Protein AF-0000000069102790 (afdb_homodimer)

Radius of gyration: 29.46 Å; Cα contacts (8 Å, |Δi|>4): 1256; chains: 2; bounding box: 58×85×71 Å

InterPro domains:
  IPR010255 Haem peroxidase superfamily [SSF48113] (7-375)
  IPR019791 Haem peroxidase, animal-type [PF03098] (7-351)
  IPR019791 Haem peroxidase, animal-type [PS50292] (1-375)
  IPR037120 Haem peroxidase domain superfamily, animal type [G3DSA:1.10.640.10] (1-375)

Solvent-accessible surface area (backbone atoms only — not comparable to full-atom values): 40869 Å² total; per-residue (Å²): 111,79,78,56,32,82,65,75,32,55,30,68,35,91,62,81,83,45,52,70,84,52,91,86,50,66,35,58,43,66,100,46,86,56,38,29,38,36,38,70,54,26,46,53,55,44,44,52,52,47,46,36,40,50,44,33,54,52,46,42,72,56,36,73,80,57,48,65,65,55,40,43,51,51,25,51,51,51,50,54,36,48,51,50,48,36,42,47,67,48,49,45,58,61,39,33,25,73,64,51,35,57,75,38,62,46,68,73,77,94,64,81,64,47,82,63,64,34,90,84,39,68,44,69,82,52,64,64,44,70,42,28,52,69,48,57,56,68,50,32,54,49,69,52,49,36,30,23,41,95,74,58,70,54,69,44,76,74,38,47,44,82,78,30,55,26,23,34,42,77,39,50,43,83,53,31,71,41,36,28,23,36,49,41,29,59,43,56,42,69,47,42,62,63,57,62,52,42,49,55,48,40,48,50,33,66,58,48,66,87,90,83,76,80,84,42,68,62,50,53,40,51,51,40,27,58,75,67,63,52,68,28,27,40,57,50,25,48,75,68,71,43,84,61,54,88,38,56,91,54,41,67,64,39,51,73,71,57,32,52,52,49,50,73,74,33,96,43,57,73,64,32,44,40,46,61,47,37,61,52,24,49,49,40,78,74,24,64,34,8,69,60,42,43,45,55,52,33,53,52,52,28,25,42,51,28,25,30,84,77,37,65,47,26,73,54,92,88,42,57,53,70,71,43,47,56,33,58,71,55,52,47,61,34,39,56,44,24,72,60,40,63,32,70,59,39,26,64,53,54,93,42,48,62,26,89,92,30,43,70,37,54,51,85,76,46,58,70,69,65,60,72,62,74,95,111,76,76,57,32,82,65,75,34,56,30,69,34,91,64,81,83,45,50,69,84,51,89,86,50,67,33,57,44,65,99,45,86,55,38,29,39,35,37,67,53,26,46,53,54,44,44,51,53,48,46,37,38,51,45,34,55,52,47,42,71,56,37,73,83,58,48,68,66,55,39,43,52,51,25,50,54,51,50,52,35,48,51,51,46,36,42,47,67,47,50,44,59,59,40,34,24,72,64,52,35,58,74,38,62,46,68,74,79,92,64,81,64,48,82,62,65,34,91,85,41,68,43,70,81,50,64,63,43,69,42,27,53,69,48,57,55,68,49,32,56,50,68,53,46,38,29,22,40,95,73,59,70,53,69,45,76,74,38,48,45,82,80,32,56,26,24,36,42,76,39,50,43,82,53,32,71,42,36,28,22,35,51,41,29,59,43,56,42,70,47,42,60,63,58,63,52,41,48,56,48,40,48,51,36,62,59,47,67,91,84,82,75,81,84,41,66,63,47,53,39,52,51,41,27,56,73,67,63,52,67,28,28,41,58,51,25,48,75,66,72,44,83,60,54,88,39,56,91,54,39,69,64,38,52,71,71,56,31,52,53,48,50,72,74,33,95,43,57,74,63,31,44,39,45,62,48,34,61,52,24,49,49,39,78,74,23,65,36,8,70,58,42,42,46,55,51,34,52,52,52,28,26,42,50,27,26,30,84,78,38,64,47,27,72,53,90,87,42,57,53,70,70,43,47,56,33,57,71,54,52,46,62,33,39,55,44,25,72,58,41,64,32,69,58,40,25,63,55,53,93,41,47,61,26,88,90,30,44,71,37,55,52,85,74,45,58,71,70,63,60,72,61,72,94

Structure (mmCIF, N/CA/C/O backbone):
data_AF-0000000069102790-model_v1
#
loop_
_entity.id
_entity.type
_entity.pdbx_description
1 polymer 'Uncharacterized protein'
#
loop_
_atom_site.group_PDB
_atom_site.id
_atom_site.type_symbol
_atom_site.label_atom_id
_atom_site.label_alt_id
_atom_site.label_comp_id
_atom_site.label_asym_id
_atom_site.label_entity_id
_atom_site.label_seq_id
_atom_site.pdbx_PDB_ins_code
_atom_site.Cartn_x
_atom_site.Cartn_y
_atom_site.Cartn_z
_atom_site.occupancy
_atom_site.B_iso_or_equiv
_atom_site.auth_seq_id
_atom_site.auth_comp_id
_atom_site.auth_asym_id
_atom_site.auth_atom_id
_atom_site.pdbx_PDB_model_num
ATOM 1 N N . GLN A 1 1 ? 23.469 -30.438 -4.816 1 89.5 1 GLN A N 1
ATOM 2 C CA . GLN A 1 1 ? 22.812 -29.141 -4.637 1 89.5 1 GLN A CA 1
ATOM 3 C C . GLN A 1 1 ? 22.891 -28.312 -5.91 1 89.5 1 GLN A C 1
ATOM 5 O O . GLN A 1 1 ? 23.75 -28.531 -6.758 1 89.5 1 GLN A O 1
ATOM 10 N N . MET A 1 2 ? 21.906 -27.547 -6.047 1 92.75 2 MET A N 1
ATOM 11 C CA . MET A 1 2 ? 21.953 -26.625 -7.184 1 92.75 2 MET A CA 1
ATOM 12 C C . MET A 1 2 ? 23.047 -25.578 -6.988 1 92.75 2 MET A C 1
ATOM 14 O O . MET A 1 2 ? 23.281 -25.109 -5.871 1 92.75 2 MET A O 1
ATOM 18 N N . ARG A 1 3 ? 23.688 -25.266 -8.008 1 93.38 3 ARG A N 1
ATOM 19 C CA . ARG A 1 3 ? 24.781 -24.297 -7.961 1 93.38 3 ARG A CA 1
ATOM 20 C C . ARG A 1 3 ? 24.25 -22.891 -7.711 1 93.38 3 ARG A C 1
ATOM 22 O O . ARG A 1 3 ? 23.234 -22.5 -8.273 1 93.38 3 ARG A O 1
ATOM 29 N N . THR A 1 4 ? 24.969 -22.172 -6.859 1 95.25 4 THR A N 1
ATOM 30 C CA . THR A 1 4 ? 24.688 -20.75 -6.621 1 95.25 4 THR A CA 1
ATOM 31 C C . THR A 1 4 ? 25.969 -19.938 -6.707 1 95.25 4 THR A C 1
ATOM 33 O O . THR A 1 4 ? 27.062 -20.484 -6.879 1 95.25 4 THR A O 1
ATOM 36 N N . SER A 1 5 ? 25.844 -18.688 -6.738 1 94 5 SER A N 1
ATOM 37 C CA . SER A 1 5 ? 26.953 -17.75 -6.723 1 94 5 SER A CA 1
ATOM 38 C C . SER A 1 5 ? 27.062 -17.047 -5.371 1 94 5 SER A C 1
ATOM 40 O O . SER A 1 5 ? 26.266 -17.297 -4.469 1 94 5 SER A O 1
ATOM 42 N N . PRO A 1 6 ? 28.172 -16.25 -5.137 1 91.56 6 PRO A N 1
ATOM 43 C CA . PRO A 1 6 ? 28.281 -15.539 -3.861 1 91.56 6 PRO A CA 1
ATOM 44 C C . PRO A 1 6 ? 27 -14.789 -3.498 1 91.56 6 PRO A C 1
ATOM 46 O O . PRO A 1 6 ? 26.359 -14.195 -4.371 1 91.56 6 PRO A O 1
ATOM 49 N N . GLY A 1 7 ? 26.641 -14.883 -2.225 1 92.62 7 GLY A N 1
ATOM 50 C CA . GLY A 1 7 ? 25.391 -14.312 -1.768 1 92.62 7 GLY A CA 1
ATOM 51 C C . GLY A 1 7 ? 24.203 -15.234 -1.977 1 92.62 7 GLY A C 1
ATOM 52 O O . GLY A 1 7 ? 23.047 -14.812 -1.847 1 92.62 7 GLY A O 1
ATOM 53 N N . ASP A 1 8 ? 24.547 -16.484 -2.355 1 95.06 8 ASP A N 1
ATOM 54 C CA . ASP A 1 8 ? 23.547 -17.5 -2.615 1 95.06 8 ASP A CA 1
ATOM 55 C C . ASP A 1 8 ? 22.578 -17.062 -3.709 1 95.06 8 ASP A C 1
ATOM 57 O O . ASP A 1 8 ? 21.359 -17.219 -3.576 1 95.06 8 ASP A O 1
ATOM 61 N N . LEU A 1 9 ? 23.125 -16.359 -4.723 1 96.56 9 LEU A N 1
ATOM 62 C CA . LEU A 1 9 ? 22.375 -15.914 -5.895 1 96.56 9 LEU A CA 1
ATOM 63 C C . LEU A 1 9 ? 22.422 -16.969 -7 1 96.56 9 LEU A C 1
ATOM 65 O O . LEU A 1 9 ? 23.172 -17.938 -6.906 1 96.56 9 LEU A O 1
ATOM 69 N N . LEU A 1 10 ? 21.547 -16.844 -8 1 96 10 LEU A N 1
ATOM 70 C CA . LEU A 1 10 ? 21.625 -17.719 -9.172 1 96 10 LEU A CA 1
ATOM 71 C C . LEU A 1 10 ? 22.969 -17.531 -9.883 1 96 10 LEU A C 1
ATOM 73 O O . LEU A 1 10 ? 23.562 -16.453 -9.828 1 96 10 LEU A O 1
ATOM 77 N N . PRO A 1 11 ? 23.5 -18.578 -10.469 1 94.62 11 PRO A N 1
ATOM 78 C CA . PRO A 1 11 ? 24.781 -18.453 -11.172 1 94.62 11 PRO A CA 1
ATOM 79 C C . PRO A 1 11 ? 24.703 -17.547 -12.398 1 94.62 11 PRO A C 1
ATOM 81 O O . PRO A 1 11 ? 23.625 -17.375 -12.969 1 94.62 11 PRO A O 1
ATOM 84 N N . PRO A 1 12 ? 25.797 -16.891 -12.734 1 93.06 12 PRO A N 1
ATOM 85 C CA . PRO A 1 12 ? 25.812 -16.047 -13.938 1 93.06 12 PRO A CA 1
ATOM 86 C C . PRO A 1 12 ? 25.547 -16.859 -15.211 1 93.06 12 PRO A C 1
ATOM 88 O O . PRO A 1 12 ? 25.984 -18 -15.32 1 93.06 12 PRO A O 1
ATOM 91 N N . ALA A 1 13 ? 24.812 -16.234 -16.016 1 90.62 13 ALA A N 1
ATOM 92 C CA . ALA A 1 13 ? 24.562 -16.844 -17.328 1 90.62 13 ALA A CA 1
ATOM 93 C C . ALA A 1 13 ? 25.797 -16.734 -18.219 1 90.62 13 ALA A C 1
ATOM 95 O O . ALA A 1 13 ? 26.641 -15.867 -18.016 1 90.62 13 ALA A O 1
ATOM 96 N N . VAL A 1 14 ? 25.891 -17.656 -19.094 1 81.62 14 VAL A N 1
ATOM 97 C CA . VAL A 1 14 ? 26.984 -17.641 -20.047 1 81.62 14 VAL A CA 1
ATOM 98 C C . VAL A 1 14 ? 26.766 -16.531 -21.078 1 81.62 14 VAL A C 1
ATOM 100 O O . VAL A 1 14 ? 27.703 -15.797 -21.422 1 81.62 14 VAL A O 1
ATOM 103 N N . ASP A 1 15 ? 25.484 -16.375 -21.484 1 76.06 15 ASP A N 1
ATOM 104 C CA . ASP A 1 15 ? 25.156 -15.352 -22.453 1 76.06 15 ASP A CA 1
ATOM 105 C C . ASP A 1 15 ? 24.641 -14.086 -21.781 1 76.06 15 ASP A C 1
ATOM 107 O O . ASP A 1 15 ? 23.875 -14.156 -20.812 1 76.06 15 ASP A O 1
ATOM 111 N N . ASP A 1 16 ? 25.266 -12.953 -22.109 1 71.94 16 ASP A N 1
ATOM 112 C CA . ASP A 1 16 ? 24.875 -11.664 -21.547 1 71.94 16 ASP A CA 1
ATOM 113 C C . ASP A 1 16 ? 23.688 -11.078 -22.297 1 71.94 16 ASP A C 1
ATOM 115 O O . ASP A 1 16 ? 23.859 -10.312 -23.25 1 71.94 16 ASP A O 1
ATOM 119 N N . THR A 1 17 ? 22.516 -11.539 -21.984 1 80.94 17 THR A N 1
ATOM 120 C CA . THR A 1 17 ? 21.328 -11.117 -22.719 1 80.94 17 THR A CA 1
ATOM 121 C C . THR A 1 17 ? 20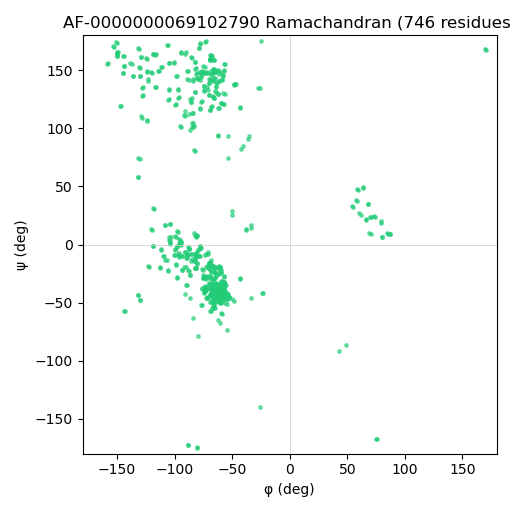.531 -10.109 -21.906 1 80.94 17 THR A C 1
ATOM 123 O O . THR A 1 17 ? 19.391 -9.773 -22.266 1 80.94 17 THR A O 1
ATOM 126 N N . CYS A 1 18 ? 21.125 -9.711 -20.766 1 87.62 18 CYS A N 1
ATOM 127 C CA . CYS A 1 18 ? 20.391 -8.766 -19.938 1 87.62 18 CYS A CA 1
ATOM 128 C C . CYS A 1 18 ? 21.141 -7.445 -19.812 1 87.62 18 CYS A C 1
ATOM 130 O O . CYS A 1 18 ? 22.266 -7.32 -20.297 1 87.62 18 CYS A O 1
ATOM 132 N N . GLU A 1 19 ? 20.438 -6.461 -19.406 1 87 19 GLU A N 1
ATOM 133 C CA . GLU A 1 19 ? 21.031 -5.145 -19.172 1 87 19 GLU A CA 1
ATOM 134 C C . GLU A 1 19 ? 21.719 -5.078 -17.812 1 87 19 GLU A C 1
ATOM 136 O O . GLU A 1 19 ? 21.422 -5.883 -16.922 1 87 19 GLU A O 1
ATOM 141 N N . SER A 1 20 ? 22.719 -4.215 -17.781 1 87.44 20 SER A N 1
ATOM 142 C CA . SER A 1 20 ? 23.438 -4.02 -16.531 1 87.44 20 SER A CA 1
ATOM 143 C C . SER A 1 20 ? 23.406 -2.559 -16.109 1 87.44 20 SER A C 1
ATOM 145 O O . SER A 1 20 ? 23.422 -1.654 -16.938 1 87.44 20 SER A O 1
ATOM 147 N N . SER A 1 21 ? 23.281 -2.361 -14.805 1 87.56 21 SER A N 1
ATOM 148 C CA . SER A 1 21 ? 23.297 -1.014 -14.242 1 87.56 21 SER A CA 1
ATOM 149 C C . SER A 1 21 ? 24.594 -0.745 -13.484 1 87.56 21 SER A C 1
ATOM 151 O O . SER A 1 21 ? 24.875 0.398 -13.125 1 87.56 21 SER A O 1
ATOM 153 N N . ALA A 1 22 ? 25.344 -1.756 -13.211 1 89.25 22 ALA A N 1
ATOM 154 C CA . ALA A 1 22 ? 26.609 -1.646 -12.5 1 89.25 22 ALA A CA 1
ATOM 155 C C . ALA A 1 22 ? 27.625 -2.656 -13.023 1 89.25 22 ALA A C 1
ATOM 157 O O . ALA A 1 22 ? 27.25 -3.652 -13.648 1 89.25 22 ALA A O 1
ATOM 158 N N . GLU A 1 23 ? 28.859 -2.457 -12.75 1 89.19 23 GLU A N 1
ATOM 159 C CA . GLU A 1 23 ? 29.953 -3.309 -13.227 1 89.19 23 GLU A CA 1
ATOM 160 C C . GLU A 1 23 ? 29.859 -4.711 -12.625 1 89.19 23 GLU A C 1
ATOM 162 O O . GLU A 1 23 ? 30.234 -5.691 -13.266 1 89.19 23 GLU A O 1
ATOM 167 N N . THR A 1 24 ? 29.344 -4.809 -11.523 1 89.19 24 THR A N 1
ATOM 168 C CA . THR A 1 24 ? 29.297 -6.078 -10.805 1 89.19 24 THR A CA 1
ATOM 169 C C . THR A 1 24 ? 28.062 -6.875 -11.203 1 89.19 24 THR A C 1
ATOM 171 O O . THR A 1 24 ? 27.891 -8.023 -10.773 1 89.19 24 THR A O 1
ATOM 174 N N . ASP A 1 25 ? 27.219 -6.285 -12.062 1 91.75 25 ASP A N 1
ATOM 175 C CA . ASP A 1 25 ? 25.984 -6.953 -12.438 1 91.75 25 ASP A CA 1
ATOM 176 C C . ASP A 1 25 ? 26.234 -8.094 -13.414 1 91.75 25 ASP A C 1
ATOM 178 O O . ASP A 1 25 ? 27.219 -8.062 -14.172 1 91.75 25 ASP A O 1
ATOM 182 N N . PHE A 1 26 ? 25.453 -9.117 -13.344 1 92.19 26 PHE A N 1
ATOM 183 C CA . PHE A 1 26 ? 25.484 -10.219 -14.305 1 92.19 26 PHE A CA 1
ATOM 184 C C . PHE A 1 26 ? 24.094 -10.758 -14.562 1 92.19 26 PHE A C 1
ATOM 186 O O . PHE A 1 26 ? 23.203 -10.641 -13.711 1 92.19 26 PHE A O 1
ATOM 193 N N . CYS A 1 27 ? 23.922 -11.32 -15.734 1 92.69 27 CYS A N 1
ATOM 194 C CA . CYS A 1 27 ? 22.672 -12 -16.031 1 92.69 27 CYS A CA 1
ATOM 195 C C . CYS A 1 27 ? 22.578 -13.336 -15.312 1 92.69 27 CYS A C 1
ATOM 197 O O . CYS A 1 27 ? 23.547 -14.086 -15.25 1 92.69 27 CYS A O 1
ATOM 199 N N . GLN A 1 28 ? 21.484 -13.57 -14.797 1 92.81 28 GLN A N 1
ATOM 200 C CA . GLN A 1 28 ? 21.266 -14.789 -14.031 1 92.81 28 GLN A CA 1
ATOM 201 C C . GLN A 1 28 ? 20.984 -15.977 -14.945 1 92.81 28 GLN A C 1
ATOM 203 O O . GLN A 1 28 ? 20.375 -15.812 -16 1 92.81 28 GLN A O 1
ATOM 208 N N . ASN A 1 29 ? 21.438 -17.125 -14.492 1 92.5 29 ASN A N 1
ATOM 209 C CA . ASN A 1 29 ? 21.188 -18.359 -15.219 1 92.5 29 ASN A CA 1
ATOM 210 C C . ASN A 1 29 ? 20.109 -19.203 -14.539 1 92.5 29 ASN A C 1
ATOM 212 O O . ASN A 1 29 ? 20.203 -19.484 -13.344 1 92.5 29 ASN A O 1
ATOM 216 N N . ALA A 1 30 ? 19.109 -19.547 -15.258 1 91.25 30 ALA A N 1
ATOM 217 C CA . ALA A 1 30 ? 18.031 -20.422 -14.797 1 91.25 30 ALA A CA 1
ATOM 218 C C . ALA A 1 30 ? 17.422 -21.203 -15.961 1 91.25 30 ALA A C 1
ATOM 220 O O . ALA A 1 30 ? 17.891 -21.094 -17.094 1 91.25 30 ALA A O 1
ATOM 221 N N . GLY A 1 31 ? 16.531 -22.109 -15.648 1 84.62 31 GLY A N 1
ATOM 222 C CA . GLY A 1 31 ? 15.898 -22.938 -16.672 1 84.62 31 GLY A CA 1
ATOM 223 C C . GLY A 1 31 ? 14.93 -22.172 -17.547 1 84.62 31 GLY A C 1
ATOM 224 O O . GLY A 1 31 ? 14.414 -22.703 -18.531 1 84.62 31 GLY A O 1
ATOM 225 N N . ASP A 1 32 ? 14.656 -20.984 -17.219 1 85.12 32 ASP A N 1
ATOM 226 C CA . ASP A 1 32 ? 13.727 -20.109 -17.938 1 85.12 32 ASP A CA 1
ATOM 227 C C . ASP A 1 32 ? 14.383 -18.781 -18.281 1 85.12 32 ASP A C 1
ATOM 229 O O . ASP A 1 32 ? 14.922 -18.094 -17.406 1 85.12 32 ASP A O 1
ATOM 233 N N . LEU A 1 33 ? 14.305 -18.406 -19.531 1 76.56 33 LEU A N 1
ATOM 234 C CA . LEU A 1 33 ? 14.969 -17.203 -20.016 1 76.56 33 LEU A CA 1
ATOM 235 C C . LEU A 1 33 ? 14.359 -15.953 -19.375 1 76.56 33 LEU A C 1
ATOM 237 O O . LEU A 1 33 ? 15 -14.898 -19.328 1 76.56 33 LEU A O 1
ATOM 241 N N . ARG A 1 34 ? 13.281 -16.047 -18.891 1 84.25 34 ARG A N 1
ATOM 242 C CA . ARG A 1 34 ? 12.57 -14.891 -18.328 1 84.25 34 ARG A CA 1
ATOM 243 C C . ARG A 1 34 ? 13.109 -14.539 -16.953 1 84.25 34 ARG A C 1
ATOM 245 O O . ARG A 1 34 ? 12.672 -13.562 -16.344 1 84.25 34 ARG A O 1
ATOM 252 N N . VAL A 1 35 ? 14.047 -15.266 -16.469 1 89.75 35 VAL A N 1
ATOM 253 C CA . VAL A 1 35 ? 14.609 -15.07 -15.141 1 89.75 35 VAL A CA 1
ATOM 254 C C . VAL A 1 35 ? 15.148 -13.648 -15.016 1 89.75 35 VAL A C 1
ATOM 256 O O . VAL A 1 35 ? 15.156 -13.07 -13.922 1 89.75 35 VAL A O 1
ATOM 259 N N . ASN A 1 36 ? 15.539 -13.094 -16.156 1 89.38 36 ASN A N 1
ATOM 260 C CA . ASN A 1 36 ? 16.141 -11.766 -16.141 1 89.38 36 ASN A CA 1
ATOM 261 C C . ASN A 1 36 ? 15.172 -10.695 -16.625 1 89.38 36 ASN A C 1
ATOM 263 O O . ASN A 1 36 ? 15.539 -9.531 -16.781 1 89.38 36 ASN A O 1
ATOM 267 N N . GLU A 1 37 ? 13.922 -11.086 -16.922 1 85.75 37 GLU A N 1
ATOM 268 C CA . GLU A 1 37 ? 12.953 -10.156 -17.484 1 85.75 37 GLU A CA 1
ATOM 269 C C . GLU A 1 37 ? 12.609 -9.047 -16.5 1 85.75 37 GLU A C 1
ATOM 271 O O . GLU A 1 37 ? 12.664 -7.863 -16.844 1 85.75 37 GLU A O 1
ATOM 276 N N . ILE A 1 38 ? 12.188 -9.469 -15.336 1 85.94 38 ILE A N 1
ATOM 277 C CA . ILE A 1 38 ? 11.93 -8.547 -14.234 1 85.94 38 ILE A CA 1
ATOM 278 C C . ILE A 1 38 ? 12.508 -9.109 -12.945 1 85.94 38 ILE A C 1
ATOM 280 O O . ILE A 1 38 ? 12.438 -10.32 -12.703 1 85.94 38 ILE A O 1
ATOM 284 N N . PRO A 1 39 ? 13 -8.305 -12.094 1 90.31 39 PRO A N 1
ATOM 285 C CA . PRO A 1 39 ? 13.672 -8.781 -10.883 1 90.31 39 PRO A CA 1
ATOM 286 C C . PRO A 1 39 ? 12.758 -9.633 -10 1 90.31 39 PRO A C 1
ATOM 288 O O . PRO A 1 39 ? 13.227 -10.562 -9.336 1 90.31 39 PRO A O 1
ATOM 291 N N . SER A 1 40 ? 11.484 -9.344 -10.016 1 89.44 40 SER A N 1
ATOM 292 C CA . SER A 1 40 ? 10.562 -10.133 -9.203 1 89.44 40 SER A CA 1
ATOM 293 C C . SER A 1 40 ? 10.484 -11.57 -9.711 1 89.44 40 SER A C 1
ATOM 295 O O . SER A 1 40 ? 10.391 -12.508 -8.914 1 89.44 40 SER A O 1
ATOM 297 N N . LEU A 1 41 ? 10.484 -11.742 -10.992 1 88.88 41 LEU A N 1
ATOM 298 C CA . LEU A 1 41 ? 10.492 -13.086 -11.555 1 88.88 41 LEU A CA 1
ATOM 299 C C . LEU A 1 41 ? 11.789 -13.812 -11.219 1 88.88 41 LEU A C 1
ATOM 301 O O . LEU A 1 41 ? 11.766 -14.992 -10.859 1 88.88 41 LEU A O 1
ATOM 305 N N . GLY A 1 42 ? 12.875 -13.102 -11.391 1 92.75 42 GLY A N 1
ATOM 306 C CA . GLY A 1 42 ? 14.148 -13.672 -10.969 1 92.75 42 GLY A CA 1
ATOM 307 C C . GLY A 1 42 ? 14.164 -14.062 -9.5 1 92.75 42 GLY A C 1
ATOM 308 O O . GLY A 1 42 ? 14.766 -15.078 -9.125 1 92.75 42 GLY A O 1
ATOM 309 N N . GLY A 1 43 ? 13.547 -13.211 -8.75 1 94.88 43 GLY A N 1
ATOM 310 C CA . GLY A 1 43 ? 13.438 -13.484 -7.324 1 94.88 43 GLY A CA 1
ATOM 311 C C . GLY A 1 43 ? 12.719 -14.781 -7.02 1 94.88 43 GLY A C 1
ATOM 312 O O . GLY A 1 43 ? 13.078 -15.484 -6.074 1 94.88 43 GLY A O 1
ATOM 313 N N . ASN A 1 44 ? 11.719 -15.141 -7.809 1 94.62 44 ASN A N 1
ATOM 314 C CA . ASN A 1 44 ? 11.008 -16.406 -7.633 1 94.62 44 ASN A CA 1
ATOM 315 C C . ASN A 1 44 ? 11.922 -17.594 -7.879 1 94.62 44 ASN A C 1
ATOM 317 O O . ASN A 1 44 ? 11.875 -18.578 -7.141 1 94.62 44 ASN A O 1
ATOM 321 N N . HIS A 1 45 ? 12.703 -17.469 -8.938 1 95.94 45 HIS A N 1
ATOM 322 C CA . HIS A 1 45 ? 13.672 -18.516 -9.195 1 95.94 45 HIS A CA 1
ATOM 323 C C . HIS A 1 45 ? 14.656 -18.656 -8.047 1 95.94 45 HIS A C 1
ATOM 325 O O . HIS A 1 45 ? 14.945 -19.781 -7.602 1 95.94 45 HIS A O 1
ATOM 331 N N . LEU A 1 46 ? 15.141 -17.547 -7.598 1 97.06 46 LEU A N 1
ATOM 332 C CA . LEU A 1 46 ? 16.078 -17.547 -6.48 1 97.06 46 LEU A CA 1
ATOM 333 C C . LEU A 1 46 ? 15.453 -18.188 -5.246 1 97.06 46 LEU A C 1
ATOM 335 O O . LEU A 1 46 ? 16.094 -19.016 -4.578 1 97.06 46 LEU A O 1
ATOM 339 N N . LEU A 1 47 ? 14.266 -17.875 -4.969 1 98 47 LEU A N 1
ATOM 340 C CA . LEU A 1 47 ? 13.523 -18.406 -3.83 1 98 47 LEU A CA 1
ATOM 341 C C . LEU A 1 47 ? 13.523 -19.938 -3.832 1 98 47 LEU A C 1
ATOM 343 O O . LEU A 1 47 ? 13.891 -20.562 -2.832 1 98 47 LEU A O 1
ATOM 347 N N . PHE A 1 48 ? 13.273 -20.484 -4.93 1 97.56 48 PHE A N 1
ATOM 348 C CA . PHE A 1 48 ? 13.062 -21.922 -4.938 1 97.56 48 PHE A CA 1
ATOM 349 C C . PHE A 1 48 ? 14.383 -22.672 -5.105 1 97.56 48 PHE A C 1
ATOM 351 O O . PHE A 1 48 ? 14.5 -23.828 -4.715 1 97.56 48 PHE A O 1
ATOM 358 N N . VAL A 1 49 ? 15.375 -22.016 -5.66 1 97.38 49 VAL A N 1
ATOM 359 C CA . VAL A 1 49 ? 16.703 -22.625 -5.641 1 97.38 49 VAL A CA 1
ATOM 360 C C . VAL A 1 49 ? 17.219 -22.703 -4.203 1 97.38 49 VAL A C 1
ATOM 362 O O . VAL A 1 49 ? 17.75 -23.719 -3.781 1 97.38 49 VAL A O 1
ATOM 365 N N . ARG A 1 50 ? 17.031 -21.609 -3.475 1 98.19 50 ARG A N 1
ATOM 366 C CA . ARG A 1 50 ? 17.438 -21.594 -2.074 1 98.19 50 ARG A CA 1
ATOM 367 C C . ARG A 1 50 ? 16.672 -22.641 -1.264 1 98.19 50 ARG A C 1
ATOM 369 O O . ARG A 1 50 ? 17.25 -23.328 -0.424 1 98.19 50 ARG A O 1
ATOM 376 N N . GLU A 1 51 ? 15.406 -22.734 -1.558 1 98.56 51 GLU A N 1
ATOM 377 C CA . GLU A 1 51 ? 14.602 -23.719 -0.85 1 98.56 51 GLU A CA 1
ATOM 378 C C . GLU A 1 51 ? 15.055 -25.141 -1.184 1 98.56 51 GLU A C 1
ATOM 380 O O . GLU A 1 51 ? 15.125 -26 -0.301 1 98.56 51 GLU A O 1
ATOM 385 N N . HIS A 1 52 ? 15.297 -25.375 -2.428 1 98.44 52 HIS A N 1
ATOM 386 C CA . HIS A 1 52 ? 15.805 -26.672 -2.836 1 98.44 52 HIS A CA 1
ATOM 387 C C . HIS A 1 52 ? 17.078 -27.031 -2.07 1 98.44 52 HIS A C 1
ATOM 389 O O . HIS A 1 52 ? 17.188 -28.141 -1.53 1 98.44 52 HIS A O 1
ATOM 395 N N . ASN A 1 53 ? 18.016 -26.141 -2.07 1 98.38 53 ASN A N 1
ATOM 396 C CA . ASN A 1 53 ? 19.281 -26.391 -1.408 1 98.38 53 ASN A CA 1
ATOM 397 C C . ASN A 1 53 ? 19.109 -26.578 0.097 1 98.38 53 ASN A C 1
ATOM 399 O O . ASN A 1 53 ? 19.797 -27.391 0.715 1 98.38 53 ASN A O 1
ATOM 403 N N . ARG A 1 54 ? 18.234 -25.797 0.651 1 98.31 54 ARG A N 1
ATOM 404 C CA . ARG A 1 54 ? 17.938 -25.984 2.066 1 98.31 54 ARG A CA 1
ATOM 405 C C . ARG A 1 54 ? 17.406 -27.375 2.336 1 98.31 54 ARG A C 1
ATOM 407 O O . ARG A 1 54 ? 17.828 -28.047 3.281 1 98.31 54 ARG A O 1
ATOM 414 N N . ILE A 1 55 ? 16.484 -27.812 1.538 1 98.62 55 ILE A N 1
ATOM 415 C CA . ILE A 1 55 ? 15.883 -29.125 1.687 1 98.62 55 ILE A CA 1
ATOM 416 C C . ILE A 1 55 ? 16.953 -30.219 1.523 1 98.62 55 ILE A C 1
ATOM 418 O O . ILE A 1 55 ? 16.969 -31.188 2.268 1 98.62 55 ILE A O 1
ATOM 422 N N . VAL A 1 56 ? 17.844 -30.047 0.536 1 98.62 56 VAL A N 1
ATOM 423 C CA . VAL A 1 56 ? 18.938 -30.984 0.358 1 98.62 56 VAL A CA 1
ATOM 424 C C . VAL A 1 56 ? 19.734 -31.109 1.659 1 98.62 56 VAL A C 1
ATOM 426 O O . VAL A 1 56 ? 20.062 -32.219 2.086 1 98.62 56 VAL A O 1
ATOM 429 N N . GLY A 1 57 ? 20.031 -29.953 2.254 1 98.25 57 GLY A N 1
ATOM 430 C CA . GLY A 1 57 ? 20.734 -29.969 3.527 1 98.25 57 GLY A CA 1
ATOM 431 C C . GLY A 1 57 ? 20 -30.734 4.609 1 98.25 57 GLY A C 1
ATOM 432 O O . GLY A 1 57 ? 20.594 -31.531 5.344 1 98.25 57 GLY A O 1
ATOM 433 N N . GLU A 1 58 ? 18.766 -30.578 4.711 1 98.38 58 GLU A N 1
ATOM 434 C CA . GLU A 1 58 ? 17.953 -31.25 5.719 1 98.38 58 GLU A CA 1
ATOM 435 C C . GLU A 1 58 ? 17.875 -32.75 5.453 1 98.38 58 GLU A C 1
ATOM 437 O O . GLU A 1 58 ? 17.938 -33.562 6.383 1 98.38 58 GLU A O 1
ATOM 442 N N . LEU A 1 59 ? 17.688 -33.125 4.18 1 98.5 59 LEU A N 1
ATOM 443 C CA . LEU A 1 59 ? 17.625 -34.531 3.803 1 98.5 59 LEU A CA 1
ATOM 444 C C . LEU A 1 59 ? 18.953 -35.25 4.09 1 98.5 59 LEU A C 1
ATOM 446 O O . LEU A 1 59 ? 18.969 -36.406 4.516 1 98.5 59 LEU A O 1
ATOM 450 N N . ARG A 1 60 ? 20.031 -34.531 3.857 1 98 60 ARG A N 1
ATOM 451 C CA . ARG A 1 60 ? 21.359 -35.094 4.098 1 98 60 ARG A CA 1
ATOM 452 C C . ARG A 1 60 ? 21.547 -35.469 5.566 1 98 60 ARG A C 1
ATOM 454 O O . ARG A 1 60 ? 22.203 -36.438 5.887 1 98 60 ARG A O 1
ATOM 461 N N . LYS A 1 61 ? 20.938 -34.688 6.41 1 97.88 61 LYS A N 1
ATOM 462 C CA . LYS A 1 61 ? 21.047 -34.938 7.844 1 97.88 61 LYS A CA 1
ATOM 463 C C . LYS A 1 61 ? 20.359 -36.25 8.227 1 97.88 61 LYS A C 1
ATOM 465 O O . LYS A 1 61 ? 20.828 -36.969 9.102 1 97.88 61 LYS A O 1
ATOM 470 N N . VAL A 1 62 ? 19.25 -36.594 7.609 1 97.81 62 VAL A N 1
ATOM 471 C CA . VAL A 1 62 ? 18.469 -37.75 8.031 1 97.81 62 VAL A CA 1
ATOM 472 C C . VAL A 1 62 ? 18.812 -38.938 7.137 1 97.81 62 VAL A C 1
ATOM 474 O O . VAL A 1 62 ? 18.5 -40.094 7.484 1 97.81 62 VAL A O 1
ATOM 477 N N . GLN A 1 63 ? 19.391 -38.719 6.008 1 97.88 63 GLN A N 1
ATOM 478 C CA . GLN A 1 63 ? 19.828 -39.75 5.09 1 97.88 63 GLN A CA 1
ATOM 479 C C . GLN A 1 63 ? 21.281 -39.531 4.652 1 97.88 63 GLN A C 1
ATOM 481 O O . GLN A 1 63 ? 21.547 -39.25 3.482 1 97.88 63 GLN A O 1
ATOM 486 N N . PRO A 1 64 ? 22.156 -39.781 5.504 1 96.88 64 PRO A N 1
ATOM 487 C CA . PRO A 1 64 ? 23.562 -39.469 5.211 1 96.88 64 PRO A CA 1
ATOM 488 C C . PRO A 1 64 ? 24.156 -40.344 4.121 1 96.88 64 PRO A C 1
ATOM 490 O O . PRO A 1 64 ? 25.188 -40 3.529 1 96.88 64 PRO A O 1
ATOM 493 N N . LYS A 1 65 ? 23.547 -41.469 3.785 1 97.56 65 LYS A N 1
ATOM 494 C CA . LYS A 1 65 ? 24.109 -42.406 2.824 1 97.56 65 LYS A CA 1
ATOM 495 C C . LYS A 1 65 ? 23.578 -42.125 1.417 1 97.56 65 LYS A C 1
ATOM 497 O O . LYS A 1 65 ? 24.047 -42.719 0.447 1 97.56 65 LYS A O 1
ATOM 502 N N . TRP A 1 66 ? 22.594 -41.281 1.284 1 97.44 66 TRP A N 1
ATOM 503 C CA . TRP A 1 66 ? 22.062 -40.969 -0.037 1 97.44 66 TRP A CA 1
ATOM 504 C C . TRP A 1 66 ? 23.109 -40.312 -0.917 1 97.44 66 TRP A C 1
ATOM 506 O O . TRP A 1 66 ? 23.891 -39.469 -0.446 1 97.44 66 TRP A O 1
ATOM 516 N N . SER A 1 67 ? 23.078 -40.75 -2.16 1 97.69 67 SER A N 1
ATOM 517 C CA . SER A 1 67 ? 23.953 -40.094 -3.129 1 97.69 67 SER A CA 1
ATOM 518 C C . SER A 1 67 ? 23.516 -38.656 -3.408 1 97.69 67 SER A C 1
ATOM 520 O O . SER A 1 67 ? 22.375 -38.281 -3.107 1 97.69 67 SER A O 1
ATOM 522 N N . SER A 1 68 ? 24.391 -37.875 -3.955 1 96.62 68 SER A N 1
ATOM 523 C CA . SER A 1 68 ? 24.062 -36.5 -4.34 1 96.62 68 SER A CA 1
ATOM 524 C C . SER A 1 68 ? 22.891 -36.469 -5.305 1 96.62 68 SER A C 1
ATOM 526 O O . SER A 1 68 ? 22.031 -35.562 -5.219 1 96.62 68 SER A O 1
ATOM 528 N N . LEU A 1 69 ? 22.891 -37.438 -6.188 1 97.31 69 LEU A N 1
ATOM 529 C CA . LEU A 1 69 ? 21.797 -37.5 -7.168 1 97.31 69 LEU A CA 1
ATOM 530 C C . LEU A 1 69 ? 20.469 -37.781 -6.488 1 97.31 69 LEU A C 1
ATOM 532 O O . LEU A 1 69 ? 19.453 -37.188 -6.824 1 97.31 69 LEU A O 1
ATOM 536 N N . LYS A 1 70 ? 20.516 -38.719 -5.594 1 97 70 LYS A N 1
ATOM 537 C CA . LYS A 1 70 ? 19.281 -39.062 -4.875 1 97 70 LYS A CA 1
ATOM 538 C C . LYS A 1 70 ? 18.781 -37.875 -4.059 1 97 70 LYS A C 1
ATOM 540 O O . LYS A 1 70 ? 17.578 -37.625 -4.031 1 97 70 LYS A O 1
ATOM 545 N N . LEU A 1 71 ? 19.688 -37.188 -3.361 1 98.06 71 LEU A N 1
ATOM 546 C CA . LEU A 1 71 ? 19.328 -36 -2.605 1 98.06 71 LEU A CA 1
ATOM 547 C C . LEU A 1 71 ? 18.719 -34.938 -3.52 1 98.06 71 LEU A C 1
ATOM 549 O O . LEU A 1 71 ? 17.688 -34.375 -3.193 1 98.06 71 LEU A O 1
ATOM 553 N N . TYR A 1 72 ? 19.328 -34.719 -4.648 1 97.88 72 TYR A N 1
ATOM 554 C CA . TYR A 1 72 ? 18.844 -33.75 -5.625 1 97.88 72 TYR A CA 1
ATOM 555 C C . TYR A 1 72 ? 17.438 -34.094 -6.09 1 97.88 72 TYR A C 1
ATOM 557 O O . TYR A 1 72 ? 16.547 -33.25 -6.098 1 97.88 72 TYR A O 1
ATOM 565 N N . GLN A 1 73 ? 17.25 -35.375 -6.461 1 96.75 73 GLN A N 1
ATOM 566 C CA . GLN A 1 73 ? 15.977 -35.781 -7.031 1 96.75 73 GLN A CA 1
ATOM 567 C C . GLN A 1 73 ? 14.859 -35.75 -5.988 1 96.75 73 GLN A C 1
ATOM 569 O O . GLN A 1 73 ? 13.727 -35.375 -6.297 1 96.75 73 GLN A O 1
ATOM 574 N N . GLU A 1 74 ? 15.18 -36.125 -4.809 1 97.25 74 GLU A N 1
ATOM 575 C CA . GLU A 1 74 ? 14.164 -36.094 -3.762 1 97.25 74 GLU A CA 1
ATOM 576 C C . GLU A 1 74 ? 13.781 -34.656 -3.424 1 97.25 74 GLU A C 1
ATOM 578 O O . GLU A 1 74 ? 12.602 -34.344 -3.23 1 97.25 74 GLU A O 1
ATOM 583 N N . ALA A 1 75 ? 14.766 -33.781 -3.324 1 98.5 75 ALA A N 1
ATOM 584 C CA . ALA A 1 75 ? 14.484 -32.344 -3.092 1 98.5 75 ALA A CA 1
ATOM 585 C C . ALA A 1 75 ? 13.633 -31.781 -4.215 1 98.5 75 ALA A C 1
ATOM 587 O O . ALA A 1 75 ? 12.711 -31 -3.965 1 98.5 75 ALA A O 1
ATOM 588 N N . ARG A 1 76 ? 13.969 -32.125 -5.422 1 97.56 76 ARG A N 1
ATOM 589 C CA . ARG A 1 76 ? 13.188 -31.688 -6.578 1 97.56 76 ARG A CA 1
ATOM 590 C C . ARG A 1 76 ? 11.734 -32.125 -6.453 1 97.56 76 ARG A C 1
ATOM 592 O O . ARG A 1 76 ? 10.82 -31.359 -6.734 1 97.56 76 ARG A O 1
ATOM 599 N N . LYS A 1 77 ? 11.578 -33.375 -6.062 1 97.25 77 LYS A N 1
ATOM 600 C CA . LYS A 1 77 ? 10.242 -33.906 -5.848 1 97.25 77 LYS A CA 1
ATOM 601 C C . LYS A 1 77 ? 9.477 -33.125 -4.801 1 97.25 77 LYS A C 1
ATOM 603 O O . LYS A 1 77 ? 8.312 -32.75 -5.012 1 97.25 77 LYS A O 1
ATOM 608 N N . ILE A 1 78 ? 10.125 -32.781 -3.717 1 98.31 78 ILE A N 1
ATOM 609 C CA . ILE A 1 78 ? 9.508 -32.031 -2.633 1 98.31 78 ILE A CA 1
ATOM 610 C C . ILE A 1 78 ? 9.172 -30.609 -3.109 1 98.31 78 ILE A C 1
ATOM 612 O O . ILE A 1 78 ? 8.094 -30.094 -2.834 1 98.31 78 ILE A O 1
ATOM 616 N N . ILE A 1 79 ? 10.062 -29.953 -3.848 1 98.44 79 ILE A N 1
ATOM 617 C CA . ILE A 1 79 ? 9.82 -28.625 -4.387 1 98.44 79 ILE A CA 1
ATOM 618 C C . ILE A 1 79 ? 8.594 -28.656 -5.297 1 98.44 79 ILE A C 1
ATOM 620 O O . ILE A 1 79 ? 7.738 -27.766 -5.227 1 98.44 79 ILE A O 1
ATOM 624 N N . GLY A 1 80 ? 8.562 -29.656 -6.191 1 97.62 80 GLY A N 1
ATOM 625 C CA . GLY A 1 80 ? 7.387 -29.812 -7.031 1 97.62 80 GLY A CA 1
ATOM 626 C C . GLY A 1 80 ? 6.094 -29.875 -6.242 1 97.62 80 GLY A C 1
ATOM 627 O O . GLY A 1 80 ? 5.105 -29.234 -6.598 1 97.62 80 GLY A O 1
ATOM 628 N N . ALA A 1 81 ? 6.109 -30.641 -5.199 1 98.19 81 ALA A N 1
ATOM 629 C CA . ALA A 1 81 ? 4.941 -30.797 -4.336 1 98.19 81 ALA A CA 1
ATOM 630 C C . ALA A 1 81 ? 4.59 -29.469 -3.66 1 98.19 81 ALA A C 1
ATOM 632 O O . ALA A 1 81 ? 3.412 -29.109 -3.564 1 98.19 81 ALA A O 1
ATOM 633 N N . LEU A 1 82 ? 5.609 -28.766 -3.182 1 98.38 82 LEU A N 1
ATOM 634 C CA . LEU A 1 82 ? 5.387 -27.484 -2.527 1 98.38 82 LEU A CA 1
ATOM 635 C C . LEU A 1 82 ? 4.785 -26.484 -3.5 1 98.38 82 LEU A C 1
ATOM 637 O O . LEU A 1 82 ? 3.898 -25.703 -3.131 1 98.38 82 LEU A O 1
ATOM 641 N N . LEU A 1 83 ? 5.25 -26.453 -4.691 1 97.94 83 LEU A N 1
ATOM 642 C CA . LEU A 1 83 ? 4.688 -25.578 -5.707 1 97.94 83 LEU A CA 1
ATOM 643 C C . LEU A 1 83 ? 3.221 -25.906 -5.961 1 97.94 83 LEU A C 1
ATOM 645 O O . LEU A 1 83 ? 2.391 -25 -6.086 1 97.94 83 LEU A O 1
ATOM 649 N N . GLN A 1 84 ? 2.93 -27.188 -6.066 1 97.81 84 GLN A N 1
ATOM 650 C CA . GLN A 1 84 ? 1.547 -27.609 -6.262 1 97.81 84 GLN A CA 1
ATOM 651 C C . GLN A 1 84 ? 0.682 -27.234 -5.059 1 97.81 84 GLN A C 1
ATOM 653 O O . GLN A 1 84 ? -0.438 -26.75 -5.223 1 97.81 84 GLN A O 1
ATOM 658 N N . GLN A 1 85 ? 1.243 -27.438 -3.896 1 97.25 85 GLN A N 1
ATOM 659 C CA . GLN A 1 85 ? 0.544 -27.094 -2.666 1 97.25 85 GLN A CA 1
ATOM 660 C C . GLN A 1 85 ? 0.221 -25.594 -2.625 1 97.25 85 GLN A C 1
ATOM 662 O O . GLN A 1 85 ? -0.911 -25.203 -2.326 1 97.25 85 GLN A O 1
ATOM 667 N N . VAL A 1 86 ? 1.141 -24.766 -2.908 1 97.81 86 VAL A N 1
ATOM 668 C CA . VAL A 1 86 ? 0.986 -23.312 -2.861 1 97.81 86 VAL A CA 1
ATOM 669 C C . VAL A 1 86 ? 0.047 -22.859 -3.977 1 97.81 86 VAL A C 1
ATOM 671 O O . VAL A 1 86 ? -0.835 -22.031 -3.752 1 97.81 86 VAL A O 1
ATOM 674 N N . THR A 1 87 ? 0.191 -23.391 -5.16 1 97.56 87 THR A N 1
ATOM 675 C CA . THR A 1 87 ? -0.617 -22.984 -6.305 1 97.56 87 THR A CA 1
ATOM 676 C C . THR A 1 87 ? -2.09 -23.297 -6.066 1 97.56 87 THR A C 1
ATOM 678 O O . THR A 1 87 ? -2.947 -22.422 -6.203 1 97.56 87 THR A O 1
ATOM 681 N N . TYR A 1 88 ? -2.377 -24.5 -5.641 1 97.94 88 TYR A N 1
ATOM 682 C CA . TYR A 1 88 ? -3.766 -24.922 -5.504 1 97.94 88 TYR A CA 1
ATOM 683 C C . TYR A 1 88 ? -4.324 -24.531 -4.141 1 97.94 88 TYR A C 1
ATOM 685 O O . TYR A 1 88 ? -5.527 -24.312 -3.998 1 97.94 88 TYR A O 1
ATOM 693 N N . GLY A 1 89 ? -3.455 -24.406 -3.203 1 97.5 89 GLY A N 1
ATOM 694 C CA . GLY A 1 89 ? -3.908 -24.156 -1.846 1 97.5 89 GLY A CA 1
ATOM 695 C C . GLY A 1 89 ? -3.955 -22.672 -1.5 1 97.5 89 GLY A C 1
ATOM 696 O O . GLY A 1 89 ? -4.645 -22.266 -0.56 1 97.5 89 GLY A O 1
ATOM 697 N N . GLU A 1 90 ? -3.213 -21.844 -2.211 1 96.69 90 GLU A N 1
ATOM 698 C CA . GLU A 1 90 ? -3.129 -20.438 -1.846 1 96.69 90 GLU A CA 1
ATOM 699 C C . GLU A 1 90 ? -3.383 -19.531 -3.053 1 96.69 90 GLU A C 1
ATOM 701 O O . GLU A 1 90 ? -4.207 -18.625 -2.992 1 96.69 90 GLU A O 1
ATOM 706 N N . PHE A 1 91 ? -2.777 -19.781 -4.148 1 95.38 91 PHE A N 1
ATOM 707 C CA . PHE A 1 91 ? -2.877 -18.922 -5.324 1 95.38 91 PHE A CA 1
ATOM 708 C C . PHE A 1 91 ? -4.273 -19 -5.93 1 95.38 91 PHE A C 1
ATOM 710 O O . PHE A 1 91 ? -4.934 -17.969 -6.113 1 95.38 91 PHE A O 1
ATOM 717 N N . LEU A 1 92 ? -4.742 -20.172 -6.301 1 96.62 92 LEU A N 1
ATOM 718 C CA . LEU A 1 92 ? -6.027 -20.312 -6.977 1 96.62 92 LEU A CA 1
ATOM 719 C C . LEU A 1 92 ? -7.164 -19.781 -6.105 1 96.62 92 LEU A C 1
ATOM 721 O O . LEU A 1 92 ? -8.047 -19.078 -6.594 1 96.62 92 LEU A O 1
ATOM 725 N N . PRO A 1 93 ? -7.129 -20.062 -4.809 1 95.44 93 PRO A N 1
ATOM 726 C CA . PRO A 1 93 ? -8.172 -19.484 -3.955 1 95.44 93 PRO A CA 1
ATOM 727 C C . PRO A 1 93 ? -8.133 -17.953 -3.928 1 95.44 93 PRO A C 1
ATOM 729 O O . PRO A 1 93 ? -9.109 -17.312 -3.527 1 95.44 93 PRO A O 1
ATOM 732 N N . SER A 1 94 ? -7.02 -17.391 -4.293 1 90.44 94 SER A N 1
ATOM 733 C CA . SER A 1 94 ? -6.914 -15.93 -4.305 1 90.44 94 SER A CA 1
ATOM 734 C C . SER A 1 94 ? -7.535 -15.336 -5.57 1 90.44 94 SER A C 1
ATOM 736 O O . SER A 1 94 ? -7.836 -14.148 -5.621 1 90.44 94 SER A O 1
ATOM 738 N N . ILE A 1 95 ? -7.781 -16.109 -6.578 1 89.38 95 ILE A N 1
ATOM 739 C CA . ILE A 1 95 ? -8.234 -15.5 -7.82 1 89.38 95 ILE A CA 1
ATOM 740 C C . ILE A 1 95 ? -9.578 -16.094 -8.234 1 89.38 95 ILE A C 1
ATOM 742 O O . ILE A 1 95 ? -10.281 -15.523 -9.07 1 89.38 95 ILE A O 1
ATOM 746 N N . LEU A 1 96 ? -9.938 -17.266 -7.699 1 94.31 96 LEU A N 1
ATOM 747 C CA . LEU A 1 96 ? -11.211 -17.906 -8.008 1 94.31 96 LEU A CA 1
ATOM 748 C C . LEU A 1 96 ? -12.133 -17.906 -6.801 1 94.31 96 LEU A C 1
ATOM 750 O O . LEU A 1 96 ? -11.672 -17.891 -5.656 1 94.31 96 LEU A O 1
ATOM 754 N N . SER A 1 97 ? -13.414 -17.922 -7.086 1 94.69 97 SER A N 1
ATOM 755 C CA . SER A 1 97 ? -14.383 -18.031 -6 1 94.69 97 SER A CA 1
ATOM 756 C C . SER A 1 97 ? -14.336 -19.406 -5.352 1 94.69 97 SER A C 1
ATOM 758 O O . SER A 1 97 ? -13.906 -20.391 -5.98 1 94.69 97 SER A O 1
ATOM 760 N N . LYS A 1 98 ? -14.859 -19.453 -4.117 1 94.56 98 LYS A N 1
ATOM 761 C CA . LYS A 1 98 ? -14.938 -20.734 -3.414 1 94.56 98 LYS A CA 1
ATOM 762 C C . LYS A 1 98 ? -15.789 -21.734 -4.191 1 94.56 98 LYS A C 1
ATOM 764 O O . LYS A 1 98 ? -15.438 -22.922 -4.281 1 94.56 98 LYS A O 1
ATOM 769 N N . GLN A 1 99 ? -16.797 -21.219 -4.707 1 95.75 99 GLN A N 1
ATOM 770 C CA . GLN A 1 99 ? -17.703 -22.078 -5.477 1 95.75 99 GLN A CA 1
ATOM 771 C C . GLN A 1 99 ? -17.016 -22.641 -6.707 1 95.75 99 GLN A C 1
ATOM 773 O O . GLN A 1 99 ? -17.172 -23.828 -7.023 1 95.75 99 GLN A O 1
ATOM 778 N N . ASP A 1 100 ? -16.281 -21.828 -7.363 1 96.62 100 ASP A N 1
ATOM 779 C CA . ASP A 1 100 ? -15.609 -22.297 -8.578 1 96.62 100 ASP A CA 1
ATOM 780 C C . ASP A 1 100 ? -14.484 -23.281 -8.25 1 96.62 100 ASP A C 1
ATOM 782 O O . ASP A 1 100 ? -14.219 -24.203 -9.016 1 96.62 100 ASP A O 1
ATOM 786 N N . LEU A 1 101 ? -13.836 -23.078 -7.16 1 97.56 101 LEU A N 1
ATOM 787 C CA . LEU A 1 101 ? -12.844 -24.062 -6.723 1 97.56 101 LEU A CA 1
ATOM 788 C C . LEU A 1 101 ? -13.484 -25.438 -6.527 1 97.56 101 LEU A C 1
ATOM 790 O O . LEU A 1 101 ? -12.891 -26.453 -6.883 1 97.56 101 LEU A O 1
ATOM 794 N N . GLU A 1 102 ? -14.656 -25.422 -5.992 1 96.81 102 GLU A N 1
ATOM 795 C CA . GLU A 1 102 ? -15.391 -26.672 -5.773 1 96.81 102 GLU A CA 1
ATOM 796 C C . GLU A 1 102 ? -15.898 -27.25 -7.09 1 96.81 102 GLU A C 1
ATOM 798 O O . GLU A 1 102 ? -15.758 -28.438 -7.348 1 96.81 102 GLU A O 1
ATOM 803 N N . ASN A 1 103 ? -16.453 -26.391 -7.863 1 96.5 103 ASN A N 1
ATOM 804 C CA . ASN A 1 103 ? -17.031 -26.828 -9.133 1 96.5 103 ASN A CA 1
ATOM 805 C C . ASN A 1 103 ? -15.977 -27.5 -10.023 1 96.5 103 ASN A C 1
ATOM 807 O O . ASN A 1 103 ? -16.281 -28.469 -10.719 1 96.5 103 ASN A O 1
ATOM 811 N N . HIS A 1 104 ? -14.82 -26.953 -9.984 1 96.88 104 HIS A N 1
ATOM 812 C CA . HIS A 1 104 ? -13.773 -27.469 -10.852 1 96.88 104 HIS A CA 1
ATOM 813 C C . HIS A 1 104 ? -12.898 -28.484 -10.117 1 96.88 104 HIS A C 1
ATOM 815 O O . HIS A 1 104 ? -11.867 -28.906 -10.641 1 96.88 104 HIS A O 1
ATOM 821 N N . LYS A 1 105 ? -13.219 -28.828 -8.852 1 96.06 105 LYS A N 1
ATOM 822 C CA . LYS A 1 105 ? -12.539 -29.844 -8.055 1 96.06 105 LYS A CA 1
ATOM 823 C C . LYS A 1 105 ? -11.062 -29.5 -7.879 1 96.06 105 LYS A C 1
ATOM 825 O O . LYS A 1 105 ? -10.195 -30.359 -8.086 1 96.06 105 LYS A O 1
ATOM 830 N N . LEU A 1 106 ? -10.836 -28.297 -7.535 1 97.75 106 LEU A N 1
ATOM 831 C CA . LEU A 1 106 ? -9.461 -27.812 -7.441 1 97.75 106 LEU A CA 1
ATOM 832 C C . LEU A 1 106 ? -8.961 -27.875 -6.004 1 97.75 106 LEU A C 1
ATOM 834 O O . LEU A 1 106 ? -7.762 -27.719 -5.754 1 97.75 106 LEU A O 1
ATOM 838 N N . LYS A 1 107 ? -9.797 -28.172 -5.062 1 96.19 107 L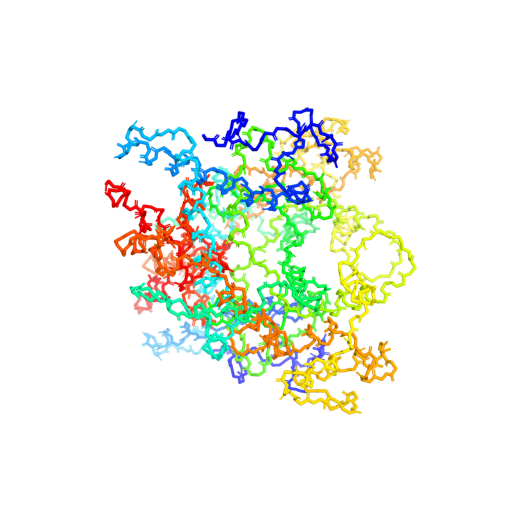YS A N 1
ATOM 839 C CA . LYS A 1 107 ? -9.414 -28.203 -3.652 1 96.19 107 LYS A CA 1
ATOM 840 C C . LYS A 1 107 ? -8.477 -29.359 -3.357 1 96.19 107 LYS A C 1
ATOM 842 O O . LYS A 1 107 ? -8.648 -30.453 -3.9 1 96.19 107 LYS A O 1
ATOM 847 N N . LEU A 1 108 ? -7.551 -29.109 -2.502 1 96.5 108 LEU A N 1
ATOM 848 C CA . LEU A 1 108 ? -6.602 -30.125 -2.061 1 96.5 108 LEU A CA 1
ATOM 849 C C . LEU A 1 108 ? -7.203 -30.984 -0.956 1 96.5 108 LEU A C 1
ATOM 851 O O . LEU A 1 108 ? -8.148 -30.578 -0.281 1 96.5 108 LEU A O 1
ATOM 855 N N . ARG A 1 109 ? -6.641 -32.125 -0.858 1 93.56 109 ARG A N 1
ATOM 856 C CA . ARG A 1 109 ? -7.039 -33 0.247 1 93.56 109 ARG A CA 1
ATOM 857 C C . ARG A 1 109 ? -6.375 -32.562 1.55 1 93.56 109 ARG A C 1
ATOM 859 O O . ARG A 1 109 ? -5.227 -32.125 1.549 1 93.56 109 ARG A O 1
ATOM 866 N N . ASN A 1 110 ? -7.148 -32.812 2.625 1 92.69 110 ASN A N 1
ATOM 867 C CA . ASN A 1 110 ? -6.598 -32.469 3.936 1 92.69 110 ASN A CA 1
ATOM 868 C C . ASN A 1 110 ? -5.859 -33.656 4.547 1 92.69 110 ASN A C 1
ATOM 870 O O . ASN A 1 110 ? -5.098 -33.5 5.5 1 92.69 110 ASN A O 1
ATOM 874 N N . SER A 1 111 ? -6.184 -34.812 4.008 1 93.94 111 SER A N 1
ATOM 875 C CA . SER A 1 111 ? -5.535 -36.031 4.477 1 93.94 111 SER A CA 1
ATOM 876 C C . SER A 1 111 ? -5.625 -37.156 3.432 1 93.94 111 SER A C 1
ATOM 878 O O . SER A 1 111 ? -6.453 -37.062 2.52 1 93.94 111 SER A O 1
ATOM 880 N N . GLY A 1 112 ? -4.637 -38.062 3.58 1 93.62 112 GLY A N 1
ATOM 881 C CA . GLY A 1 112 ? -4.676 -39.219 2.703 1 93.62 112 GLY A CA 1
ATOM 882 C C . GLY A 1 112 ? -4.234 -38.906 1.286 1 93.62 112 GLY A C 1
ATOM 883 O O . GLY A 1 112 ? -3.551 -37.906 1.046 1 93.62 112 GLY A O 1
ATOM 884 N N . PHE A 1 113 ? -4.496 -39.875 0.359 1 95.5 113 PHE A N 1
ATOM 885 C CA . PHE A 1 113 ? -4.066 -39.75 -1.03 1 95.5 113 PHE A CA 1
ATOM 886 C C . PHE A 1 113 ? -5.223 -39.312 -1.923 1 95.5 113 PHE A C 1
ATOM 888 O O . PHE A 1 113 ? -6.387 -39.438 -1.54 1 95.5 113 PHE A O 1
ATOM 895 N N . SER A 1 114 ? -4.82 -38.75 -3.01 1 93.44 114 SER A N 1
ATOM 896 C CA . SER A 1 114 ? -5.801 -38.469 -4.055 1 93.44 114 SER A CA 1
ATOM 897 C C . SER A 1 114 ? -5.945 -39.656 -5 1 93.44 114 SER A C 1
ATOM 899 O O . SER A 1 114 ? -4.969 -40.344 -5.277 1 93.44 114 SER A O 1
ATOM 901 N N . ASN A 1 115 ? -7.148 -39.906 -5.43 1 89.88 115 ASN A N 1
ATOM 902 C CA . ASN A 1 115 ? -7.426 -40.906 -6.43 1 89.88 115 ASN A CA 1
ATOM 903 C C . ASN A 1 115 ? -8.055 -40.312 -7.688 1 89.88 115 ASN A C 1
ATOM 905 O O . ASN A 1 115 ? -8.805 -41 -8.391 1 89.88 115 ASN A O 1
ATOM 909 N N . ASN A 1 116 ? -7.691 -39.156 -7.949 1 90.56 116 ASN A N 1
ATOM 910 C CA . ASN A 1 116 ? -8.406 -38.406 -8.984 1 90.56 116 ASN A CA 1
ATOM 911 C C . ASN A 1 116 ? -7.672 -38.469 -10.328 1 90.56 116 ASN A C 1
ATOM 913 O O . ASN A 1 116 ? -8.156 -37.969 -11.328 1 90.56 116 ASN A O 1
ATOM 917 N N . TYR A 1 117 ? -6.523 -39.125 -10.328 1 92.88 117 TYR A N 1
ATOM 918 C CA . TYR A 1 117 ? -5.793 -39.219 -11.586 1 92.88 117 TYR A CA 1
ATOM 919 C C . TYR A 1 117 ? -6.641 -39.844 -12.68 1 92.88 117 TYR A C 1
ATOM 921 O O . TYR A 1 117 ? -7.25 -40.906 -12.469 1 92.88 117 TYR A O 1
ATOM 929 N N . ASP A 1 118 ? -6.688 -39.188 -13.773 1 94.5 118 ASP A N 1
ATOM 930 C CA . ASP A 1 118 ? -7.41 -39.625 -14.961 1 94.5 118 ASP A CA 1
ATOM 931 C C . ASP A 1 118 ? -6.516 -39.594 -16.203 1 94.5 118 ASP A C 1
ATOM 933 O O . ASP A 1 118 ? -6.234 -38.531 -16.734 1 94.5 118 ASP A O 1
ATOM 937 N N . SER A 1 119 ? -6.176 -40.781 -16.672 1 92.19 119 SER A N 1
ATOM 938 C CA . SER A 1 119 ? -5.223 -40.875 -17.781 1 92.19 119 SER A CA 1
ATOM 939 C C . SER A 1 119 ? -5.816 -40.344 -19.078 1 92.19 119 SER A C 1
ATOM 941 O O . SER A 1 119 ? -5.09 -40.094 -20.047 1 92.19 119 SER A O 1
ATOM 943 N N . SER A 1 120 ? -7.055 -40.156 -19.109 1 93.94 120 SER A N 1
ATOM 944 C CA . SER A 1 120 ? -7.703 -39.688 -20.312 1 93.94 120 SER A CA 1
ATOM 945 C C . SER A 1 120 ? -7.66 -38.156 -20.391 1 93.94 120 SER A C 1
ATOM 947 O O . SER A 1 120 ? -7.922 -37.562 -21.438 1 93.94 120 SER A O 1
ATOM 949 N N . ARG A 1 121 ? -7.348 -37.562 -19.297 1 92.19 121 ARG A N 1
ATOM 950 C CA . ARG A 1 121 ? -7.273 -36.094 -19.266 1 92.19 121 ARG A CA 1
ATOM 951 C C . ARG A 1 121 ? -5.906 -35.594 -19.734 1 92.19 121 ARG A C 1
ATOM 953 O O . ARG A 1 121 ? -4.875 -36.062 -19.234 1 92.19 121 ARG A O 1
ATOM 960 N N . ASN A 1 122 ? -5.945 -34.719 -20.703 1 91.19 122 ASN A N 1
ATOM 961 C CA . ASN A 1 122 ? -4.715 -34.125 -21.219 1 91.19 122 ASN A CA 1
ATOM 962 C C . ASN A 1 122 ? -4.285 -32.938 -20.391 1 91.19 122 ASN A C 1
ATOM 964 O O . ASN A 1 122 ? -4.941 -31.891 -20.422 1 91.19 122 ASN A O 1
ATOM 968 N N . PRO A 1 123 ? -3.182 -33.031 -19.703 1 90.5 123 PRO A N 1
ATOM 969 C CA . PRO A 1 123 ? -2.756 -31.922 -18.828 1 90.5 123 PRO A CA 1
ATOM 970 C C . PRO A 1 123 ? -2.049 -30.812 -19.594 1 90.5 123 PRO A C 1
ATOM 972 O O . PRO A 1 123 ? -1.604 -29.828 -19 1 90.5 123 PRO A O 1
ATOM 975 N N . ALA A 1 124 ? -2.01 -30.891 -20.875 1 88 124 ALA A N 1
ATOM 976 C CA . ALA A 1 124 ? -1.339 -29.844 -21.656 1 88 124 ALA A CA 1
ATOM 977 C C . ALA A 1 124 ? -2.086 -28.516 -21.547 1 88 124 ALA A C 1
ATOM 979 O O . ALA A 1 124 ? -3.312 -28.5 -21.422 1 88 124 ALA A O 1
ATOM 980 N N . THR A 1 125 ? -1.359 -27.438 -21.625 1 88.06 125 THR A N 1
ATOM 981 C CA . THR A 1 125 ? -1.974 -26.125 -21.5 1 88.06 125 THR A CA 1
ATOM 982 C C . THR A 1 125 ? -2.74 -25.75 -22.766 1 88.06 125 THR A C 1
ATOM 984 O O . THR A 1 125 ? -2.225 -25.922 -23.875 1 88.06 125 THR A O 1
ATOM 987 N N . LYS A 1 126 ? -3.859 -25.312 -22.578 1 86.75 126 LYS A N 1
ATOM 988 C CA . LYS A 1 126 ? -4.68 -24.859 -23.688 1 86.75 126 LYS A CA 1
ATOM 989 C C . LYS A 1 126 ? -4.195 -23.516 -24.219 1 86.75 126 LYS A C 1
ATOM 991 O O . LYS A 1 126 ? -3.717 -22.672 -23.453 1 86.75 126 LYS A O 1
ATOM 996 N N . ASN A 1 127 ? -4.367 -23.328 -25.484 1 83.25 127 ASN A N 1
ATOM 997 C CA . ASN A 1 127 ? -3.904 -22.094 -26.141 1 83.25 127 ASN A CA 1
ATOM 998 C C . ASN A 1 127 ? -4.605 -20.875 -25.578 1 83.25 127 ASN A C 1
ATOM 1000 O O . ASN A 1 127 ? -3.971 -19.828 -25.359 1 83.25 127 ASN A O 1
ATOM 1004 N N . ALA A 1 128 ? -5.895 -21 -25.359 1 85.88 128 ALA A N 1
ATOM 1005 C CA . ALA A 1 128 ? -6.66 -19.875 -24.828 1 85.88 128 ALA A CA 1
ATOM 1006 C C . ALA A 1 128 ? -6.141 -19.469 -23.453 1 85.88 128 ALA A C 1
ATOM 1008 O O . ALA A 1 128 ? -6.102 -18.281 -23.109 1 85.88 128 ALA A O 1
ATOM 1009 N N . PHE A 1 129 ? -5.742 -20.453 -22.703 1 87 129 PHE A N 1
ATOM 1010 C CA . PHE A 1 129 ? -5.195 -20.219 -21.375 1 87 129 PHE A CA 1
ATOM 1011 C C . PHE A 1 129 ? -3.867 -19.469 -21.453 1 87 129 PHE A C 1
ATOM 1013 O O . PHE A 1 129 ? -3.686 -18.438 -20.828 1 87 129 PHE A O 1
ATOM 1020 N N . ASN A 1 130 ? -3.053 -19.922 -22.25 1 81.19 130 ASN A N 1
ATOM 1021 C CA . ASN A 1 130 ? -1.698 -19.391 -22.344 1 81.19 130 ASN A CA 1
ATOM 1022 C C . ASN A 1 130 ? -1.68 -18.031 -23.047 1 81.19 130 ASN A C 1
ATOM 1024 O O . ASN A 1 130 ? -0.971 -17.109 -22.625 1 81.19 130 ASN A O 1
ATOM 1028 N N . ALA A 1 131 ? -2.449 -17.938 -24.047 1 75 131 ALA A N 1
ATOM 1029 C CA . ALA A 1 131 ? -2.307 -16.781 -24.938 1 75 131 ALA A CA 1
ATOM 1030 C C . ALA A 1 131 ? -3.188 -15.625 -24.484 1 75 131 ALA A C 1
ATOM 1032 O O . ALA A 1 131 ? -2.998 -14.484 -24.922 1 75 131 ALA A O 1
ATOM 1033 N N . ALA A 1 132 ? -4.062 -15.891 -23.578 1 77.75 132 ALA A N 1
ATOM 1034 C CA . ALA A 1 132 ? -4.977 -14.797 -23.25 1 77.75 132 ALA A CA 1
ATOM 1035 C C . ALA A 1 132 ? -5.316 -14.781 -21.766 1 77.75 132 ALA A C 1
ATOM 1037 O O . ALA A 1 132 ? -4.93 -13.859 -21.047 1 77.75 132 ALA A O 1
ATOM 1038 N N . VAL A 1 133 ? -5.824 -15.844 -21.281 1 78.38 133 VAL A N 1
ATOM 1039 C CA . VAL A 1 133 ? -6.512 -15.828 -20 1 78.38 133 VAL A CA 1
ATOM 1040 C C . VAL A 1 133 ? -5.496 -15.648 -18.875 1 78.38 133 VAL A C 1
ATOM 1042 O O . VAL A 1 133 ? -5.691 -14.812 -17.984 1 78.38 133 VAL A O 1
ATOM 1045 N N . PHE A 1 134 ? -4.418 -16.391 -18.953 1 77.69 134 PHE A N 1
ATOM 1046 C CA . PHE A 1 134 ? -3.488 -16.344 -17.828 1 77.69 134 PHE A CA 1
ATOM 1047 C C . PHE A 1 134 ? -2.596 -15.117 -17.922 1 77.69 134 PHE A C 1
ATOM 1049 O O . PHE A 1 134 ? -1.69 -14.938 -17.094 1 77.69 134 PHE A O 1
ATOM 1056 N N . ARG A 1 135 ? -2.939 -14.32 -18.828 1 72.69 135 ARG A N 1
ATOM 1057 C CA . ARG A 1 135 ? -2.266 -13.031 -18.938 1 72.69 135 ARG A CA 1
ATOM 1058 C C . ARG A 1 135 ? -3.041 -11.945 -18.203 1 72.69 135 ARG A C 1
ATOM 1060 O O . ARG A 1 135 ? -2.607 -10.789 -18.156 1 72.69 135 ARG A O 1
ATOM 1067 N N . PHE A 1 136 ? -4.09 -12.359 -17.594 1 69.38 136 PHE A N 1
ATOM 1068 C CA . PHE A 1 136 ? -4.84 -11.398 -16.797 1 69.38 136 PHE A CA 1
ATOM 1069 C C . PHE A 1 136 ? -3.967 -10.805 -15.703 1 69.38 136 PHE A C 1
ATOM 1071 O O . PHE A 1 136 ? -4.195 -9.68 -15.258 1 69.38 136 PHE A O 1
ATOM 1078 N N . GLY A 1 137 ? -2.934 -11.57 -15.336 1 66.75 137 GLY A N 1
ATOM 1079 C CA . GLY A 1 137 ? -2.021 -11.148 -14.281 1 66.75 137 GLY A CA 1
ATOM 1080 C C . GLY A 1 137 ? -1.223 -9.914 -14.641 1 66.75 137 GLY A C 1
ATOM 1081 O O . GLY A 1 137 ? -0.711 -9.219 -13.758 1 66.75 137 GLY A O 1
ATOM 1082 N N . HIS A 1 138 ? -1.068 -9.672 -15.906 1 64.12 138 HIS A N 1
ATOM 1083 C CA . HIS A 1 138 ? -0.324 -8.492 -16.328 1 64.12 138 HIS A CA 1
ATOM 1084 C C . HIS A 1 138 ? -0.993 -7.215 -15.828 1 64.12 138 HIS A C 1
ATOM 1086 O O . HIS A 1 138 ? -0.334 -6.184 -15.672 1 64.12 138 HIS A O 1
ATOM 1092 N N . SER A 1 139 ? -2.184 -7.387 -15.516 1 60.91 139 SER A N 1
ATOM 1093 C CA . SER A 1 139 ? -2.91 -6.25 -14.961 1 60.91 139 SER A CA 1
ATOM 1094 C C . SER A 1 139 ? -2.615 -6.086 -13.469 1 60.91 139 SER A C 1
ATOM 1096 O O . SER A 1 139 ? -2.938 -5.055 -12.883 1 60.91 139 SER A O 1
ATOM 1098 N N . LEU A 1 140 ? -1.915 -7.059 -12.953 1 62.34 140 LEU A N 1
ATOM 1099 C CA . LEU A 1 140 ? -1.678 -7.066 -11.516 1 62.34 140 LEU A CA 1
ATOM 1100 C C . LEU A 1 140 ? -0.255 -6.621 -11.195 1 62.34 140 LEU A C 1
ATOM 1102 O O . LEU A 1 140 ? 0.134 -6.559 -10.023 1 62.34 140 LEU A O 1
ATOM 1106 N N . ILE A 1 141 ? 0.482 -6.301 -12.211 1 63.03 141 ILE A N 1
ATOM 1107 C CA . ILE A 1 141 ? 1.869 -5.902 -12 1 63.03 141 ILE A CA 1
ATOM 1108 C C . ILE A 1 141 ? 1.919 -4.465 -11.477 1 63.03 141 ILE A C 1
ATOM 1110 O O . ILE A 1 141 ? 1.331 -3.561 -12.078 1 63.03 141 ILE A O 1
ATOM 1114 N N . PRO A 1 142 ? 2.547 -4.34 -10.32 1 66.62 142 PRO A N 1
ATOM 1115 C CA . PRO A 1 142 ? 2.705 -2.961 -9.852 1 66.62 142 PRO A CA 1
ATOM 1116 C C . PRO A 1 142 ? 3.535 -2.107 -10.805 1 66.62 142 PRO A C 1
ATOM 1118 O O . PRO A 1 142 ? 4.426 -2.623 -11.484 1 66.62 142 PRO A O 1
ATOM 1121 N N . PRO A 1 143 ? 3.283 -0.86 -10.875 1 65.25 143 PRO A N 1
ATOM 1122 C CA . PRO A 1 143 ? 3.996 0.012 -11.812 1 65.25 143 PRO A CA 1
ATOM 1123 C C . PRO A 1 143 ? 5.465 0.203 -11.445 1 65.25 143 PRO A C 1
ATOM 1125 O O . PRO A 1 143 ? 6.277 0.58 -12.289 1 65.25 143 PRO A O 1
ATOM 1128 N N . ASN A 1 144 ? 5.746 -0.015 -10.195 1 74.31 144 ASN A N 1
ATOM 1129 C CA . ASN A 1 144 ? 7.113 0.181 -9.727 1 74.31 144 ASN A CA 1
ATOM 1130 C C . ASN A 1 144 ? 7.551 -0.938 -8.789 1 74.31 144 ASN A C 1
ATOM 1132 O O . ASN A 1 144 ? 6.715 -1.649 -8.227 1 74.31 144 ASN A O 1
ATOM 1136 N N . LEU A 1 145 ? 8.82 -1.101 -8.758 1 83.44 145 LEU A N 1
ATOM 1137 C CA . LEU A 1 145 ? 9.453 -1.869 -7.691 1 83.44 145 LEU A CA 1
ATOM 1138 C C . LEU A 1 145 ? 10.328 -0.972 -6.816 1 83.44 145 LEU A C 1
ATOM 1140 O O . LEU A 1 145 ? 10.836 0.05 -7.281 1 83.44 145 LEU A O 1
ATOM 1144 N N . ALA A 1 146 ? 10.445 -1.322 -5.566 1 86 146 ALA A N 1
ATOM 1145 C CA . ALA A 1 146 ? 11.266 -0.575 -4.613 1 86 146 ALA A CA 1
ATOM 1146 C C . ALA A 1 146 ? 11.82 -1.493 -3.527 1 86 146 ALA A C 1
ATOM 1148 O O . ALA A 1 146 ? 11.477 -2.676 -3.471 1 86 146 ALA A O 1
ATOM 1149 N N . TYR A 1 147 ? 12.836 -1.001 -2.852 1 90.44 147 TYR A N 1
ATOM 1150 C CA . TYR A 1 147 ? 13.258 -1.65 -1.617 1 90.44 147 TYR A CA 1
ATOM 1151 C C . TYR A 1 147 ? 12.453 -1.145 -0.427 1 90.44 147 TYR A C 1
ATOM 1153 O O . TYR A 1 147 ? 12.32 0.065 -0.227 1 90.44 147 TYR A O 1
ATOM 1161 N N . LEU A 1 148 ? 11.836 -1.988 0.241 1 90.75 148 LEU A N 1
ATOM 1162 C CA . LEU A 1 148 ? 11.211 -1.658 1.52 1 90.75 148 LEU A CA 1
ATOM 1163 C C . LEU A 1 148 ? 12.094 -2.096 2.682 1 90.75 148 LEU A C 1
ATOM 1165 O O . LEU A 1 148 ? 12.375 -3.285 2.842 1 90.75 148 LEU A O 1
ATOM 1169 N N . LEU A 1 149 ? 12.477 -1.174 3.475 1 89.81 149 LEU A N 1
ATOM 1170 C CA . LEU A 1 149 ? 13.438 -1.448 4.535 1 89.81 149 LEU A CA 1
ATOM 1171 C C . LEU A 1 149 ? 12.766 -2.148 5.711 1 89.81 149 LEU A C 1
ATOM 1173 O O . LEU A 1 149 ? 11.555 -2.367 5.699 1 89.81 149 LEU A O 1
ATOM 1177 N N . TYR A 1 150 ? 13.547 -2.576 6.668 1 89.5 150 TYR A N 1
ATOM 1178 C CA . TYR A 1 150 ? 13.133 -3.443 7.762 1 89.5 150 TYR A CA 1
ATOM 1179 C C . TYR A 1 150 ? 12.039 -2.783 8.594 1 89.5 150 TYR A C 1
ATOM 1181 O O . TYR A 1 150 ? 11.266 -3.469 9.266 1 89.5 150 TYR A O 1
ATOM 1189 N N . ASP A 1 151 ? 11.891 -1.491 8.531 1 83.88 151 ASP A N 1
ATOM 1190 C CA . ASP A 1 151 ? 10.883 -0.78 9.305 1 83.88 151 ASP A CA 1
ATOM 1191 C C . ASP A 1 151 ? 9.516 -0.857 8.633 1 83.88 151 ASP A C 1
ATOM 1193 O O . ASP A 1 151 ? 8.508 -0.44 9.211 1 83.88 151 ASP A O 1
ATOM 1197 N N . PHE A 1 152 ? 9.469 -1.401 7.344 1 86.88 152 PHE A N 1
ATOM 1198 C CA . PHE A 1 152 ? 8.258 -1.6 6.559 1 86.88 152 PHE A CA 1
ATOM 1199 C C . PHE A 1 152 ? 7.625 -0.262 6.191 1 86.88 152 PHE A C 1
ATOM 1201 O O . PHE A 1 152 ? 6.422 -0.189 5.926 1 86.88 152 PHE A O 1
ATOM 1208 N N . MET A 1 153 ? 8.344 0.776 6.203 1 78.12 153 MET A N 1
ATOM 1209 C CA . MET A 1 153 ? 7.828 2.107 5.906 1 78.12 153 MET A CA 1
ATOM 1210 C C . MET A 1 153 ? 8.727 2.83 4.906 1 78.12 153 MET A C 1
ATOM 1212 O O . MET A 1 153 ? 8.234 3.477 3.98 1 78.12 153 MET A O 1
ATOM 1216 N N . SER A 1 154 ? 9.992 2.705 5.156 1 77.81 154 SER A N 1
ATOM 1217 C CA . SER A 1 154 ? 10.969 3.412 4.332 1 77.81 154 SER A CA 1
ATOM 1218 C C . SER A 1 154 ? 11.18 2.709 2.996 1 77.81 154 SER A C 1
ATOM 1220 O O . SER A 1 154 ? 11.594 1.549 2.957 1 77.81 154 SER A O 1
ATOM 1222 N N . ARG A 1 155 ? 10.852 3.385 1.953 1 80.44 155 ARG A N 1
ATOM 1223 C CA . ARG A 1 155 ? 11.078 2.881 0.601 1 80.44 155 ARG A CA 1
ATOM 1224 C C . ARG A 1 155 ? 12.258 3.586 -0.057 1 80.44 155 ARG A C 1
ATOM 1226 O O . ARG A 1 155 ? 12.406 4.801 0.067 1 80.44 155 ARG A O 1
ATOM 1233 N N . VAL A 1 156 ? 13.078 2.77 -0.635 1 78.94 156 VAL A N 1
ATOM 1234 C CA . VAL A 1 156 ? 14.234 3.342 -1.315 1 78.94 156 VAL A CA 1
ATOM 1235 C C . VAL A 1 156 ? 14.344 2.768 -2.727 1 78.94 156 VAL A C 1
ATOM 1237 O O . VAL A 1 156 ? 13.844 1.672 -2.996 1 78.94 156 VAL A O 1
ATOM 1240 N N . ASN A 1 157 ? 14.797 3.576 -3.691 1 77.81 157 ASN A N 1
ATOM 1241 C CA . ASN A 1 157 ? 15.078 3.176 -5.066 1 77.81 157 ASN A CA 1
ATOM 1242 C C . ASN A 1 157 ? 13.82 2.703 -5.785 1 77.81 157 ASN A C 1
ATOM 1244 O O . ASN A 1 157 ? 13.805 1.619 -6.371 1 77.81 157 ASN A O 1
ATOM 1248 N N . SER A 1 158 ? 12.797 3.512 -5.676 1 77.75 158 SER A N 1
ATOM 1249 C CA . SER A 1 158 ? 11.586 3.205 -6.43 1 77.75 158 SER A CA 1
ATOM 1250 C C . SER A 1 158 ? 11.812 3.365 -7.93 1 77.75 158 SER A C 1
ATOM 1252 O O . SER A 1 158 ? 12.172 4.449 -8.398 1 77.75 158 SER A O 1
ATOM 1254 N N . THR A 1 159 ? 11.648 2.281 -8.641 1 73.62 159 THR A N 1
ATOM 1255 C CA . THR A 1 159 ? 11.945 2.25 -10.07 1 73.62 159 THR A CA 1
ATOM 1256 C C . THR A 1 159 ? 10.75 1.703 -10.859 1 73.62 159 THR A C 1
ATOM 1258 O O . THR A 1 159 ? 10.117 0.732 -10.438 1 73.62 159 THR A O 1
ATOM 1261 N N . THR A 1 160 ? 10.438 2.348 -11.922 1 72.12 160 THR A N 1
ATOM 1262 C CA . THR A 1 160 ? 9.344 1.874 -12.75 1 72.12 160 THR A CA 1
ATOM 1263 C C . THR A 1 160 ? 9.68 0.521 -13.375 1 72.12 160 THR A C 1
ATOM 1265 O O . THR A 1 160 ? 10.836 0.249 -13.688 1 72.12 160 THR A O 1
ATOM 1268 N N . ILE A 1 161 ? 8.719 -0.222 -13.555 1 73.12 161 ILE A N 1
ATOM 1269 C CA . ILE A 1 161 ? 8.906 -1.543 -14.148 1 73.12 161 ILE A CA 1
ATOM 1270 C C . ILE A 1 161 ? 9.492 -1.402 -15.555 1 73.12 161 ILE A C 1
ATOM 1272 O O . ILE A 1 161 ? 10.344 -2.191 -15.961 1 73.12 161 ILE A O 1
ATOM 1276 N N . GLU A 1 162 ? 9.07 -0.417 -16.25 1 67.56 162 GLU A N 1
ATOM 1277 C CA . GLU A 1 162 ? 9.547 -0.173 -17.609 1 67.56 162 GLU A CA 1
ATOM 1278 C C . GLU A 1 162 ? 11.062 0.026 -17.641 1 67.56 162 GLU A C 1
ATOM 1280 O O . GLU A 1 162 ? 11.734 -0.415 -18.578 1 67.56 162 GLU A O 1
ATOM 1285 N N . SER A 1 163 ? 11.555 0.585 -16.625 1 71 163 SER A N 1
ATOM 1286 C CA . SER A 1 163 ? 12.969 0.955 -16.609 1 71 163 SER A CA 1
ATOM 1287 C C . SER A 1 163 ? 13.844 -0.217 -16.172 1 71 163 SER A C 1
ATOM 1289 O O . SER A 1 163 ? 15.062 -0.168 -16.297 1 71 163 SER A O 1
ATOM 1291 N N . ILE A 1 164 ? 13.164 -1.229 -15.758 1 80.25 164 ILE A N 1
ATOM 1292 C CA . ILE A 1 164 ? 13.992 -2.283 -15.188 1 80.25 164 ILE A CA 1
ATOM 1293 C C . ILE A 1 164 ? 13.789 -3.58 -15.977 1 80.25 164 ILE A C 1
ATOM 1295 O O . ILE A 1 164 ? 14.227 -4.648 -15.539 1 80.25 164 ILE A O 1
ATOM 1299 N N . PHE A 1 165 ? 13.195 -3.457 -17.062 1 79.44 165 PHE A N 1
ATOM 1300 C CA . PHE A 1 165 ? 13.008 -4.633 -17.906 1 79.44 165 PHE A CA 1
ATOM 1301 C C . PHE A 1 165 ? 14.352 -5.203 -18.344 1 79.44 165 PHE A C 1
ATOM 1303 O O . PHE A 1 165 ? 15.234 -4.465 -18.797 1 79.44 165 PHE A O 1
ATOM 1310 N N . PHE A 1 166 ? 14.5 -6.512 -18.141 1 85.44 166 PHE A N 1
ATOM 1311 C CA . PHE A 1 166 ? 15.688 -7.27 -18.5 1 85.44 166 PHE A CA 1
ATOM 1312 C C . PHE A 1 166 ? 16.922 -6.742 -17.766 1 85.44 166 PHE A C 1
ATOM 1314 O O . PHE A 1 166 ? 18.031 -6.762 -18.312 1 85.44 166 PHE A O 1
ATOM 1321 N N . ASN A 1 167 ? 16.734 -6.188 -16.688 1 89.19 167 ASN A N 1
ATOM 1322 C CA . ASN A 1 167 ? 17.812 -5.707 -15.82 1 89.19 167 ASN A CA 1
ATOM 1323 C C . ASN A 1 167 ? 17.719 -6.309 -14.422 1 89.19 167 ASN A C 1
ATOM 1325 O O . ASN A 1 167 ? 16.875 -5.902 -13.617 1 89.19 167 ASN A O 1
ATOM 1329 N N . PRO A 1 168 ? 18.594 -7.238 -14.086 1 92.81 168 PRO A N 1
ATOM 1330 C CA . PRO A 1 168 ? 18.5 -7.938 -12.805 1 92.81 168 PRO A CA 1
ATOM 1331 C C . PRO A 1 168 ? 19.109 -7.148 -11.648 1 92.81 168 PRO A C 1
ATOM 1333 O O . PRO A 1 168 ? 19.188 -7.652 -10.531 1 92.81 168 PRO A O 1
ATOM 1336 N N . HIS A 1 169 ? 19.469 -5.969 -11.859 1 91.81 169 HIS A N 1
ATOM 1337 C CA . HIS A 1 169 ? 20.266 -5.164 -10.93 1 91.81 169 HIS A CA 1
ATOM 1338 C C . HIS A 1 169 ? 19.625 -5.133 -9.547 1 91.81 169 HIS A C 1
ATOM 1340 O O . HIS A 1 169 ? 20.312 -5.336 -8.539 1 91.81 169 HIS A O 1
ATOM 1346 N N . LEU A 1 170 ? 18.312 -4.902 -9.469 1 92.69 170 LEU A N 1
ATOM 1347 C CA . LEU A 1 170 ? 17.641 -4.746 -8.188 1 92.69 170 LEU A CA 1
ATOM 1348 C C . LEU A 1 170 ? 17.766 -6.012 -7.344 1 92.69 170 LEU A C 1
ATOM 1350 O O . LEU A 1 170 ? 17.703 -5.957 -6.113 1 92.69 170 LEU A O 1
ATOM 1354 N N . LEU A 1 171 ? 17.938 -7.082 -7.992 1 94.56 171 LEU A N 1
ATOM 1355 C CA . LEU A 1 171 ? 18.016 -8.359 -7.293 1 94.56 171 LEU A CA 1
ATOM 1356 C C . LEU A 1 171 ? 19.453 -8.672 -6.895 1 94.56 171 LEU A C 1
ATOM 1358 O O . LEU A 1 171 ? 19.703 -9.188 -5.797 1 94.56 171 LEU A O 1
ATOM 1362 N N . ILE A 1 172 ? 20.438 -8.312 -7.68 1 94.44 172 ILE A N 1
ATOM 1363 C CA . ILE A 1 172 ? 21.766 -8.883 -7.492 1 94.44 172 ILE A CA 1
ATOM 1364 C C . ILE A 1 172 ? 22.719 -7.816 -6.945 1 94.44 172 ILE A C 1
ATOM 1366 O O . ILE A 1 172 ? 23.828 -8.125 -6.516 1 94.44 172 ILE A O 1
ATOM 1370 N N . THR A 1 173 ? 22.234 -6.566 -6.949 1 92.5 173 THR A N 1
ATOM 1371 C CA . THR A 1 173 ? 23.094 -5.488 -6.477 1 92.5 173 THR A CA 1
ATOM 1372 C C . THR A 1 173 ? 23.578 -5.754 -5.051 1 92.5 173 THR A C 1
ATOM 1374 O O . THR A 1 173 ? 22.922 -6.488 -4.305 1 92.5 173 THR A O 1
ATOM 1377 N N . GLU A 1 174 ? 24.797 -5.254 -4.723 1 92.5 174 GLU A N 1
ATOM 1378 C CA . GLU A 1 174 ? 25.391 -5.406 -3.398 1 92.5 174 GLU A CA 1
ATOM 1379 C C . GLU A 1 174 ? 25.453 -6.875 -2.986 1 92.5 174 GLU A C 1
ATOM 1381 O O . GLU A 1 174 ? 25.203 -7.211 -1.824 1 92.5 174 GLU A O 1
ATOM 1386 N N . GLY A 1 175 ? 25.625 -7.77 -3.914 1 92.62 175 GLY A N 1
ATOM 1387 C CA . GLY A 1 175 ? 25.781 -9.188 -3.641 1 92.62 175 GLY A CA 1
ATOM 1388 C C . GLY A 1 175 ? 24.5 -9.844 -3.154 1 92.62 175 GLY A C 1
ATOM 1389 O O . GLY A 1 175 ? 24.531 -10.766 -2.34 1 92.62 175 GLY A O 1
ATOM 1390 N N . GLY A 1 176 ? 23.422 -9.258 -3.486 1 94.06 176 GLY A N 1
ATOM 1391 C CA . GLY A 1 176 ? 22.156 -9.852 -3.107 1 94.06 176 GLY A CA 1
ATOM 1392 C C . GLY A 1 176 ? 21.688 -9.43 -1.729 1 94.06 176 GLY A C 1
ATOM 1393 O O . GLY A 1 176 ? 20.719 -9.984 -1.196 1 94.06 176 GLY A O 1
ATOM 1394 N N . ARG A 1 177 ? 22.344 -8.469 -1.119 1 94.12 177 ARG A N 1
ATOM 1395 C CA . ARG A 1 177 ? 22.031 -8.055 0.24 1 94.12 177 ARG A CA 1
ATOM 1396 C C . ARG A 1 177 ? 20.656 -7.383 0.296 1 94.12 177 ARG A C 1
ATOM 1398 O O . ARG A 1 177 ? 20.047 -7.293 1.364 1 94.12 177 ARG A O 1
ATOM 1405 N N . ARG A 1 178 ? 20.156 -6.926 -0.903 1 94.75 178 ARG A N 1
ATOM 1406 C CA . ARG A 1 178 ? 18.906 -6.18 -0.922 1 94.75 178 ARG A CA 1
ATOM 1407 C C . ARG A 1 178 ? 17.734 -7.078 -1.308 1 94.75 178 ARG A C 1
ATOM 1409 O O . ARG A 1 178 ? 16.594 -6.609 -1.445 1 94.75 178 ARG A O 1
ATOM 1416 N N . VAL A 1 179 ? 17.984 -8.367 -1.422 1 96.69 179 VAL A N 1
ATOM 1417 C CA . VAL A 1 179 ? 16.953 -9.32 -1.818 1 96.69 179 VAL A CA 1
ATOM 1418 C C . VAL A 1 179 ? 15.805 -9.273 -0.814 1 96.69 179 VAL A C 1
ATOM 1420 O O . VAL A 1 179 ? 14.633 -9.258 -1.202 1 96.69 179 VAL A O 1
ATOM 1423 N N . SER A 1 180 ? 16.156 -9.234 0.438 1 97 180 SER A N 1
ATOM 1424 C CA . SER A 1 180 ? 15.125 -9.211 1.471 1 97 180 SER A CA 1
ATOM 1425 C C . SER A 1 180 ? 14.297 -7.934 1.39 1 97 180 SER A C 1
ATOM 1427 O O . SER A 1 180 ? 13.078 -7.969 1.586 1 97 180 SER A O 1
ATOM 1429 N N . ASP A 1 181 ? 14.883 -6.801 1.079 1 96 181 ASP A N 1
ATOM 1430 C CA . ASP A 1 181 ? 14.18 -5.531 0.937 1 96 181 ASP A CA 1
ATOM 1431 C C . ASP A 1 181 ? 13.211 -5.566 -0.244 1 96 181 ASP A C 1
ATOM 1433 O O . ASP A 1 181 ? 12.094 -5.066 -0.149 1 96 181 ASP A O 1
ATOM 1437 N N . LEU A 1 182 ? 13.695 -6.098 -1.334 1 94.94 182 LEU A N 1
ATOM 1438 C CA . LEU A 1 182 ? 12.859 -6.234 -2.521 1 94.94 182 LEU A CA 1
ATOM 1439 C C . LEU A 1 182 ? 11.672 -7.148 -2.246 1 94.94 182 LEU A C 1
ATOM 1441 O O . LEU A 1 182 ? 10.539 -6.828 -2.617 1 94.94 182 LEU A O 1
ATOM 1445 N N . ALA A 1 183 ? 11.969 -8.266 -1.571 1 96.44 183 ALA A N 1
ATOM 1446 C CA . ALA A 1 183 ? 10.906 -9.211 -1.234 1 96.44 183 ALA A CA 1
ATOM 1447 C C . ALA A 1 183 ? 9.875 -8.57 -0.308 1 96.44 183 ALA A C 1
ATOM 1449 O O . ALA A 1 183 ? 8.672 -8.773 -0.481 1 96.44 183 ALA A O 1
ATOM 1450 N N . ARG A 1 184 ? 10.352 -7.844 0.649 1 95.38 184 ARG A N 1
ATOM 1451 C CA . ARG A 1 184 ? 9.453 -7.152 1.572 1 95.38 184 ARG A CA 1
ATOM 1452 C C . ARG A 1 184 ? 8.539 -6.188 0.828 1 95.38 184 ARG A C 1
ATOM 1454 O O . ARG A 1 184 ? 7.344 -6.109 1.118 1 95.38 184 ARG A O 1
ATOM 1461 N N . PHE A 1 185 ? 9.062 -5.488 -0.12 1 92.56 185 PHE A N 1
ATOM 1462 C CA . PHE A 1 185 ? 8.258 -4.582 -0.931 1 92.56 185 PHE A CA 1
ATOM 1463 C C . PHE A 1 185 ? 7.184 -5.344 -1.696 1 92.56 185 PHE A C 1
ATOM 1465 O O . PHE A 1 185 ? 6.012 -4.965 -1.677 1 92.56 185 PHE A O 1
ATOM 1472 N N . ILE A 1 186 ? 7.523 -6.383 -2.279 1 90.94 186 ILE A N 1
ATOM 1473 C CA . ILE A 1 186 ? 6.637 -7.129 -3.164 1 90.94 186 ILE A CA 1
ATOM 1474 C C . ILE A 1 186 ? 5.484 -7.723 -2.359 1 90.94 186 ILE A C 1
ATOM 1476 O O . ILE A 1 186 ? 4.324 -7.641 -2.768 1 90.94 186 ILE A O 1
ATOM 1480 N N . VAL A 1 187 ? 5.734 -8.297 -1.169 1 92.44 187 VAL A N 1
ATOM 1481 C CA . VAL A 1 187 ? 4.699 -9.016 -0.435 1 92.44 187 VAL A CA 1
ATOM 1482 C C . VAL A 1 187 ? 3.801 -8.023 0.298 1 92.44 187 VAL A C 1
ATOM 1484 O O . VAL A 1 187 ? 2.738 -8.391 0.803 1 92.44 187 VAL A O 1
ATOM 1487 N N . THR A 1 188 ? 4.211 -6.715 0.327 1 89.56 188 THR A N 1
ATOM 1488 C CA . THR A 1 188 ? 3.404 -5.734 1.048 1 89.56 188 THR A CA 1
ATOM 1489 C C . THR A 1 188 ? 2.75 -4.754 0.078 1 89.56 188 THR A C 1
ATOM 1491 O O . THR A 1 188 ? 2.043 -3.836 0.499 1 89.56 188 THR A O 1
ATOM 1494 N N . SER A 1 189 ? 3.037 -4.867 -1.104 1 80.88 189 SER A N 1
ATOM 1495 C CA . SER A 1 189 ? 2.51 -3.92 -2.08 1 80.88 189 SER A CA 1
ATOM 1496 C C . SER A 1 189 ? 1.275 -4.477 -2.779 1 80.88 189 SER A C 1
ATOM 1498 O O . SER A 1 189 ? 1.209 -5.672 -3.076 1 80.88 189 SER A O 1
ATOM 1500 N N . ASN A 1 190 ? 0.345 -3.521 -2.795 1 63.25 190 ASN A N 1
ATOM 1501 C CA . ASN A 1 190 ? -0.888 -3.916 -3.467 1 63.25 190 ASN A CA 1
ATOM 1502 C C . ASN A 1 190 ? -0.683 -4.062 -4.973 1 63.25 190 ASN A C 1
ATOM 1504 O O . ASN A 1 190 ? -0.031 -3.227 -5.602 1 63.25 190 ASN A O 1
ATOM 1508 N N . SER A 1 191 ? -0.9 -5.324 -5.223 1 55.38 191 SER A N 1
ATOM 1509 C CA . SER A 1 191 ? -1.049 -5.496 -6.664 1 55.38 191 SER A CA 1
ATOM 1510 C C . SER A 1 191 ? -2.242 -4.711 -7.195 1 55.38 191 SER A C 1
ATOM 1512 O O . SER A 1 191 ? -3.209 -4.473 -6.469 1 55.38 191 SER A O 1
ATOM 1514 N N . MET A 1 192 ? -1.979 -3.756 -8.078 1 45.12 192 MET A N 1
ATOM 1515 C CA . MET A 1 192 ? -3.115 -3.053 -8.664 1 45.12 192 MET A CA 1
ATOM 1516 C C . MET A 1 192 ? -4.234 -4.027 -9.023 1 45.12 192 MET A C 1
ATOM 1518 O O . MET A 1 192 ? -3.998 -5.02 -9.711 1 45.12 192 MET A O 1
ATOM 1522 N N . LYS A 1 193 ? -5.086 -4.352 -7.828 1 43.53 193 LYS A N 1
ATOM 1523 C CA . LYS A 1 193 ? -6.215 -5.164 -8.281 1 43.53 193 LYS A CA 1
ATOM 1524 C C . LYS A 1 193 ? -6.539 -4.891 -9.742 1 43.53 193 LYS A C 1
ATOM 1526 O O . LYS A 1 193 ? -6.324 -3.779 -10.234 1 43.53 193 LYS A O 1
ATOM 1531 N N . VAL A 1 194 ? -6.73 -5.93 -10.43 1 40.5 194 VAL A N 1
ATOM 1532 C CA . VAL A 1 194 ? -7.23 -5.91 -11.797 1 40.5 194 VAL A CA 1
ATOM 1533 C C . VAL A 1 194 ? -8.211 -4.754 -11.977 1 40.5 194 VAL A C 1
ATOM 1535 O O . VAL A 1 194 ? -9.383 -4.859 -11.602 1 40.5 194 VAL A O 1
ATOM 1538 N N . ASP A 1 195 ? -8.117 -3.783 -10.961 1 37.25 195 ASP A N 1
ATOM 1539 C CA . ASP A 1 195 ? -9.109 -2.83 -11.445 1 37.25 195 ASP A CA 1
ATOM 1540 C C . ASP A 1 195 ? -8.984 -2.615 -12.953 1 37.25 195 ASP A C 1
ATOM 1542 O O . ASP A 1 195 ? -7.879 -2.676 -13.5 1 37.25 195 ASP A O 1
ATOM 1546 N N . ASN A 1 196 ? -10.023 -2.955 -13.594 1 36.41 196 ASN A N 1
ATOM 1547 C CA . ASN A 1 196 ? -10.297 -2.787 -15.016 1 36.41 196 ASN A CA 1
ATOM 1548 C C . ASN A 1 196 ? -9.766 -1.457 -15.539 1 36.41 196 ASN A C 1
ATOM 1550 O O . ASN A 1 196 ? -10.539 -0.594 -15.953 1 36.41 196 ASN A O 1
ATOM 1554 N N . GLN A 1 197 ? -8.992 -0.869 -14.766 1 38.28 197 GLN A N 1
ATOM 1555 C CA . GLN A 1 197 ? -8.562 0.261 -15.586 1 38.28 197 GLN A CA 1
ATOM 1556 C C . GLN A 1 197 ? -8.094 -0.202 -16.969 1 38.28 197 GLN A C 1
ATOM 1558 O O . GLN A 1 197 ? -6.906 -0.12 -17.281 1 38.28 197 GLN A O 1
ATOM 1563 N N . LEU A 1 198 ? -8.57 -1.26 -17.359 1 38.22 198 LEU A N 1
ATOM 1564 C CA . LEU A 1 198 ? -8.719 -1.43 -18.797 1 38.22 198 LEU A CA 1
ATOM 1565 C C . LEU A 1 198 ? -8.812 -0.078 -19.5 1 38.22 198 LEU A C 1
ATOM 1567 O O . LEU A 1 198 ? -8.297 0.088 -20.609 1 38.22 198 LEU A O 1
ATOM 1571 N N . GLU A 1 199 ? -9.578 0.719 -18.781 1 37.03 199 GLU A N 1
ATOM 1572 C CA . GLU A 1 199 ? -9.789 1.977 -19.5 1 37.03 199 GLU A CA 1
ATOM 1573 C C . GLU A 1 199 ? -8.469 2.68 -19.781 1 37.03 199 GLU A C 1
ATOM 1575 O O . GLU A 1 199 ? -8.234 3.129 -20.906 1 37.03 199 GLU A O 1
ATOM 1580 N N . GLY A 1 200 ? -7.73 2.98 -18.688 1 37.59 200 GLY A N 1
ATOM 1581 C CA . GLY A 1 200 ? -6.48 3.609 -19.078 1 37.59 200 GLY A CA 1
ATOM 1582 C C . GLY A 1 200 ? -5.609 2.713 -19.938 1 37.59 200 GLY A C 1
ATOM 1583 O O . GLY A 1 200 ? -5.086 3.146 -20.969 1 37.59 200 GLY A O 1
ATOM 1584 N N . ALA A 1 201 ? -5.48 1.557 -19.453 1 36.47 201 ALA A N 1
ATOM 1585 C CA . ALA A 1 201 ? -4.656 0.648 -20.25 1 36.47 201 ALA A CA 1
ATOM 1586 C C . ALA A 1 201 ? -5.332 0.316 -21.578 1 36.47 201 ALA A C 1
ATOM 1588 O O . ALA A 1 201 ? -4.68 0.291 -22.625 1 36.47 201 ALA A O 1
ATOM 1589 N N . VAL A 1 202 ? -6.602 -0.066 -21.531 1 37.94 202 VAL A N 1
ATOM 1590 C CA . VAL A 1 202 ? -7.312 -0.275 -22.781 1 37.94 202 VAL A CA 1
ATOM 1591 C C . VAL A 1 202 ? -7.484 1.057 -23.516 1 37.94 202 VAL A C 1
ATOM 1593 O O . VAL A 1 202 ? -7.281 1.14 -24.719 1 37.94 202 VAL A O 1
ATOM 1596 N N . ARG A 1 203 ? -8.047 2.068 -22.812 1 35.34 203 ARG A N 1
ATOM 1597 C CA . ARG A 1 203 ? -8.195 3.357 -23.484 1 35.34 203 ARG A CA 1
ATOM 1598 C C . ARG A 1 203 ? -6.836 3.93 -23.875 1 35.34 203 ARG A C 1
ATOM 1600 O O . ARG A 1 203 ? -6.664 4.43 -24.984 1 35.34 203 ARG A O 1
ATOM 1607 N N . ASP A 1 204 ? -6.051 4.234 -22.875 1 35.19 204 ASP A N 1
ATOM 1608 C CA . ASP A 1 204 ? -4.77 4.793 -23.297 1 35.19 204 ASP A CA 1
ATOM 1609 C C . ASP A 1 204 ? -4.07 3.873 -24.281 1 35.19 204 ASP A C 1
ATOM 1611 O O . ASP A 1 204 ? -3.408 4.34 -25.219 1 35.19 204 ASP A O 1
ATOM 1615 N N . HIS A 1 205 ? -4.109 2.57 -23.953 1 35.25 205 HIS A N 1
ATOM 1616 C CA . HIS A 1 205 ? -3.336 1.648 -24.766 1 35.25 205 HIS A CA 1
ATOM 1617 C C . HIS A 1 205 ? -4.145 1.175 -25.984 1 35.25 205 HIS A C 1
ATOM 1619 O O . HIS A 1 205 ? -3.59 0.977 -27.062 1 35.25 205 HIS A O 1
ATOM 1625 N N . LEU A 1 206 ? -5.48 0.752 -25.844 1 33.41 206 LEU A N 1
ATOM 1626 C CA . LEU A 1 206 ? -6.074 0.38 -27.125 1 33.41 206 LEU A CA 1
ATOM 1627 C C . LEU A 1 206 ? -5.988 1.531 -28.109 1 33.41 206 LEU A C 1
ATOM 1629 O O . LEU A 1 206 ? -5.977 1.31 -29.328 1 33.41 206 LEU A O 1
ATOM 1633 N N . PHE A 1 207 ? -6.215 2.73 -27.625 1 29.83 207 PHE A N 1
ATOM 1634 C CA . PHE A 1 207 ? -6.188 3.82 -28.594 1 29.83 207 PHE A CA 1
ATOM 1635 C C . PHE A 1 207 ? -4.852 4.551 -28.547 1 29.83 207 PHE A C 1
ATOM 1637 O O . PHE A 1 207 ? -4.75 5.699 -28.984 1 29.83 207 PHE A O 1
ATOM 1644 N N . GLU A 1 208 ? -3.945 4.23 -27.641 1 32.91 208 GLU A N 1
ATOM 1645 C CA . GLU A 1 208 ? -2.709 4.902 -28.031 1 32.91 208 GLU A CA 1
ATOM 1646 C C . GLU A 1 208 ? -2.336 4.578 -29.469 1 32.91 208 GLU A C 1
ATOM 1648 O O . GLU A 1 208 ? -2.125 3.412 -29.812 1 32.91 208 GLU A O 1
ATOM 1653 N N . ASN A 1 209 ? -2.992 5.129 -30.391 1 28.67 209 ASN A N 1
ATOM 1654 C CA . ASN A 1 209 ? -2.395 5.203 -31.719 1 28.67 209 ASN A CA 1
ATOM 1655 C C . ASN A 1 209 ? -0.871 5.168 -31.656 1 28.67 209 ASN A C 1
ATOM 1657 O O . ASN A 1 209 ? -0.295 5.109 -30.562 1 28.67 209 ASN A O 1
ATOM 1661 N N . ALA A 1 210 ? -0.3 6.117 -32.625 1 27.28 210 ALA A N 1
ATOM 1662 C CA . ALA A 1 210 ? 0.921 6.309 -33.406 1 27.28 210 ALA A CA 1
ATOM 1663 C C . ALA A 1 210 ? 2.152 6.309 -32.531 1 27.28 210 ALA A C 1
ATOM 1665 O O . ALA A 1 210 ? 3.242 5.918 -32.938 1 27.28 210 ALA A O 1
ATOM 1666 N N . HIS A 1 211 ? 2.459 7.371 -31.719 1 27.2 211 HIS A N 1
ATOM 1667 C CA . HIS A 1 211 ? 3.816 7.789 -31.391 1 27.2 211 HIS A CA 1
ATOM 1668 C C . HIS A 1 211 ? 4.309 7.105 -30.125 1 27.2 211 HIS A C 1
ATOM 1670 O O . HIS A 1 211 ? 3.656 7.176 -29.078 1 27.2 211 HIS A O 1
ATOM 1676 N N . GLY A 1 212 ? 5.508 6.121 -30.266 1 28.91 212 GLY A N 1
ATOM 1677 C CA . GLY A 1 212 ? 6.645 5.293 -29.906 1 28.91 212 GLY A CA 1
ATOM 1678 C C . GLY A 1 212 ? 6.418 4.504 -28.625 1 28.91 212 GLY A C 1
ATOM 1679 O O . GLY A 1 212 ? 6.602 3.283 -28.609 1 28.91 212 GLY A O 1
ATOM 1680 N N . LYS A 1 213 ? 6.758 4.914 -27.328 1 33.31 213 LYS A N 1
ATOM 1681 C CA . LYS A 1 213 ? 7.621 4.184 -26.406 1 33.31 213 LYS A CA 1
ATOM 1682 C C . LYS A 1 213 ? 6.836 3.125 -25.641 1 33.31 213 LYS A C 1
ATOM 1684 O O . LYS A 1 213 ? 7.406 2.137 -25.172 1 33.31 213 LYS A O 1
ATOM 1689 N N . GLY A 1 214 ? 5.895 3.223 -24.828 1 34.19 214 GLY A N 1
ATOM 1690 C CA . GLY A 1 214 ? 5.695 2.188 -23.828 1 34.19 214 GLY A CA 1
ATOM 1691 C C . GLY A 1 214 ? 4.848 1.031 -24.312 1 34.19 214 GLY A C 1
ATOM 1692 O O . GLY A 1 214 ? 3.797 1.243 -24.938 1 34.19 214 GLY A O 1
ATOM 1693 N N . MET A 1 215 ? 5.434 -0.109 -24.75 1 37.94 215 MET A N 1
ATOM 1694 C CA . MET A 1 215 ? 4.785 -1.386 -25.047 1 37.94 215 MET A CA 1
ATOM 1695 C C . MET A 1 215 ? 3.631 -1.644 -24.078 1 37.94 215 MET A C 1
ATOM 1697 O O . MET A 1 215 ? 3.838 -1.772 -22.875 1 37.94 215 MET A O 1
ATOM 1701 N N . ASP A 1 216 ? 2.438 -1.274 -24.422 1 46.16 216 ASP A N 1
ATOM 1702 C CA . ASP A 1 216 ? 1.195 -1.52 -23.688 1 46.16 216 ASP A CA 1
ATOM 1703 C C . ASP A 1 216 ? 0.912 -3.016 -23.578 1 46.16 216 ASP A C 1
ATOM 1705 O O . ASP A 1 216 ? 0.612 -3.674 -24.578 1 46.16 216 ASP A O 1
ATOM 1709 N N . LEU A 1 217 ? 1.263 -3.693 -22.578 1 49.75 217 LEU A N 1
ATOM 1710 C CA . LEU A 1 217 ? 1.088 -5.117 -22.312 1 49.75 217 LEU A CA 1
ATOM 1711 C C . LEU A 1 217 ? -0.313 -5.574 -22.703 1 49.75 217 LEU A C 1
ATOM 1713 O O . LEU A 1 217 ? -0.491 -6.695 -23.188 1 49.75 217 LEU A O 1
ATOM 1717 N N . GLY A 1 218 ? -1.342 -4.715 -22.656 1 54.62 218 GLY A N 1
ATOM 1718 C CA . GLY A 1 218 ? -2.688 -5.055 -23.094 1 54.62 218 GLY A CA 1
ATOM 1719 C C . GLY A 1 218 ? -2.797 -5.25 -24.594 1 54.62 218 GLY A C 1
ATOM 1720 O O . GLY A 1 218 ? -3.414 -6.211 -25.047 1 54.62 218 GLY A O 1
ATOM 1721 N N . ALA A 1 219 ? -2.158 -4.336 -25.25 1 55.59 219 ALA A N 1
ATOM 1722 C CA . ALA A 1 219 ? -2.17 -4.426 -26.719 1 55.59 219 ALA A CA 1
ATOM 1723 C C . ALA A 1 219 ? -1.43 -5.672 -27.188 1 55.59 219 ALA A C 1
ATOM 1725 O O . ALA A 1 219 ? -1.87 -6.34 -28.125 1 55.59 219 ALA A O 1
ATOM 1726 N N . LEU A 1 220 ? -0.443 -5.938 -26.5 1 53.59 220 LEU A N 1
ATOM 1727 C CA . LEU A 1 220 ? 0.335 -7.125 -26.844 1 53.59 220 LEU A CA 1
ATOM 1728 C C . LEU A 1 220 ? -0.47 -8.398 -26.578 1 53.59 220 LEU A C 1
ATOM 1730 O O . LEU A 1 220 ? -0.404 -9.344 -27.359 1 53.59 220 LEU A O 1
ATOM 1734 N N . ASN A 1 221 ? -1.266 -8.406 -25.594 1 59.25 221 ASN A N 1
ATOM 1735 C CA . ASN A 1 221 ? -2.072 -9.578 -25.25 1 59.25 221 ASN A CA 1
ATOM 1736 C C . ASN A 1 221 ? -3.176 -9.805 -26.281 1 59.25 221 ASN A C 1
ATOM 1738 O O . ASN A 1 221 ? -3.465 -10.953 -26.641 1 59.25 221 ASN A O 1
ATOM 1742 N N . LEU A 1 222 ? -3.73 -8.68 -26.766 1 61.75 222 LEU A N 1
ATOM 1743 C CA . LEU A 1 222 ? -4.754 -8.773 -27.812 1 61.75 222 LEU A CA 1
ATOM 1744 C C . LEU A 1 222 ? -4.172 -9.336 -29.094 1 61.75 222 LEU A C 1
ATOM 1746 O O . LEU A 1 222 ? -4.75 -10.242 -29.703 1 61.75 222 LEU A O 1
ATOM 1750 N N . GLN A 1 223 ? -3.016 -8.773 -29.422 1 61.47 223 GLN A N 1
ATOM 1751 C CA . GLN A 1 223 ? -2.355 -9.211 -30.656 1 61.47 223 GLN A CA 1
ATOM 1752 C C . GLN A 1 223 ? -1.938 -10.68 -30.547 1 61.47 223 GLN A C 1
ATOM 1754 O O . GLN A 1 223 ? -2.031 -11.422 -31.531 1 61.47 223 GLN A O 1
ATOM 1759 N N . ARG A 1 224 ? -1.563 -11.016 -29.453 1 63.38 224 ARG A N 1
ATOM 1760 C CA . ARG A 1 224 ? -1.174 -12.406 -29.25 1 63.38 224 ARG A CA 1
ATOM 1761 C C . ARG A 1 224 ? -2.357 -13.352 -29.453 1 63.38 224 ARG A C 1
ATOM 1763 O O . ARG A 1 224 ? -2.213 -14.414 -30.047 1 63.38 224 ARG A O 1
ATOM 1770 N N . GLY A 1 225 ? -3.494 -13.047 -28.953 1 68.38 225 GLY A N 1
ATOM 1771 C CA . GLY A 1 225 ? -4.68 -13.852 -29.188 1 68.38 225 GLY A CA 1
ATOM 1772 C C . GLY A 1 225 ? -5.016 -14.016 -30.656 1 68.38 225 GLY A C 1
ATOM 1773 O O . GLY A 1 225 ? -5.367 -15.109 -31.094 1 68.38 225 GLY A O 1
ATOM 1774 N N . ARG A 1 226 ? -4.793 -12.984 -31.312 1 66.75 226 ARG A N 1
ATOM 1775 C CA . ARG A 1 226 ? -5.082 -13 -32.75 1 66.75 226 ARG A CA 1
ATOM 1776 C C . ARG A 1 226 ? -4.043 -13.82 -33.5 1 66.75 226 ARG A C 1
ATOM 1778 O O . ARG A 1 226 ? -4.387 -14.586 -34.406 1 66.75 226 ARG A O 1
ATOM 1785 N N . ASP A 1 227 ? -2.82 -13.641 -33.062 1 69.25 227 ASP A N 1
ATOM 1786 C CA . ASP A 1 227 ? -1.733 -14.375 -33.688 1 69.25 227 ASP A CA 1
ATOM 1787 C C . ASP A 1 227 ? -1.889 -15.883 -33.469 1 69.25 227 ASP A C 1
ATOM 1789 O O . ASP A 1 227 ? -1.494 -16.688 -34.312 1 69.25 227 ASP A O 1
ATOM 1793 N N . HIS A 1 228 ? -2.506 -16.188 -32.469 1 74.75 228 HIS A N 1
ATOM 1794 C CA . HIS A 1 228 ? -2.691 -17.594 -32.125 1 74.75 228 HIS A CA 1
ATOM 1795 C C . HIS A 1 228 ? -4.023 -18.109 -32.656 1 74.75 228 HIS A C 1
ATOM 1797 O O . HIS A 1 228 ? -4.395 -19.266 -32.406 1 74.75 228 HIS A O 1
ATOM 1803 N N . GLY A 1 229 ? -4.734 -17.25 -33.281 1 78.94 229 GLY A N 1
ATOM 1804 C CA . GLY A 1 229 ? -5.992 -17.656 -33.906 1 78.94 229 GLY A CA 1
ATOM 1805 C C . GLY A 1 229 ? -7.055 -18.031 -32.875 1 78.94 229 GLY A C 1
ATOM 1806 O O . GLY A 1 229 ? -7.832 -18.969 -33.125 1 78.94 229 GLY A O 1
ATOM 1807 N N . LEU A 1 230 ? -7.086 -17.422 -31.844 1 87.94 230 LEU A N 1
ATOM 1808 C CA . LEU A 1 230 ? -8.055 -17.766 -30.812 1 87.94 230 LEU A CA 1
ATOM 1809 C C . LEU A 1 230 ? -9.461 -17.359 -31.219 1 87.94 230 LEU A C 1
ATOM 1811 O O . LEU A 1 230 ? -9.664 -16.266 -31.766 1 87.94 230 LEU A O 1
ATOM 1815 N N . PRO A 1 231 ? -10.359 -18.266 -30.984 1 91 231 PRO A N 1
ATOM 1816 C CA . PRO A 1 231 ? -11.75 -17.844 -31.172 1 91 231 PRO A CA 1
ATOM 1817 C C . PRO A 1 231 ? -12.109 -16.625 -30.312 1 91 231 PRO A C 1
ATOM 1819 O O . PRO A 1 231 ? -11.469 -16.375 -29.297 1 91 231 PRO A O 1
ATOM 1822 N N . PRO A 1 232 ? -13.094 -15.922 -30.781 1 92.25 232 PRO A N 1
ATOM 1823 C CA . PRO A 1 232 ? -13.477 -14.695 -30.062 1 92.25 232 PRO A CA 1
ATOM 1824 C C . PRO A 1 232 ? -14.211 -14.977 -28.766 1 92.25 232 PRO A C 1
ATOM 1826 O O . PRO A 1 232 ? -14.484 -16.141 -28.438 1 92.25 232 PRO A O 1
ATOM 1829 N N . TYR A 1 233 ? -14.477 -13.914 -28.016 1 93.44 233 TYR A N 1
ATOM 1830 C CA . TYR A 1 233 ? -15.078 -13.883 -26.688 1 93.44 233 TYR A CA 1
ATOM 1831 C C . TYR A 1 233 ? -16.328 -14.742 -26.641 1 93.44 233 TYR A C 1
ATOM 1833 O O . TYR A 1 233 ? -16.438 -15.656 -25.812 1 93.44 233 TYR A O 1
ATOM 1841 N N . ASN A 1 234 ? -17.25 -14.625 -27.562 1 95.81 234 ASN A N 1
ATOM 1842 C CA . ASN A 1 234 ? -18.531 -15.328 -27.562 1 95.81 234 ASN A CA 1
ATOM 1843 C C . ASN A 1 234 ? -18.344 -16.828 -27.719 1 95.81 234 ASN A C 1
ATOM 1845 O O . ASN A 1 234 ? -19.094 -17.625 -27.156 1 95.81 234 ASN A O 1
ATOM 1849 N N . ALA A 1 235 ? -17.438 -17.203 -28.5 1 95.31 235 ALA A N 1
ATOM 1850 C CA . ALA A 1 235 ? -17.188 -18.625 -28.703 1 95.31 235 ALA A CA 1
ATOM 1851 C C . ALA A 1 235 ? -16.781 -19.312 -27.406 1 95.31 235 ALA A C 1
ATOM 1853 O O . ALA A 1 235 ? -17.203 -20.422 -27.125 1 95.31 235 ALA A O 1
ATOM 1854 N N . TRP A 1 236 ? -16.031 -18.672 -26.656 1 95.19 236 TRP A N 1
ATOM 1855 C CA . TRP A 1 236 ? -15.562 -19.25 -25.406 1 95.19 236 TRP A CA 1
ATOM 1856 C C . TRP A 1 236 ? -16.656 -19.234 -24.344 1 95.19 236 TRP A C 1
ATOM 1858 O O . TRP A 1 236 ? -16.734 -20.125 -23.5 1 95.19 236 TRP A O 1
ATOM 1868 N N . ARG A 1 237 ? -17.406 -18.172 -24.344 1 96.81 237 ARG A N 1
ATOM 1869 C CA . ARG A 1 237 ? -18.547 -18.172 -23.438 1 96.81 237 ARG A CA 1
ATOM 1870 C C . ARG A 1 237 ? -19.469 -19.359 -23.719 1 96.81 237 ARG A C 1
ATOM 1872 O O . ARG A 1 237 ? -19.938 -20.031 -22.797 1 96.81 237 ARG A O 1
ATOM 1879 N N . LYS A 1 238 ? -19.703 -19.562 -24.969 1 96.56 238 LYS A N 1
ATOM 1880 C CA . LYS A 1 238 ? -20.5 -20.734 -25.359 1 96.56 238 LYS A CA 1
ATOM 1881 C C . LYS A 1 238 ? -19.859 -22.016 -24.859 1 96.56 238 LYS A C 1
ATOM 1883 O O . LYS A 1 238 ? -20.547 -22.891 -24.328 1 96.56 238 LYS A O 1
ATOM 1888 N N . TRP A 1 239 ? -18.578 -22.156 -25.062 1 95.38 239 TRP A N 1
ATOM 1889 C CA . TRP A 1 239 ? -17.812 -23.328 -24.625 1 95.38 239 TRP A CA 1
ATOM 1890 C C . TRP A 1 239 ? -17.984 -23.562 -23.125 1 95.38 239 TRP A C 1
ATOM 1892 O O . TRP A 1 239 ? -18.062 -24.703 -22.672 1 95.38 239 TRP A O 1
ATOM 1902 N N . CYS A 1 240 ? -18.109 -22.516 -22.328 1 96.69 240 CYS A N 1
ATOM 1903 C CA . CYS A 1 240 ? -18.219 -22.562 -20.875 1 96.69 240 CYS A CA 1
ATOM 1904 C C . CYS A 1 240 ? -19.672 -22.719 -20.438 1 96.69 240 CYS A C 1
ATOM 1906 O O . CYS A 1 240 ? -19.969 -22.781 -19.25 1 96.69 240 CYS A O 1
ATOM 1908 N N . GLY A 1 241 ? -20.578 -22.703 -21.438 1 96.69 241 GLY A N 1
ATOM 1909 C CA . GLY A 1 241 ? -22 -22.797 -21.109 1 96.69 241 GLY A CA 1
ATOM 1910 C C . GLY A 1 241 ? -22.562 -21.531 -20.516 1 96.69 241 GLY A C 1
ATOM 1911 O O . GLY A 1 241 ? -23.516 -21.562 -19.75 1 96.69 241 GLY A O 1
ATOM 1912 N N . LEU A 1 242 ? -21.938 -20.406 -20.781 1 97 242 LEU A N 1
ATOM 1913 C CA . LEU A 1 242 ? -22.375 -19.109 -20.281 1 97 242 LEU A CA 1
ATOM 1914 C C . LEU A 1 242 ? -23.266 -18.406 -21.297 1 97 242 LEU A C 1
ATOM 1916 O O . LEU A 1 242 ? -23.312 -18.797 -22.469 1 97 242 LEU A O 1
ATOM 1920 N N . THR A 1 243 ? -23.953 -17.359 -20.766 1 96.44 243 THR A N 1
ATOM 1921 C CA . THR A 1 243 ? -24.781 -16.562 -21.672 1 96.44 243 THR A CA 1
ATOM 1922 C C . THR A 1 243 ? -23.922 -15.852 -22.719 1 96.44 243 THR A C 1
ATOM 1924 O O . THR A 1 243 ? -22.875 -15.281 -22.391 1 96.44 243 THR A O 1
ATOM 1927 N N . VAL A 1 244 ? -24.328 -15.969 -23.969 1 95.81 244 VAL A N 1
ATOM 1928 C CA . VAL A 1 244 ? -23.594 -15.328 -25.062 1 95.81 244 VAL A CA 1
ATOM 1929 C C . VAL A 1 244 ? -24.266 -14.008 -25.438 1 95.81 244 VAL A C 1
ATOM 1931 O O . VAL A 1 244 ? -25.484 -13.875 -25.344 1 95.81 244 VAL A O 1
ATOM 1934 N N . ALA A 1 245 ? -23.438 -13.078 -25.797 1 95.31 245 ALA A N 1
ATOM 1935 C CA . ALA A 1 245 ? -23.938 -11.758 -26.156 1 95.31 245 ALA A CA 1
ATOM 1936 C C . ALA A 1 245 ? -24.469 -11.75 -27.594 1 95.31 245 ALA A C 1
ATOM 1938 O O . ALA A 1 245 ? -23.875 -12.367 -28.484 1 95.31 245 ALA A O 1
ATOM 1939 N N . THR A 1 246 ? -25.562 -10.992 -27.797 1 95.88 246 THR A N 1
ATOM 1940 C CA . THR A 1 246 ? -26.125 -10.82 -29.141 1 95.88 246 THR A CA 1
ATOM 1941 C C . THR A 1 246 ? -25.969 -9.375 -29.609 1 95.88 246 THR A C 1
ATOM 1943 O O . THR A 1 246 ? -26.094 -9.086 -30.797 1 95.88 246 THR A O 1
ATOM 1946 N N . SER A 1 247 ? -25.781 -8.539 -28.672 1 95.75 247 SER A N 1
ATOM 1947 C CA . SER A 1 247 ? -25.531 -7.125 -28.906 1 95.75 247 SER A CA 1
ATOM 1948 C C . SER A 1 247 ? -24.656 -6.531 -27.797 1 95.75 247 SER A C 1
ATOM 1950 O O . SER A 1 247 ? -24.453 -7.156 -26.766 1 95.75 247 SER A O 1
ATOM 1952 N N . PHE A 1 248 ? -24.125 -5.344 -28.125 1 94.56 248 PHE A N 1
ATOM 1953 C CA . PHE A 1 248 ? -23.281 -4.695 -27.125 1 94.56 248 PHE A CA 1
ATOM 1954 C C . PHE A 1 248 ? -24.078 -4.363 -25.875 1 94.56 248 PHE A C 1
ATOM 1956 O O . PHE A 1 248 ? -23.547 -4.414 -24.766 1 94.56 248 PHE A O 1
ATOM 1963 N N . SER A 1 249 ? -25.328 -4.031 -25.969 1 93.06 249 SER A N 1
ATOM 1964 C CA . SER A 1 249 ? -26.156 -3.648 -24.844 1 93.06 249 SER A CA 1
ATOM 1965 C C . SER A 1 249 ? -26.5 -4.852 -23.953 1 93.06 249 SER A C 1
ATOM 1967 O O . SER A 1 249 ? -26.828 -4.695 -22.781 1 93.06 249 SER A O 1
ATOM 1969 N N . ASN A 1 250 ? -26.344 -6.051 -24.531 1 92.56 250 ASN A N 1
ATOM 1970 C CA . ASN A 1 250 ? -26.719 -7.25 -23.797 1 92.56 250 ASN A CA 1
ATOM 1971 C C . ASN A 1 250 ? -25.5 -8.047 -23.359 1 92.56 250 ASN A C 1
ATOM 1973 O O . ASN A 1 250 ? -25.578 -9.258 -23.141 1 92.56 250 ASN A O 1
ATOM 1977 N N . LEU A 1 251 ? -24.391 -7.441 -23.375 1 92.69 251 LEU A N 1
ATOM 1978 C CA . LEU A 1 251 ? -23.188 -8.109 -22.859 1 92.69 251 LEU A CA 1
ATOM 1979 C C . LEU A 1 251 ? -23.359 -8.484 -21.391 1 92.69 251 LEU A C 1
ATOM 1981 O O . LEU A 1 251 ? -23.594 -7.613 -20.562 1 92.69 251 LEU A O 1
ATOM 1985 N N . PRO A 1 252 ? -23.219 -9.75 -21.141 1 90.12 252 PRO A N 1
ATOM 1986 C CA . PRO A 1 252 ? -23.422 -10.195 -19.75 1 90.12 252 PRO A CA 1
ATOM 1987 C C . PRO A 1 252 ? -22.234 -9.867 -18.859 1 90.12 252 PRO A C 1
ATOM 1989 O O . PRO A 1 252 ? -21.078 -9.859 -19.312 1 90.12 252 PRO A O 1
ATOM 1992 N N . ASP A 1 253 ? -22.5 -9.539 -17.609 1 90.06 253 ASP A N 1
ATOM 1993 C CA . ASP A 1 253 ? -21.516 -9.453 -16.547 1 90.06 253 ASP A CA 1
ATOM 1994 C C . ASP A 1 253 ? -20.562 -8.273 -16.766 1 90.06 253 ASP A C 1
ATOM 1996 O O . ASP A 1 253 ? -19.453 -8.258 -16.25 1 90.06 253 ASP A O 1
ATOM 2000 N N . ILE A 1 254 ? -20.859 -7.422 -17.703 1 88.31 254 ILE A N 1
ATOM 2001 C CA . ILE A 1 254 ? -20.031 -6.262 -18.016 1 88.31 254 ILE A CA 1
ATOM 2002 C C . ILE A 1 254 ? -20.812 -4.977 -17.734 1 88.31 254 ILE A C 1
ATOM 2004 O O . ILE A 1 254 ? -22 -4.875 -18.062 1 88.31 254 ILE A O 1
ATOM 2008 N N . THR A 1 255 ? -20.203 -4.059 -17.125 1 82.38 255 THR A N 1
ATOM 2009 C CA . THR A 1 255 ? -20.844 -2.803 -16.75 1 82.38 255 THR A CA 1
ATOM 2010 C C . THR A 1 255 ? -21.188 -1.985 -18 1 82.38 255 THR A C 1
ATOM 2012 O O . THR A 1 255 ? -20.578 -2.178 -19.062 1 82.38 255 THR A O 1
ATOM 2015 N N . ASP A 1 256 ? -22.109 -1.002 -17.828 1 81.88 256 ASP A N 1
ATOM 2016 C CA . ASP A 1 256 ? -22.547 -0.191 -18.953 1 81.88 256 ASP A CA 1
ATOM 2017 C C . ASP A 1 256 ? -21.391 0.656 -19.5 1 81.88 256 ASP A C 1
ATOM 2019 O O . ASP A 1 256 ? -21.281 0.853 -20.719 1 81.88 256 ASP A O 1
ATOM 2023 N N . GLU A 1 257 ? -20.594 1.108 -18.672 1 73.31 257 GLU A N 1
ATOM 2024 C CA . GLU A 1 257 ? -19.453 1.904 -19.094 1 73.31 257 GLU A CA 1
ATOM 2025 C C . GLU A 1 257 ? -18.516 1.096 -20 1 73.31 257 GLU A C 1
ATOM 2027 O O . GLU A 1 257 ? -18.062 1.587 -21.031 1 73.31 257 GLU A O 1
ATOM 2032 N N . LYS A 1 258 ? -18.297 -0.095 -19.547 1 80.19 258 LYS A N 1
ATOM 2033 C CA . LYS A 1 258 ? -17.375 -0.944 -20.312 1 80.19 258 LYS A CA 1
ATOM 2034 C C . LYS A 1 258 ? -18.031 -1.434 -21.609 1 80.19 258 LYS A C 1
ATOM 2036 O O . LYS A 1 258 ? -17.344 -1.642 -22.609 1 80.19 258 LYS A O 1
ATOM 2041 N N . LYS A 1 259 ? -19.312 -1.562 -21.562 1 87.56 259 LYS A N 1
ATOM 2042 C CA . LYS A 1 259 ? -20.031 -1.909 -22.781 1 87.56 259 LYS A CA 1
ATOM 2043 C C . LYS A 1 259 ? -19.844 -0.842 -23.859 1 87.56 259 LYS A C 1
ATOM 2045 O O . LYS A 1 259 ? -19.609 -1.164 -25.031 1 87.56 259 LYS A O 1
ATOM 2050 N N . THR A 1 260 ? -19.969 0.351 -23.406 1 82.44 260 THR A N 1
ATOM 2051 C CA . THR A 1 260 ? -19.812 1.467 -24.344 1 82.44 260 THR A CA 1
ATOM 2052 C C . THR A 1 260 ? -18.406 1.47 -24.938 1 82.44 260 THR A C 1
ATOM 2054 O O . THR A 1 260 ? -18.234 1.701 -26.141 1 82.44 260 THR A O 1
ATOM 2057 N N . VAL A 1 261 ? -17.438 1.163 -24.141 1 77.25 261 VAL A N 1
ATOM 2058 C CA . VAL A 1 261 ? -16.062 1.123 -24.594 1 77.25 261 VAL A CA 1
ATOM 2059 C C . VAL A 1 261 ? -15.891 0.021 -25.641 1 77.25 261 VAL A C 1
ATOM 2061 O O . VAL A 1 261 ? -15.266 0.234 -26.688 1 77.25 261 VAL A O 1
ATOM 2064 N N . LEU A 1 262 ? -16.422 -1.104 -25.375 1 85.44 262 LEU A N 1
ATOM 2065 C CA . LEU A 1 262 ? -16.312 -2.227 -26.297 1 85.44 262 LEU A CA 1
ATOM 2066 C C . LEU A 1 262 ? -17.047 -1.935 -27.609 1 85.44 262 LEU A C 1
ATOM 2068 O O . LEU A 1 262 ? -16.562 -2.291 -28.688 1 85.44 262 LEU A O 1
ATOM 2072 N N . ALA A 1 263 ? -18.141 -1.271 -27.484 1 87.62 263 ALA A N 1
ATOM 2073 C CA . ALA A 1 263 ? -18.922 -0.92 -28.672 1 87.62 263 ALA A CA 1
ATOM 2074 C C . ALA A 1 263 ? -18.156 0.057 -29.562 1 87.62 263 ALA A C 1
ATOM 2076 O O . ALA A 1 263 ? -18.297 0.032 -30.781 1 87.62 263 ALA A O 1
ATOM 2077 N N . ASP A 1 264 ? -17.391 0.852 -28.938 1 82.62 264 ASP A N 1
ATOM 2078 C CA . ASP A 1 264 ? -16.594 1.826 -29.672 1 82.62 264 ASP A CA 1
ATOM 2079 C C . ASP A 1 264 ? -15.414 1.154 -30.359 1 82.62 264 ASP A C 1
ATOM 2081 O O . ASP A 1 264 ? -14.938 1.626 -31.406 1 82.62 264 ASP A O 1
ATOM 2085 N N . LEU A 1 265 ? -15 0.077 -29.828 1 78.38 265 LEU A N 1
ATOM 2086 C CA . LEU A 1 265 ? -13.742 -0.52 -30.266 1 78.38 265 LEU A CA 1
ATOM 2087 C C . LEU A 1 265 ? -13.984 -1.636 -31.281 1 78.38 265 LEU A C 1
ATOM 2089 O O . LEU A 1 265 ? -13.109 -1.952 -32.094 1 78.38 265 LEU A O 1
ATOM 2093 N N . TYR A 1 266 ? -15.133 -2.215 -31.125 1 85.88 266 TYR A N 1
ATOM 2094 C CA . TYR A 1 266 ? -15.391 -3.389 -31.953 1 85.88 266 TYR A CA 1
ATOM 2095 C C . TYR A 1 266 ? -16.625 -3.184 -32.844 1 85.88 266 TYR A C 1
ATOM 2097 O O . TYR A 1 266 ? -17.547 -2.463 -32.438 1 85.88 266 TYR A O 1
ATOM 2105 N N . SER A 1 267 ? -16.594 -3.791 -34 1 90.19 267 SER A N 1
ATOM 2106 C CA . SER A 1 267 ? -17.703 -3.668 -34.938 1 90.19 267 SER A CA 1
ATOM 2107 C C . SER A 1 267 ? -18.906 -4.473 -34.469 1 90.19 267 SER A C 1
ATOM 2109 O O . SER A 1 267 ? -20.047 -4.066 -34.688 1 90.19 267 SER A O 1
ATOM 2111 N N . GLY A 1 268 ? -18.641 -5.598 -33.906 1 92.12 268 GLY A N 1
ATOM 2112 C CA . GLY A 1 268 ? -19.672 -6.48 -33.375 1 92.12 268 GLY A CA 1
ATOM 2113 C C . GLY A 1 268 ? -19.234 -7.309 -32.188 1 92.12 268 GLY A C 1
ATOM 2114 O O . GLY A 1 268 ? -18.031 -7.398 -31.906 1 92.12 268 GLY A O 1
ATOM 2115 N N . VAL A 1 269 ? -20.219 -7.859 -31.547 1 93.69 269 VAL A N 1
ATOM 2116 C CA . VAL A 1 269 ? -19.922 -8.578 -30.312 1 93.69 269 VAL A CA 1
ATOM 2117 C C . VAL A 1 269 ? -19.156 -9.859 -30.641 1 93.69 269 VAL A C 1
ATOM 2119 O O . VAL A 1 269 ? -18.391 -10.359 -29.797 1 93.69 269 VAL A O 1
ATOM 2122 N N . ASP A 1 270 ? -19.328 -10.414 -31.859 1 93.19 270 ASP A N 1
ATOM 2123 C CA . ASP A 1 270 ? -18.625 -11.625 -32.25 1 93.19 270 ASP A CA 1
ATOM 2124 C C . ASP A 1 270 ? -17.172 -11.32 -32.625 1 93.19 270 ASP A C 1
ATOM 2126 O O . ASP A 1 270 ? -16.375 -12.242 -32.812 1 93.19 270 ASP A O 1
ATOM 2130 N N . ASP A 1 271 ? -16.828 -10.086 -32.594 1 89.81 271 ASP A N 1
ATOM 2131 C CA . ASP A 1 271 ? -15.469 -9.68 -32.938 1 89.81 271 ASP A CA 1
ATOM 2132 C C . ASP A 1 271 ? -14.648 -9.422 -31.656 1 89.81 271 ASP A C 1
ATOM 2134 O O . ASP A 1 271 ? -13.43 -9.25 -31.734 1 89.81 271 ASP A O 1
ATOM 2138 N N . ILE A 1 272 ? -15.297 -9.43 -30.562 1 89.31 272 ILE A N 1
ATOM 2139 C CA . ILE A 1 272 ? -14.609 -9.109 -29.328 1 89.31 272 ILE A CA 1
ATOM 2140 C C . ILE A 1 272 ? -13.57 -10.188 -29.016 1 89.31 272 ILE A C 1
ATOM 2142 O O . ILE A 1 272 ? -13.898 -11.375 -28.969 1 89.31 272 ILE A O 1
ATOM 2146 N N . ASP A 1 273 ? -12.336 -9.742 -28.812 1 85.31 273 ASP A N 1
ATOM 2147 C CA . ASP A 1 273 ? -11.258 -10.672 -28.469 1 85.31 273 ASP A CA 1
ATOM 2148 C C . ASP A 1 273 ? -11.508 -11.32 -27.109 1 85.31 273 ASP A C 1
ATOM 2150 O O . ASP A 1 273 ? -12.07 -10.703 -26.219 1 85.31 273 ASP A O 1
ATOM 2154 N N . LEU A 1 274 ? -11.008 -12.531 -26.969 1 88.62 274 LEU A N 1
ATOM 2155 C CA . LEU A 1 274 ? -11.141 -13.289 -25.734 1 88.62 274 LEU A CA 1
ATOM 2156 C C . LEU A 1 274 ? -10.617 -12.484 -24.547 1 88.62 274 LEU A C 1
ATOM 2158 O O . LEU A 1 274 ? -11.305 -12.352 -23.531 1 88.62 274 LEU A O 1
ATOM 2162 N N . PHE A 1 275 ? -9.469 -11.938 -24.75 1 84.06 275 PHE A N 1
ATOM 2163 C CA . PHE A 1 275 ? -8.836 -11.234 -23.656 1 84.06 275 PHE A CA 1
ATOM 2164 C C . PHE A 1 275 ? -9.633 -9.992 -23.266 1 84.06 275 PHE A C 1
ATOM 2166 O O . PHE A 1 275 ? -9.906 -9.766 -22.094 1 84.06 275 PHE A O 1
ATOM 2173 N N . ALA A 1 276 ? -10.023 -9.211 -24.219 1 81.12 276 ALA A N 1
ATOM 2174 C CA . ALA A 1 276 ? -10.75 -7.969 -23.969 1 81.12 276 ALA A CA 1
ATOM 2175 C C . ALA A 1 276 ? -12.078 -8.242 -23.266 1 81.12 276 ALA A C 1
ATOM 2177 O O . ALA A 1 276 ? -12.414 -7.59 -22.281 1 81.12 276 ALA A O 1
ATOM 2178 N N . GLY A 1 277 ? -12.781 -9.188 -23.812 1 86.56 277 GLY A N 1
ATOM 2179 C CA . GLY A 1 277 ? -14.055 -9.539 -23.203 1 86.56 277 GLY A CA 1
ATOM 2180 C C . GLY A 1 277 ? -13.906 -10.102 -21.797 1 86.56 277 GLY A C 1
ATOM 2181 O O . GLY A 1 277 ? -14.672 -9.742 -20.891 1 86.56 277 GLY A O 1
ATOM 2182 N N . GLY A 1 278 ? -12.945 -11 -21.625 1 88.38 278 GLY A N 1
ATOM 2183 C CA . GLY A 1 278 ? -12.711 -11.633 -20.344 1 88.38 278 GLY A CA 1
ATOM 2184 C C . GLY A 1 278 ? -12.336 -10.656 -19.25 1 88.38 278 GLY A C 1
ATOM 2185 O O . GLY A 1 278 ? -12.852 -10.727 -18.141 1 88.38 278 GLY A O 1
ATOM 2186 N N . VAL A 1 279 ? -11.492 -9.719 -19.516 1 81.94 279 VAL A N 1
ATOM 2187 C CA . VAL A 1 279 ? -11.023 -8.734 -18.547 1 81.94 279 VAL A CA 1
ATOM 2188 C C . VAL A 1 279 ? -12.141 -7.742 -18.234 1 81.94 279 VAL A C 1
ATOM 2190 O O . VAL A 1 279 ? -12.227 -7.223 -17.125 1 81.94 279 VAL A O 1
ATOM 2193 N N . ALA A 1 280 ? -13.031 -7.551 -19.203 1 81.62 280 ALA A N 1
ATOM 2194 C CA . ALA A 1 280 ? -14.109 -6.578 -19.031 1 81.62 280 ALA A CA 1
ATOM 2195 C C . ALA A 1 280 ? -15.195 -7.113 -18.109 1 81.62 280 ALA A C 1
ATOM 2197 O O . ALA A 1 280 ? -15.992 -6.344 -17.562 1 81.62 280 ALA A O 1
ATOM 2198 N N . GLU A 1 281 ? -15.25 -8.398 -17.969 1 88.62 281 GLU A N 1
ATOM 2199 C CA . GLU A 1 281 ? -16.281 -8.977 -17.109 1 88.62 281 GLU A CA 1
ATOM 2200 C C . GLU A 1 281 ? -16.094 -8.57 -15.648 1 88.62 281 GLU A C 1
ATOM 2202 O O . GLU A 1 281 ? -14.953 -8.445 -15.188 1 88.62 281 GLU A O 1
ATOM 2207 N N . THR A 1 282 ? -17.156 -8.367 -15 1 84.19 282 THR A N 1
ATOM 2208 C CA . THR A 1 282 ? -17.125 -8.102 -13.562 1 84.19 282 THR A CA 1
ATOM 2209 C C . THR A 1 282 ? -16.641 -9.336 -12.797 1 84.19 282 THR A C 1
ATOM 2211 O O . THR A 1 282 ? -17.156 -10.438 -13 1 84.19 282 THR A O 1
ATOM 2214 N N . PRO A 1 283 ? -15.664 -9.141 -11.977 1 84.12 283 PRO A N 1
ATOM 2215 C CA . PRO A 1 283 ? -15.188 -10.281 -11.188 1 84.12 283 PRO A CA 1
ATOM 2216 C C . PRO A 1 283 ? -16.297 -10.898 -10.328 1 84.12 283 PRO A C 1
ATOM 2218 O O . PRO A 1 283 ? -17.156 -10.188 -9.812 1 84.12 283 PRO A O 1
ATOM 2221 N N . LEU A 1 284 ? -16.219 -12.188 -10.172 1 88.19 284 LEU A N 1
ATOM 2222 C CA . LEU A 1 284 ? -17.141 -12.898 -9.297 1 88.19 284 LEU A CA 1
ATOM 2223 C C . LEU A 1 284 ? -16.875 -12.555 -7.832 1 88.19 284 LEU A C 1
ATOM 2225 O O . LEU A 1 284 ? -15.805 -12.062 -7.492 1 88.19 284 LEU A O 1
ATOM 2229 N N . ASP A 1 285 ? -17.859 -12.789 -7.016 1 82.19 285 ASP A N 1
ATOM 2230 C CA . ASP A 1 285 ? -17.719 -12.508 -5.59 1 82.19 285 ASP A CA 1
ATOM 2231 C C . ASP A 1 285 ? -16.547 -13.289 -4.992 1 82.19 285 ASP A C 1
ATOM 2233 O O . ASP A 1 285 ? -16.484 -14.516 -5.113 1 82.19 285 ASP A O 1
ATOM 2237 N N . GLY A 1 286 ? -15.656 -12.539 -4.461 1 78.75 286 GLY A N 1
ATOM 2238 C CA . GLY A 1 286 ? -14.516 -13.172 -3.814 1 78.75 286 GLY A CA 1
ATOM 2239 C C . GLY A 1 286 ? -13.453 -13.617 -4.797 1 78.75 286 GLY A C 1
ATOM 2240 O O . GLY A 1 286 ? -12.516 -14.328 -4.422 1 78.75 286 GLY A O 1
ATOM 2241 N N . ALA A 1 287 ? -13.672 -13.234 -6.031 1 86.94 287 ALA A N 1
ATOM 2242 C CA . ALA A 1 287 ? -12.727 -13.648 -7.059 1 86.94 287 ALA A CA 1
ATOM 2243 C C . ALA A 1 287 ? -12.07 -12.438 -7.723 1 86.94 287 ALA A C 1
ATOM 2245 O O . ALA A 1 287 ? -12.531 -11.305 -7.543 1 86.94 287 ALA A O 1
ATOM 2246 N N . ALA A 1 288 ? -10.992 -12.711 -8.398 1 82.62 288 ALA A N 1
ATOM 2247 C CA . ALA A 1 288 ? -10.289 -11.648 -9.117 1 82.62 288 ALA A CA 1
ATOM 2248 C C . ALA A 1 288 ? -10.703 -11.609 -10.586 1 82.62 288 ALA A C 1
ATOM 2250 O O . ALA A 1 288 ? -10.391 -10.656 -11.297 1 82.62 288 ALA A O 1
ATOM 2251 N N . VAL A 1 289 ? -11.43 -12.617 -10.984 1 86.44 289 VAL A N 1
ATOM 2252 C CA . VAL A 1 289 ? -11.758 -12.711 -12.406 1 86.44 289 VAL A CA 1
ATOM 2253 C C . VAL A 1 289 ? -13.266 -12.922 -12.57 1 86.44 289 VAL A C 1
ATOM 2255 O O . VAL A 1 289 ? -13.953 -13.305 -11.625 1 86.44 289 VAL A O 1
ATOM 2258 N N . GLY A 1 290 ? -13.75 -12.641 -13.789 1 91 290 GLY A N 1
ATOM 2259 C CA . GLY A 1 290 ? -15.148 -12.859 -14.125 1 91 290 GLY A CA 1
ATOM 2260 C C . GLY A 1 290 ? -15.453 -14.305 -14.469 1 91 290 GLY A C 1
ATOM 2261 O O . GLY A 1 290 ? -14.57 -15.164 -14.414 1 91 290 GLY A O 1
ATOM 2262 N N . PRO A 1 291 ? -16.688 -14.523 -14.875 1 95.62 291 PRO A N 1
ATOM 2263 C CA . PRO A 1 291 ? -17.141 -15.898 -15.094 1 95.62 291 PRO A CA 1
ATOM 2264 C C . PRO A 1 291 ? -16.359 -16.609 -16.203 1 95.62 291 PRO A C 1
ATOM 2266 O O . PRO A 1 291 ? -16.047 -17.797 -16.062 1 95.62 291 PRO A O 1
ATOM 2269 N N . LEU A 1 292 ? -16.109 -15.922 -17.266 1 95.81 292 LEU A N 1
ATOM 2270 C CA . LEU A 1 292 ? -15.453 -16.578 -18.391 1 95.81 292 LEU A CA 1
ATOM 2271 C C . LEU A 1 292 ? -14.031 -17 -18.016 1 95.81 292 LEU A C 1
ATOM 2273 O O . LEU A 1 292 ? -13.648 -18.156 -18.203 1 95.81 292 LEU A O 1
ATOM 2277 N N . PHE A 1 293 ? -13.273 -16.109 -17.5 1 93.19 293 PHE A N 1
ATOM 2278 C CA . PHE A 1 293 ? -11.914 -16.438 -17.109 1 93.19 293 PHE A CA 1
ATOM 2279 C C . PHE A 1 293 ? -11.906 -17.5 -16.016 1 93.19 293 PHE A C 1
ATOM 2281 O O . PHE A 1 293 ? -11.055 -18.391 -16 1 93.19 293 PHE A O 1
ATOM 2288 N N . SER A 1 294 ? -12.852 -17.406 -15.117 1 95.88 294 SER A N 1
ATOM 2289 C CA . SER A 1 294 ? -12.953 -18.438 -14.078 1 95.88 294 SER A CA 1
ATOM 2290 C C . SER A 1 294 ? -13.148 -19.812 -14.688 1 95.88 294 SER A C 1
ATOM 2292 O O . SER A 1 294 ? -12.516 -20.781 -14.266 1 95.88 294 SER A O 1
ATOM 2294 N N . CYS A 1 295 ? -13.977 -19.859 -15.641 1 96.94 295 CYS A N 1
ATOM 2295 C CA . CYS A 1 295 ? -14.266 -21.109 -16.328 1 96.94 295 CYS A CA 1
ATOM 2296 C C . CYS A 1 295 ? -13.008 -21.672 -16.984 1 96.94 295 CYS A C 1
ATOM 2298 O O . CYS A 1 295 ? -12.672 -22.828 -16.797 1 96.94 295 CYS A O 1
ATOM 2300 N N . ILE A 1 296 ? -12.32 -20.875 -17.719 1 95.88 296 ILE A N 1
ATOM 2301 C CA . ILE A 1 296 ? -11.172 -21.344 -18.484 1 95.88 296 ILE A CA 1
ATOM 2302 C C . ILE A 1 296 ? -10.031 -21.703 -17.531 1 95.88 296 ILE A C 1
ATOM 2304 O O . ILE A 1 296 ? -9.375 -22.734 -17.688 1 95.88 296 ILE A O 1
ATOM 2308 N N . ILE A 1 297 ? -9.789 -20.875 -16.531 1 95.94 297 ILE A N 1
ATOM 2309 C CA . ILE A 1 297 ? -8.758 -21.141 -15.547 1 95.94 297 ILE A CA 1
ATOM 2310 C C . ILE A 1 297 ? -9.078 -22.422 -14.781 1 95.94 297 ILE A C 1
ATOM 2312 O O . ILE A 1 297 ? -8.219 -23.281 -14.617 1 95.94 297 ILE A O 1
ATOM 2316 N N . GLY A 1 298 ? -10.328 -22.547 -14.359 1 97.38 298 GLY A N 1
ATOM 2317 C CA . GLY A 1 298 ? -10.758 -23.719 -13.625 1 97.38 298 GLY A CA 1
ATOM 2318 C C . GLY A 1 298 ? -10.555 -25.016 -14.406 1 97.38 298 GLY A C 1
ATOM 2319 O O . GLY A 1 298 ? -10.008 -25.984 -13.875 1 97.38 298 GLY A O 1
ATOM 2320 N N . ASN A 1 299 ? -10.93 -24.984 -15.609 1 96.31 299 ASN A N 1
ATOM 2321 C CA . ASN A 1 299 ? -10.789 -26.172 -16.453 1 96.31 299 ASN A CA 1
ATOM 2322 C C . ASN A 1 299 ? -9.328 -26.531 -16.672 1 96.31 299 ASN A C 1
ATOM 2324 O O . ASN A 1 299 ? -8.953 -27.703 -16.594 1 96.31 299 ASN A O 1
ATOM 2328 N N . GLN A 1 300 ? -8.578 -25.516 -16.953 1 96.25 300 GLN A N 1
ATOM 2329 C CA . GLN A 1 300 ? -7.16 -25.766 -17.203 1 96.25 300 GLN A CA 1
ATOM 2330 C C . GLN A 1 300 ? -6.48 -26.359 -15.977 1 96.25 300 GLN A C 1
ATOM 2332 O O . GLN A 1 300 ? -5.766 -27.359 -16.078 1 96.25 300 GLN A O 1
ATOM 2337 N N . PHE A 1 301 ? -6.715 -25.828 -14.828 1 97.56 301 PHE A N 1
ATOM 2338 C CA . PHE A 1 301 ? -6.016 -26.297 -13.633 1 97.56 301 PHE A CA 1
ATOM 2339 C C . PHE A 1 301 ? -6.566 -27.625 -13.164 1 97.56 301 PHE A C 1
ATOM 2341 O O . PHE A 1 301 ? -5.844 -28.438 -12.562 1 97.56 301 PHE A O 1
ATOM 2348 N N . ARG A 1 302 ? -7.824 -27.891 -13.43 1 97.25 302 ARG A N 1
ATOM 2349 C CA . ARG A 1 302 ? -8.352 -29.234 -13.188 1 97.25 302 ARG A CA 1
ATOM 2350 C C . ARG A 1 302 ? -7.598 -30.281 -14.008 1 97.25 302 ARG A C 1
ATOM 2352 O O . ARG A 1 302 ? -7.184 -31.312 -13.469 1 97.25 302 ARG A O 1
ATOM 2359 N N . ASP A 1 303 ? -7.434 -29.938 -15.258 1 96.81 303 ASP A N 1
ATOM 2360 C CA . ASP A 1 303 ? -6.75 -30.875 -16.141 1 96.81 303 ASP A CA 1
ATOM 2361 C C . ASP A 1 303 ? -5.293 -31.047 -15.734 1 96.81 303 ASP A C 1
ATOM 2363 O O . ASP A 1 303 ? -4.758 -32.156 -15.805 1 96.81 303 ASP A O 1
ATOM 2367 N N . LEU A 1 304 ? -4.672 -30 -15.305 1 96.44 304 LEU A N 1
ATOM 2368 C CA . LEU A 1 304 ? -3.289 -30.062 -14.844 1 96.44 304 LEU A CA 1
ATOM 2369 C C . LEU A 1 304 ? -3.17 -30.953 -13.617 1 96.44 304 LEU A C 1
ATOM 2371 O O . LEU A 1 304 ? -2.197 -31.703 -13.469 1 96.44 304 LEU A O 1
ATOM 2375 N N . LYS A 1 305 ? -4.121 -30.875 -12.773 1 96.81 305 LYS A N 1
ATOM 2376 C CA . LYS A 1 305 ? -4.117 -31.656 -11.531 1 96.81 305 LYS A CA 1
ATOM 2377 C C . LYS A 1 305 ? -4.484 -33.125 -11.797 1 96.81 305 LYS A C 1
ATOM 2379 O O . LYS A 1 305 ? -3.701 -34.031 -11.5 1 96.81 305 LYS A O 1
ATOM 2384 N N . ASP A 1 306 ? -5.566 -33.344 -12.453 1 96.12 306 ASP A N 1
ATOM 2385 C CA . ASP A 1 306 ? -6.121 -34.688 -12.602 1 96.12 306 ASP A CA 1
ATOM 2386 C C . ASP A 1 306 ? -5.426 -35.438 -13.734 1 96.12 306 ASP A C 1
ATOM 2388 O O . ASP A 1 306 ? -5.52 -36.688 -13.812 1 96.12 306 ASP A O 1
ATOM 2392 N N . GLY A 1 307 ? -4.801 -34.719 -14.602 1 95.69 307 GLY A N 1
ATOM 2393 C CA . GLY A 1 307 ? -4.105 -35.344 -15.703 1 95.69 307 GLY A CA 1
ATOM 2394 C C . GLY A 1 307 ? -2.652 -35.656 -15.391 1 95.69 307 GLY A C 1
ATOM 2395 O O . GLY A 1 307 ? -1.953 -36.281 -16.203 1 95.69 307 GLY A O 1
ATOM 2396 N N . ASP A 1 308 ? -2.176 -35.25 -14.312 1 93.69 308 ASP A N 1
ATOM 2397 C CA . ASP A 1 308 ? -0.787 -35.469 -13.914 1 93.69 308 ASP A CA 1
ATOM 2398 C C . ASP A 1 308 ? -0.64 -36.75 -13.094 1 93.69 308 ASP A C 1
ATOM 2400 O O . ASP A 1 308 ? -0.975 -36.75 -11.906 1 93.69 308 ASP A O 1
ATOM 2404 N N . ARG A 1 309 ? -0.004 -37.688 -13.68 1 91.62 309 ARG A N 1
ATOM 2405 C CA . ARG A 1 309 ? 0.178 -38.969 -13 1 91.62 309 ARG A CA 1
ATOM 2406 C C . ARG A 1 309 ? 1.087 -38.812 -11.781 1 91.62 309 ARG A C 1
ATOM 2408 O O . ARG A 1 309 ? 1.027 -39.625 -10.852 1 91.62 309 ARG A O 1
ATOM 2415 N N . TYR A 1 310 ? 1.889 -37.812 -11.773 1 92.12 310 TYR A N 1
ATOM 2416 C CA . TYR A 1 310 ? 2.852 -37.625 -10.695 1 92.12 310 TYR A CA 1
ATOM 2417 C C . TYR A 1 310 ? 2.391 -36.531 -9.742 1 92.12 310 TYR A C 1
ATOM 2419 O O . TYR A 1 310 ? 3.201 -35.969 -9.008 1 92.12 310 TYR A O 1
ATOM 2427 N N . TRP A 1 311 ? 1.071 -36.188 -9.789 1 95.5 311 TRP A N 1
ATOM 2428 C CA . TRP A 1 311 ? 0.496 -35.281 -8.805 1 95.5 311 TRP A CA 1
ATOM 2429 C C . TRP A 1 311 ? 0.894 -35.688 -7.395 1 95.5 311 TRP A C 1
ATOM 2431 O O . TRP A 1 311 ? 0.829 -36.844 -7.039 1 95.5 311 TRP A O 1
ATOM 2441 N N . TYR A 1 312 ? 1.253 -34.719 -6.488 1 96.38 312 TYR A N 1
ATOM 2442 C CA . TYR A 1 312 ? 1.982 -35.031 -5.266 1 96.38 312 TYR A CA 1
ATOM 2443 C C . TYR A 1 312 ? 1.095 -35.781 -4.277 1 96.38 312 TYR A C 1
ATOM 2445 O O . TYR A 1 312 ? 1.593 -36.469 -3.379 1 96.38 312 TYR A O 1
ATOM 2453 N N . GLU A 1 313 ? -0.188 -35.688 -4.426 1 96.56 313 GLU A N 1
ATOM 2454 C CA . GLU A 1 313 ? -1.104 -36.344 -3.494 1 96.56 313 GLU A CA 1
ATOM 2455 C C . GLU A 1 313 ? -1.409 -37.781 -3.936 1 96.56 313 GLU A C 1
ATOM 2457 O O . GLU A 1 313 ? -2.117 -38.531 -3.238 1 96.56 313 GLU A O 1
ATOM 2462 N N . ASN A 1 314 ? -0.972 -38.156 -5.129 1 94.19 314 ASN A N 1
ATOM 2463 C CA . ASN A 1 314 ? -1.281 -39.469 -5.637 1 94.19 314 ASN A CA 1
ATOM 2464 C C . ASN A 1 314 ? -0.492 -40.562 -4.895 1 94.19 314 ASN A C 1
ATOM 2466 O O . ASN A 1 314 ? 0.644 -40.312 -4.477 1 94.19 314 ASN A O 1
ATOM 2470 N N . ARG A 1 315 ? -1.228 -41.688 -4.852 1 88.25 315 ARG A N 1
ATOM 2471 C CA . ARG A 1 315 ? -0.528 -42.844 -4.355 1 88.25 315 ARG A CA 1
ATOM 2472 C C . ARG A 1 315 ? 0.364 -43.469 -5.438 1 88.25 315 ARG A C 1
ATOM 2474 O O . ARG A 1 315 ? 0.031 -43.406 -6.625 1 88.25 315 ARG A O 1
ATOM 2481 N N . GLY A 1 316 ? 1.442 -43.906 -5.066 1 79.31 316 GLY A N 1
ATOM 2482 C CA . GLY A 1 316 ? 2.287 -44.562 -6.051 1 79.31 316 GLY A CA 1
ATOM 2483 C C . GLY A 1 316 ? 3.688 -44.844 -5.543 1 79.31 316 GLY A C 1
ATOM 2484 O O . GLY A 1 316 ? 4.078 -44.344 -4.48 1 79.31 316 GLY A O 1
ATOM 2485 N N . VAL A 1 317 ? 4.309 -45.625 -6.324 1 77.94 317 VAL A N 1
ATOM 2486 C CA . VAL A 1 317 ? 5.656 -46.062 -5.973 1 77.94 317 VAL A CA 1
ATOM 2487 C C . VAL A 1 317 ? 6.594 -44.875 -5.922 1 77.94 317 VAL A C 1
ATOM 2489 O O . VAL A 1 317 ? 7.461 -44.781 -5.051 1 77.94 317 VAL A O 1
ATOM 2492 N N . GLU A 1 318 ? 6.363 -43.938 -6.75 1 84 318 GLU A N 1
ATOM 2493 C CA . GLU A 1 318 ? 7.242 -42.781 -6.809 1 84 318 GLU A CA 1
ATOM 2494 C C . GLU A 1 318 ? 6.703 -41.625 -5.969 1 84 318 GLU A C 1
ATOM 2496 O O . GLU A 1 318 ? 7.309 -40.562 -5.906 1 84 318 GLU A O 1
ATOM 2501 N N . GLY A 1 319 ? 5.594 -41.906 -5.332 1 91.75 319 GLY A N 1
ATOM 2502 C CA . GLY A 1 319 ? 4.953 -40.844 -4.578 1 91.75 319 GLY A CA 1
ATOM 2503 C C . GLY A 1 319 ? 5.453 -40.719 -3.146 1 91.75 319 GLY A C 1
ATOM 2504 O O . GLY A 1 319 ? 6.484 -41.312 -2.803 1 91.75 319 GLY A O 1
ATOM 2505 N N . PHE A 1 320 ? 4.848 -39.938 -2.404 1 96.5 320 PHE A N 1
ATOM 2506 C CA . PHE A 1 320 ? 5.188 -39.719 -1.004 1 96.5 320 PHE A CA 1
ATOM 2507 C C . PHE A 1 320 ? 4.457 -40.688 -0.104 1 96.5 320 PHE A C 1
ATOM 2509 O O . PHE A 1 320 ? 3.352 -41.125 -0.427 1 96.5 320 PHE A O 1
ATOM 2516 N N . LYS A 1 321 ? 5.105 -41.031 1.007 1 95.44 321 LYS A N 1
ATOM 2517 C CA . LYS A 1 321 ? 4.383 -41.719 2.07 1 95.44 321 LYS A CA 1
ATOM 2518 C C . LYS A 1 321 ? 3.377 -40.812 2.744 1 95.44 321 LYS A C 1
ATOM 2520 O O . LYS A 1 321 ? 3.496 -39.562 2.652 1 95.44 321 LYS A O 1
ATOM 2525 N N . GLN A 1 322 ? 2.426 -41.406 3.365 1 95.12 322 GLN A N 1
ATOM 2526 C CA . GLN A 1 322 ? 1.363 -40.625 3.988 1 95.12 322 GLN A CA 1
ATOM 2527 C C . GLN A 1 322 ? 1.93 -39.625 5.008 1 95.12 322 GLN A C 1
ATOM 2529 O O . GLN A 1 322 ? 1.476 -38.469 5.094 1 95.12 322 GLN A O 1
ATOM 2534 N N . ALA A 1 323 ? 2.887 -40.094 5.785 1 96.31 323 ALA A N 1
ATOM 2535 C CA . ALA A 1 323 ? 3.498 -39.219 6.797 1 96.31 323 ALA A CA 1
ATOM 2536 C C . ALA A 1 323 ? 4.219 -38.031 6.148 1 96.31 323 ALA A C 1
ATOM 2538 O O . ALA A 1 323 ? 4.227 -36.938 6.695 1 96.31 323 ALA A O 1
ATOM 2539 N N . GLN A 1 324 ? 4.852 -38.281 5.004 1 97.38 324 GLN A N 1
ATOM 2540 C CA . GLN A 1 324 ? 5.539 -37.219 4.258 1 97.38 324 GLN A CA 1
ATOM 2541 C C . GLN A 1 324 ? 4.547 -36.219 3.689 1 97.38 324 GLN A C 1
ATOM 2543 O O . GLN A 1 324 ? 4.777 -35 3.758 1 97.38 324 GLN A O 1
ATOM 2548 N N . LEU A 1 325 ? 3.424 -36.688 3.203 1 97.06 325 LEU A N 1
ATOM 2549 C CA . LEU A 1 325 ? 2.377 -35.844 2.654 1 97.06 325 LEU A CA 1
ATOM 2550 C C . LEU A 1 325 ? 1.835 -34.875 3.717 1 97.06 325 LEU A C 1
ATOM 2552 O O . LEU A 1 325 ? 1.57 -33.719 3.434 1 97.06 325 LEU A O 1
ATOM 2556 N N . ARG A 1 326 ? 1.69 -35.375 4.898 1 97 326 ARG A N 1
ATOM 2557 C CA . ARG A 1 326 ? 1.195 -34.562 6 1 97 326 ARG A CA 1
ATOM 2558 C C . ARG A 1 326 ? 2.129 -33.375 6.273 1 97 326 ARG A C 1
ATOM 2560 O O . ARG A 1 326 ? 1.673 -32.281 6.566 1 97 326 ARG A O 1
ATOM 2567 N N . GLU A 1 327 ? 3.402 -33.656 6.188 1 97.81 327 GLU A N 1
ATOM 2568 C CA . GLU A 1 327 ? 4.387 -32.594 6.414 1 97.81 327 GLU A CA 1
ATOM 2569 C C . GLU A 1 327 ? 4.328 -31.531 5.316 1 97.81 327 GLU A C 1
ATOM 2571 O O . GLU A 1 327 ? 4.379 -30.328 5.598 1 97.81 327 GLU A O 1
ATOM 2576 N N . ILE A 1 328 ? 4.18 -31.969 4.098 1 97.69 328 ILE A N 1
ATOM 2577 C CA . ILE A 1 328 ? 4.16 -31.062 2.945 1 97.69 328 ILE A CA 1
ATOM 2578 C C . ILE A 1 328 ? 2.928 -30.172 3.014 1 97.69 328 ILE A C 1
ATOM 2580 O O . ILE A 1 328 ? 3.008 -28.969 2.715 1 97.69 328 ILE A O 1
ATOM 2584 N N . ARG A 1 329 ? 1.837 -30.672 3.5 1 97.31 329 ARG A N 1
ATOM 2585 C CA . ARG A 1 329 ? 0.553 -29.969 3.527 1 97.31 329 ARG A CA 1
ATOM 2586 C C . ARG A 1 329 ? 0.577 -28.812 4.52 1 97.31 329 ARG A C 1
ATOM 2588 O O . ARG A 1 329 ? -0.236 -27.891 4.422 1 97.31 329 ARG A O 1
ATOM 2595 N N . LYS A 1 330 ? 1.553 -28.812 5.402 1 96.12 330 LYS A N 1
ATOM 2596 C CA . LYS A 1 330 ? 1.618 -27.781 6.438 1 96.12 330 LYS A CA 1
ATOM 2597 C C . LYS A 1 330 ? 2.242 -26.5 5.898 1 96.12 330 LYS A C 1
ATOM 2599 O O . LYS A 1 330 ? 2.086 -25.438 6.496 1 96.12 330 LYS A O 1
ATOM 2604 N N . VAL A 1 331 ? 2.918 -26.641 4.887 1 97.06 331 VAL A N 1
ATOM 2605 C CA . VAL A 1 331 ? 3.814 -25.562 4.484 1 97.06 331 VAL A CA 1
ATOM 2606 C C . VAL A 1 331 ? 3.035 -24.5 3.709 1 97.06 331 VAL A C 1
ATOM 2608 O O . VAL A 1 331 ? 2.248 -24.828 2.818 1 97.06 331 VAL A O 1
ATOM 2611 N N . LYS A 1 332 ? 3.199 -23.25 4.07 1 97.94 332 LYS A N 1
ATOM 2612 C CA . LYS A 1 332 ? 2.672 -22.078 3.352 1 97.94 332 LYS A CA 1
ATOM 2613 C C . LYS A 1 332 ? 3.777 -21.359 2.59 1 97.94 332 LYS A C 1
ATOM 2615 O O . LYS A 1 332 ? 4.957 -21.469 2.938 1 97.94 332 LYS A O 1
ATOM 2620 N N . LEU A 1 333 ? 3.375 -20.672 1.606 1 98.38 333 LEU A N 1
ATOM 2621 C CA . LEU A 1 333 ? 4.344 -19.859 0.869 1 98.38 333 LEU A CA 1
ATOM 2622 C C . LEU A 1 333 ? 5.051 -18.875 1.796 1 98.38 333 LEU A C 1
ATOM 2624 O O . LEU A 1 333 ? 6.238 -18.594 1.619 1 98.38 333 LEU A O 1
ATOM 2628 N N . ALA A 1 334 ? 4.367 -18.328 2.803 1 98.5 334 ALA A N 1
ATOM 2629 C CA . ALA A 1 334 ? 4.949 -17.406 3.766 1 98.5 334 ALA A CA 1
ATOM 2630 C C . ALA A 1 334 ? 6.195 -18 4.418 1 98.5 334 ALA A C 1
ATOM 2632 O O . ALA A 1 334 ? 7.211 -17.312 4.57 1 98.5 334 ALA A O 1
ATOM 2633 N N . LYS A 1 335 ? 6.133 -19.266 4.766 1 98.56 335 LYS A N 1
ATOM 2634 C CA . LYS A 1 335 ? 7.266 -19.953 5.391 1 98.56 335 LYS A CA 1
ATOM 2635 C C . LYS A 1 335 ? 8.438 -20.047 4.422 1 98.56 335 LYS A C 1
ATOM 2637 O O . LYS A 1 335 ? 9.594 -19.828 4.805 1 98.56 335 LYS A O 1
ATOM 2642 N N . ILE A 1 336 ? 8.148 -20.406 3.213 1 98.62 336 ILE A N 1
ATOM 2643 C CA . ILE A 1 336 ? 9.195 -20.516 2.207 1 98.62 336 ILE A CA 1
ATOM 2644 C C . ILE A 1 336 ? 9.867 -19.156 2 1 98.62 336 ILE A C 1
ATOM 2646 O O . ILE A 1 336 ? 11.094 -19.078 1.963 1 98.62 336 ILE A O 1
ATOM 2650 N N . VAL A 1 337 ? 9.062 -18.094 1.925 1 98.38 337 VAL A N 1
ATOM 2651 C CA . VAL A 1 337 ? 9.562 -16.75 1.656 1 98.38 337 VAL A CA 1
ATOM 2652 C C . VAL A 1 337 ? 10.375 -16.266 2.852 1 98.38 337 VAL A C 1
ATOM 2654 O O . VAL A 1 337 ? 11.508 -15.805 2.691 1 98.38 337 VAL A O 1
ATOM 2657 N N . CYS A 1 338 ? 9.836 -16.375 4.047 1 98.19 338 CYS A N 1
ATOM 2658 C CA . CYS A 1 338 ? 10.539 -15.82 5.199 1 98.19 338 CYS A CA 1
ATOM 2659 C C . CYS A 1 338 ? 11.805 -16.609 5.504 1 98.19 338 CYS A C 1
ATOM 2661 O O . CYS A 1 338 ? 12.797 -16.047 5.953 1 98.19 338 CYS A O 1
ATOM 2663 N N . THR A 1 339 ? 11.836 -17.859 5.199 1 97.94 339 THR A N 1
ATOM 2664 C CA . THR A 1 339 ? 13 -18.703 5.453 1 97.94 339 THR A CA 1
ATOM 2665 C C . THR A 1 339 ? 14.117 -18.391 4.465 1 97.94 339 THR A C 1
ATOM 2667 O O . THR A 1 339 ? 15.297 -18.406 4.832 1 97.94 339 THR A O 1
ATOM 2670 N N . ASN A 1 340 ? 13.727 -18.094 3.266 1 98 340 ASN A N 1
ATOM 2671 C CA . ASN A 1 340 ? 14.734 -18.062 2.217 1 98 340 ASN A CA 1
ATOM 2672 C C . ASN A 1 340 ? 15.078 -16.625 1.806 1 98 340 ASN A C 1
ATOM 2674 O O . ASN A 1 340 ? 16.141 -16.375 1.223 1 98 340 ASN A O 1
ATOM 2678 N N . LEU A 1 341 ? 14.156 -15.695 2.07 1 97.12 341 LEU A N 1
ATOM 2679 C CA . LEU A 1 341 ? 14.391 -14.344 1.562 1 97.12 341 LEU A CA 1
ATOM 2680 C C . LEU A 1 341 ? 14.484 -13.344 2.705 1 97.12 341 LEU A C 1
ATOM 2682 O O . LEU A 1 341 ? 14.617 -12.141 2.473 1 97.12 341 LEU A O 1
ATOM 2686 N N . GLY A 1 342 ? 14.328 -13.766 3.879 1 94.5 342 GLY A N 1
ATOM 2687 C CA . GLY A 1 342 ? 14.609 -12.938 5.043 1 94.5 342 GLY A CA 1
ATOM 2688 C C . GLY A 1 342 ? 13.508 -11.945 5.355 1 94.5 342 GLY A C 1
ATOM 2689 O O . GLY A 1 342 ? 13.758 -10.898 5.949 1 94.5 342 GLY A O 1
ATOM 2690 N N . VAL A 1 343 ? 12.352 -12.148 4.895 1 96.19 343 VAL A N 1
ATOM 2691 C CA . VAL A 1 343 ? 11.203 -11.305 5.227 1 96.19 343 VAL A CA 1
ATOM 2692 C C . VAL A 1 343 ? 10.57 -11.789 6.535 1 96.19 343 VAL A C 1
ATOM 2694 O O . VAL A 1 343 ? 9.828 -12.766 6.547 1 96.19 343 VAL A O 1
ATOM 2697 N N . ASP A 1 344 ? 10.859 -11.117 7.574 1 95.94 344 ASP A N 1
ATOM 2698 C CA . ASP A 1 344 ? 10.359 -11.461 8.906 1 95.94 344 ASP A CA 1
ATOM 2699 C C . ASP A 1 344 ? 10.141 -10.203 9.742 1 95.94 344 ASP A C 1
ATOM 2701 O O . ASP A 1 344 ? 11.086 -9.477 10.047 1 95.94 344 ASP A O 1
ATOM 2705 N N . PRO A 1 345 ? 8.859 -9.953 10.195 1 97.5 345 PRO A N 1
ATOM 2706 C CA . PRO A 1 345 ? 7.68 -10.82 10.078 1 97.5 345 PRO A CA 1
ATOM 2707 C C . PRO A 1 345 ? 7.047 -10.773 8.688 1 97.5 345 PRO A C 1
ATOM 2709 O O . PRO A 1 345 ? 7.449 -9.961 7.852 1 97.5 345 PRO A O 1
ATOM 2712 N N . ILE A 1 346 ? 6.129 -11.68 8.43 1 97.38 346 ILE A N 1
ATOM 2713 C CA . ILE A 1 346 ? 5.434 -11.781 7.152 1 97.38 346 ILE A CA 1
ATOM 2714 C C . ILE A 1 346 ? 3.99 -12.227 7.387 1 97.38 346 ILE A C 1
ATOM 2716 O O . ILE A 1 346 ? 3.695 -12.914 8.367 1 97.38 346 ILE A O 1
ATOM 2720 N N . GLN A 1 347 ? 3.082 -11.758 6.523 1 96.38 347 GLN A N 1
ATOM 2721 C CA . GLN A 1 347 ? 1.695 -12.195 6.664 1 96.38 347 GLN A CA 1
ATOM 2722 C C . GLN A 1 347 ? 1.509 -13.617 6.152 1 96.38 347 GLN A C 1
ATOM 2724 O O . GLN A 1 347 ? 2.18 -14.039 5.207 1 96.38 347 GLN A O 1
ATOM 2729 N N . PRO A 1 348 ? 0.605 -14.422 6.676 1 97.06 348 PRO A N 1
ATOM 2730 C CA . PRO A 1 348 ? 0.421 -15.828 6.316 1 97.06 348 PRO A CA 1
ATOM 2731 C C . PRO A 1 348 ? 0.026 -16.016 4.852 1 97.06 348 PRO A C 1
ATOM 2733 O O . PRO A 1 348 ? 0.501 -16.938 4.195 1 97.06 348 PRO A O 1
ATOM 2736 N N . ASP A 1 349 ? -0.911 -15.203 4.359 1 95.75 349 ASP A N 1
ATOM 2737 C CA . ASP A 1 349 ? -1.289 -15.242 2.949 1 95.75 349 ASP A CA 1
ATOM 2738 C C . ASP A 1 349 ? -0.519 -14.195 2.148 1 95.75 349 ASP A C 1
ATOM 2740 O O . ASP A 1 349 ? -0.915 -13.031 2.098 1 95.75 349 ASP A O 1
ATOM 2744 N N . VAL A 1 350 ? 0.494 -14.617 1.438 1 94.56 350 VAL A N 1
ATOM 2745 C CA . VAL A 1 350 ? 1.425 -13.688 0.802 1 94.56 350 VAL A CA 1
ATOM 2746 C C . VAL A 1 350 ? 0.843 -13.203 -0.522 1 94.56 350 VAL A C 1
ATOM 2748 O O . VAL A 1 350 ? 1.353 -12.25 -1.117 1 94.56 350 VAL A O 1
ATOM 2751 N N . PHE A 1 351 ? -0.199 -13.797 -0.994 1 91.06 351 PHE A N 1
ATOM 2752 C CA . PHE A 1 351 ? -0.846 -13.344 -2.221 1 91.06 351 PHE A CA 1
ATOM 2753 C C . PHE A 1 351 ? -1.715 -12.125 -1.956 1 91.06 351 PHE A C 1
ATOM 2755 O O . PHE A 1 351 ? -2.229 -11.508 -2.891 1 91.06 351 PHE A O 1
ATOM 2762 N N . HIS A 1 352 ? -1.869 -11.852 -0.664 1 89.06 352 HIS A N 1
ATOM 2763 C CA . HIS A 1 352 ? -2.592 -10.648 -0.253 1 89.06 352 HIS A CA 1
ATOM 2764 C C . HIS A 1 352 ? -1.737 -9.773 0.656 1 89.06 352 HIS A C 1
ATOM 2766 O O . HIS A 1 352 ? -0.93 -10.289 1.437 1 89.06 352 HIS A O 1
ATOM 2772 N N . VAL A 1 353 ? -2 -8.508 0.538 1 88.62 353 VAL A N 1
ATOM 2773 C CA . VAL A 1 353 ? -1.27 -7.57 1.382 1 88.62 353 VAL A CA 1
ATOM 2774 C C . VAL A 1 353 ? -1.651 -7.785 2.846 1 88.62 353 VAL A C 1
ATOM 2776 O O . VAL A 1 353 ? -2.707 -8.352 3.141 1 88.62 353 VAL A O 1
ATOM 2779 N N . PRO A 1 354 ? -0.774 -7.328 3.717 1 91.75 354 PRO A N 1
ATOM 2780 C CA . PRO A 1 354 ? -1.134 -7.418 5.133 1 91.75 354 PRO A CA 1
ATOM 2781 C C . PRO A 1 354 ? -2.42 -6.664 5.465 1 91.75 354 PRO A C 1
ATOM 2783 O O . PRO A 1 354 ? -2.672 -5.59 4.906 1 91.75 354 PRO A O 1
ATOM 2786 N N . SER A 1 355 ? -3.219 -7.176 6.32 1 92.06 355 SER A N 1
ATOM 2787 C CA . SER A 1 355 ? -4.48 -6.652 6.836 1 92.06 355 SER A CA 1
ATOM 2788 C C . SER A 1 355 ? -4.77 -7.188 8.234 1 92.06 355 SER A C 1
ATOM 2790 O O . SER A 1 355 ? -4.07 -8.078 8.719 1 92.06 355 SER A O 1
ATOM 2792 N N . PRO A 1 356 ? -5.754 -6.648 8.859 1 92.56 356 PRO A N 1
ATOM 2793 C CA . PRO A 1 356 ? -6.074 -7.176 10.188 1 92.56 356 PRO A CA 1
ATOM 2794 C C . PRO A 1 356 ? -6.375 -8.672 10.172 1 92.56 356 PRO A C 1
ATOM 2796 O O . PRO A 1 356 ? -6.047 -9.383 11.125 1 92.56 356 PRO A O 1
ATOM 2799 N N . SER A 1 357 ? -6.949 -9.219 9.109 1 93.19 357 SER A N 1
ATOM 2800 C CA . SER A 1 357 ? -7.27 -10.641 9.008 1 93.19 357 SER A CA 1
ATOM 2801 C C . SER A 1 357 ? -6.102 -11.422 8.422 1 93.19 357 SER A C 1
ATOM 2803 O O . SER A 1 357 ? -6.152 -12.656 8.336 1 93.19 357 SER A O 1
ATOM 2805 N N . ASN A 1 358 ? -5.141 -10.789 7.949 1 94.94 358 ASN A N 1
ATOM 2806 C CA . ASN A 1 358 ? -3.904 -11.32 7.387 1 94.94 358 ASN A CA 1
ATOM 2807 C C . ASN A 1 358 ? -2.678 -10.609 7.957 1 94.94 358 ASN A C 1
ATOM 2809 O O . ASN A 1 358 ? -1.846 -10.102 7.207 1 94.94 358 ASN A O 1
ATOM 2813 N N . ASN A 1 359 ? -2.594 -10.695 9.242 1 94.69 359 ASN A N 1
ATOM 2814 C CA . ASN A 1 359 ? -1.652 -9.859 9.977 1 94.69 359 ASN A CA 1
ATOM 2815 C C . ASN A 1 359 ? -0.264 -10.492 10.031 1 94.69 359 ASN A C 1
ATOM 2817 O O . ASN A 1 359 ? -0.126 -11.711 9.898 1 94.69 359 ASN A O 1
ATOM 2821 N N . TRP A 1 360 ? 0.744 -9.711 10.32 1 95.62 360 TRP A N 1
ATOM 2822 C CA . TRP A 1 360 ? 2.135 -10.148 10.375 1 95.62 360 TRP A CA 1
ATOM 2823 C C . TRP A 1 360 ? 2.344 -11.164 11.484 1 95.62 360 TRP A C 1
ATOM 2825 O O . TRP A 1 360 ? 1.789 -11.023 12.578 1 95.62 360 TRP A O 1
ATOM 2835 N N . GLN A 1 361 ? 3.055 -12.18 11.148 1 96.88 361 GLN A N 1
ATOM 2836 C CA . GLN A 1 361 ? 3.506 -13.188 12.102 1 96.88 361 GLN A CA 1
ATOM 2837 C C . GLN A 1 361 ? 5 -13.445 11.961 1 96.88 361 GLN A C 1
ATOM 2839 O O . GLN A 1 361 ? 5.566 -13.289 10.875 1 96.88 361 GLN A O 1
ATOM 2844 N N . SER A 1 362 ? 5.586 -13.852 13.07 1 97.5 362 SER A N 1
ATOM 2845 C CA . SER A 1 362 ? 6.996 -14.234 13.008 1 97.5 362 SER A CA 1
ATOM 2846 C C . SER A 1 362 ? 7.195 -15.492 12.18 1 97.5 362 SER A C 1
ATOM 2848 O O . SER A 1 362 ? 6.355 -16.391 12.195 1 97.5 362 SER A O 1
ATOM 2850 N N . CYS A 1 363 ? 8.297 -15.578 11.492 1 97.69 363 CYS A N 1
ATOM 2851 C CA . CYS A 1 363 ? 8.617 -16.719 10.641 1 97.69 363 CYS A CA 1
ATOM 2852 C C . CYS A 1 363 ? 8.609 -18.016 11.445 1 97.69 363 CYS A C 1
ATOM 2854 O O . CYS A 1 363 ? 8.203 -19.062 10.945 1 97.69 363 CYS A O 1
ATOM 2856 N N . SER A 1 364 ? 9.016 -17.906 12.727 1 97.38 364 SER A N 1
ATOM 2857 C CA . SER A 1 364 ? 9.141 -19.094 13.578 1 97.38 364 SER A CA 1
ATOM 2858 C C . SER A 1 364 ? 7.77 -19.672 13.914 1 97.38 364 SER A C 1
ATOM 2860 O O . SER A 1 364 ? 7.672 -20.812 14.367 1 97.38 364 SER A O 1
ATOM 2862 N N . GLN A 1 365 ? 6.762 -18.859 13.688 1 97 365 GLN A N 1
ATOM 2863 C CA . GLN A 1 365 ? 5.414 -19.297 14.047 1 97 365 GLN A CA 1
ATOM 2864 C C . GLN A 1 365 ? 4.812 -20.172 12.945 1 97 365 GLN A C 1
ATOM 2866 O O . GLN A 1 365 ? 3.803 -20.844 13.156 1 97 365 GLN A O 1
ATOM 2871 N N . PHE A 1 366 ? 5.375 -20.203 11.75 1 97.69 366 PHE A N 1
ATOM 2872 C CA . PHE A 1 366 ? 4.863 -21.016 10.656 1 97.69 366 PHE A CA 1
ATOM 2873 C C . PHE A 1 366 ? 5.387 -22.453 10.75 1 97.69 366 PHE A C 1
ATOM 2875 O O . PHE A 1 366 ? 6.551 -22.672 11.086 1 97.69 366 PHE A O 1
ATOM 2882 N N . PRO A 1 367 ? 4.543 -23.375 10.422 1 96.94 367 PRO A N 1
ATOM 2883 C CA . PRO A 1 367 ? 4.996 -24.766 10.445 1 96.94 367 PRO A CA 1
ATOM 2884 C C . PRO A 1 367 ? 6.082 -25.047 9.414 1 96.94 367 PRO A C 1
ATOM 2886 O O . PRO A 1 367 ? 6.094 -24.438 8.344 1 96.94 367 PRO A O 1
ATOM 2889 N N . GLU A 1 368 ? 6.949 -25.953 9.742 1 95.25 368 GLU A N 1
ATOM 2890 C CA . GLU A 1 368 ? 8.016 -26.422 8.859 1 95.25 368 GLU A CA 1
ATOM 2891 C C . GLU A 1 368 ? 7.957 -27.938 8.664 1 95.25 368 GLU A C 1
ATOM 2893 O O . GLU A 1 368 ? 7.344 -28.641 9.469 1 95.25 368 GLU A O 1
ATOM 2898 N N . ILE A 1 369 ? 8.57 -28.391 7.621 1 97.88 369 ILE A N 1
ATOM 2899 C CA . ILE A 1 369 ? 8.609 -29.812 7.328 1 97.88 369 ILE A CA 1
ATOM 2900 C C . ILE A 1 369 ? 9.5 -30.531 8.344 1 97.88 369 ILE A C 1
ATOM 2902 O O . ILE A 1 369 ? 10.617 -30.094 8.617 1 97.88 369 ILE A O 1
ATOM 2906 N N . ASP A 1 370 ? 8.945 -31.578 8.93 1 98.19 370 ASP A N 1
ATOM 2907 C CA . ASP A 1 370 ? 9.75 -32.5 9.727 1 98.19 370 ASP A CA 1
ATOM 2908 C C . ASP A 1 370 ? 10.406 -33.562 8.836 1 98.19 370 ASP A C 1
ATOM 2910 O O . ASP A 1 370 ? 9.789 -34.594 8.531 1 98.19 370 ASP A O 1
ATOM 2914 N N . PHE A 1 371 ? 11.641 -33.469 8.57 1 98.19 371 PHE A N 1
ATOM 2915 C CA . PHE A 1 371 ? 12.328 -34.312 7.598 1 98.19 371 PHE A CA 1
ATOM 2916 C C . PHE A 1 371 ? 12.648 -35.688 8.188 1 98.19 371 PHE A C 1
ATOM 2918 O O . PHE A 1 371 ? 13.086 -36.562 7.473 1 98.19 371 PHE A O 1
ATOM 2925 N N . ALA A 1 372 ? 12.336 -35.844 9.5 1 97.75 372 ALA A N 1
ATOM 2926 C CA . ALA A 1 372 ? 12.492 -37.188 10.102 1 97.75 372 ALA A CA 1
ATOM 2927 C C . ALA A 1 372 ? 11.602 -38.188 9.414 1 97.75 372 ALA A C 1
ATOM 2929 O O . ALA A 1 372 ? 11.883 -39.406 9.453 1 97.75 372 ALA A O 1
ATOM 2930 N N . ARG A 1 373 ? 10.617 -37.719 8.773 1 97.5 373 ARG A N 1
ATOM 2931 C CA . ARG A 1 373 ? 9.688 -38.625 8.102 1 97.5 373 ARG A CA 1
ATOM 2932 C C . ARG A 1 373 ? 10.328 -39.219 6.852 1 97.5 373 ARG A C 1
ATOM 2934 O O . ARG A 1 373 ? 9.773 -40.156 6.262 1 97.5 373 ARG A O 1
ATOM 2941 N N . TRP A 1 374 ? 11.469 -38.781 6.406 1 97.06 374 TRP A N 1
ATOM 2942 C CA . TRP A 1 374 ? 12.18 -39.312 5.25 1 97.06 374 TRP A CA 1
ATOM 2943 C C . TRP A 1 374 ? 13.258 -40.312 5.684 1 97.06 374 TRP A C 1
ATOM 2945 O O . TRP A 1 374 ? 14.07 -40.75 4.867 1 97.06 374 TRP A O 1
ATOM 2955 N N . ARG A 1 375 ? 13.281 -40.75 6.973 1 93.44 375 ARG A N 1
ATOM 2956 C CA . ARG A 1 375 ? 14.203 -41.781 7.434 1 93.44 375 ARG A CA 1
ATOM 2957 C C . ARG A 1 375 ? 13.75 -43.156 6.977 1 93.44 375 ARG A C 1
ATOM 2959 O O . ARG A 1 375 ? 12.547 -43.406 6.852 1 93.44 375 ARG A O 1
ATOM 2966 N N . GLN B 1 1 ? -24.312 23.047 18.922 1 89.44 1 GLN B N 1
ATOM 2967 C CA . GLN B 1 1 ? -23.594 22.094 18.078 1 89.44 1 GLN B CA 1
ATOM 2968 C C . GLN B 1 1 ? -23.469 22.641 16.656 1 89.44 1 GLN B C 1
ATOM 2970 O O . GLN B 1 1 ? -24.25 23.5 16.234 1 89.44 1 GLN B O 1
ATOM 2975 N N . MET B 1 2 ? -22.438 22.25 16.094 1 92.75 2 MET B N 1
ATOM 2976 C CA . MET B 1 2 ? -22.297 22.609 14.68 1 92.75 2 MET B CA 1
ATOM 2977 C C . MET B 1 2 ? -23.344 21.906 13.828 1 92.75 2 MET B C 1
ATOM 2979 O O . MET B 1 2 ? -23.672 20.734 14.078 1 92.75 2 MET B O 1
ATOM 2983 N N . ARG B 1 3 ? -23.844 22.594 12.906 1 93.44 3 ARG B N 1
ATOM 2984 C CA . ARG B 1 3 ? -24.875 22.047 12.031 1 93.44 3 ARG B CA 1
ATOM 2985 C C . ARG B 1 3 ? -24.297 20.984 11.102 1 93.44 3 ARG B C 1
ATOM 2987 O O . ARG B 1 3 ? -23.203 21.141 10.57 1 93.44 3 ARG B O 1
ATOM 2994 N N . THR B 1 4 ? -25.078 19.891 10.922 1 95.25 4 THR B N 1
ATOM 2995 C CA . THR B 1 4 ? -24.75 18.859 9.945 1 95.25 4 THR B CA 1
ATOM 2996 C C . THR B 1 4 ? -25.953 18.531 9.078 1 95.25 4 THR B C 1
ATOM 2998 O O . THR B 1 4 ? -27.047 19.062 9.297 1 95.25 4 THR B O 1
ATOM 3001 N N . SER B 1 5 ? -25.75 17.844 8.086 1 94.12 5 SER B N 1
ATOM 3002 C CA . SER B 1 5 ? -26.797 17.328 7.199 1 94.12 5 SER B CA 1
ATOM 3003 C C . SER B 1 5 ? -27.016 15.844 7.406 1 94.12 5 SER B C 1
ATOM 3005 O O . SER B 1 5 ? -26.359 15.211 8.227 1 94.12 5 SER B O 1
ATOM 3007 N N . PRO B 1 6 ? -28.094 15.25 6.754 1 91.62 6 PRO B N 1
ATOM 3008 C CA . PRO B 1 6 ? -28.312 13.805 6.906 1 91.62 6 PRO B CA 1
ATOM 3009 C C . PRO B 1 6 ? -27.047 12.992 6.672 1 91.62 6 PRO B C 1
ATOM 3011 O O . PRO B 1 6 ? -26.266 13.305 5.766 1 91.62 6 PRO B O 1
ATOM 3014 N N . GLY B 1 7 ? -26.844 12.008 7.531 1 92.5 7 GLY B N 1
ATOM 3015 C CA . GLY B 1 7 ? -25.625 11.227 7.484 1 92.5 7 GLY B CA 1
ATOM 3016 C C . GLY B 1 7 ? -24.484 11.859 8.25 1 92.5 7 GLY B C 1
ATOM 3017 O O . GLY B 1 7 ? -23.328 11.43 8.117 1 92.5 7 GLY B O 1
ATOM 3018 N N . ASP B 1 8 ? -24.859 12.906 8.984 1 95.06 8 ASP B N 1
ATOM 3019 C CA . ASP B 1 8 ? -23.891 13.656 9.781 1 95.06 8 ASP B CA 1
ATOM 3020 C C . ASP B 1 8 ? -22.766 14.211 8.898 1 95.06 8 ASP B C 1
ATOM 3022 O O . ASP B 1 8 ? -21.594 14.125 9.25 1 95.06 8 ASP B O 1
ATOM 3026 N N . LEU B 1 9 ? -23.141 14.656 7.676 1 96.56 9 LEU B N 1
ATOM 3027 C CA . LEU B 1 9 ? -22.234 15.297 6.727 1 96.56 9 LEU B CA 1
ATOM 3028 C C . LEU B 1 9 ? -22.219 16.812 6.922 1 96.56 9 LEU B C 1
ATOM 3030 O O . LEU B 1 9 ? -23.031 17.344 7.672 1 96.56 9 LEU B O 1
ATOM 3034 N N . LEU B 1 10 ? -21.219 17.484 6.359 1 96 10 LEU B N 1
ATOM 3035 C CA . LEU B 1 10 ? -21.219 18.953 6.375 1 96 10 LEU B CA 1
ATOM 3036 C C . LEU B 1 10 ? -22.453 19.5 5.66 1 96 10 LEU B C 1
ATOM 3038 O O . LEU B 1 10 ? -22.984 18.859 4.75 1 96 10 LEU B O 1
ATOM 3042 N N . PRO B 1 11 ? -22.969 20.625 6.094 1 94.69 11 PRO B N 1
ATOM 3043 C CA . PRO B 1 11 ? -24.156 21.188 5.438 1 94.69 11 PRO B CA 1
ATOM 3044 C C . PRO B 1 11 ? -23.875 21.641 4.004 1 94.69 11 PRO B C 1
ATOM 3046 O O . PRO B 1 11 ? -22.719 21.938 3.656 1 94.69 11 PRO B O 1
ATOM 3049 N N . PRO B 1 12 ? -24.875 21.609 3.148 1 93.06 12 PRO B N 1
ATOM 3050 C CA . PRO B 1 12 ? -24.703 22.094 1.779 1 93.06 12 PRO B CA 1
ATOM 3051 C C . PRO B 1 12 ? -24.328 23.578 1.724 1 93.06 12 PRO B C 1
ATOM 3053 O O . PRO B 1 12 ? -24.812 24.359 2.537 1 93.06 12 PRO B O 1
ATOM 3056 N N . ALA B 1 13 ? -23.484 23.812 0.837 1 90.62 13 ALA B N 1
ATOM 3057 C CA . ALA B 1 13 ? -23.125 25.219 0.608 1 90.62 13 ALA B CA 1
ATOM 3058 C C . ALA B 1 13 ? -24.234 25.953 -0.145 1 90.62 13 ALA B C 1
ATOM 3060 O O . ALA B 1 13 ? -25.047 25.328 -0.82 1 90.62 13 ALA B O 1
ATOM 3061 N N . VAL B 1 14 ? -24.266 27.203 0.083 1 81.69 14 VAL B N 1
ATOM 3062 C CA . VAL B 1 14 ? -25.25 28.031 -0.612 1 81.69 14 VAL B CA 1
ATOM 3063 C C . VAL B 1 14 ? -24.844 28.188 -2.076 1 81.69 14 VAL B C 1
ATOM 3065 O O . VAL B 1 14 ? -25.688 28.094 -2.973 1 81.69 14 VAL B O 1
ATOM 3068 N N . ASP B 1 15 ? -23.516 28.344 -2.297 1 76.19 15 ASP B N 1
ATOM 3069 C CA . ASP B 1 15 ? -23 28.5 -3.652 1 76.19 15 ASP B CA 1
ATOM 3070 C C . ASP B 1 15 ? -22.516 27.188 -4.223 1 76.19 15 ASP B C 1
ATOM 3072 O O . ASP B 1 15 ? -21.875 26.391 -3.514 1 76.19 15 ASP B O 1
ATOM 3076 N N . ASP B 1 16 ? -23.016 26.844 -5.398 1 72.12 16 ASP B N 1
ATOM 3077 C CA . ASP B 1 16 ? -22.625 25.609 -6.074 1 72.12 16 ASP B CA 1
ATOM 3078 C C . ASP B 1 16 ? -21.328 25.797 -6.852 1 72.12 16 ASP B C 1
ATOM 3080 O O . ASP B 1 16 ? -21.344 26.125 -8.031 1 72.12 16 ASP B O 1
ATOM 3084 N N . THR B 1 17 ? -20.234 25.719 -6.164 1 80.94 17 THR B N 1
ATOM 3085 C CA . THR B 1 17 ? -18.953 25.984 -6.805 1 80.94 17 THR B CA 1
ATOM 3086 C C . THR B 1 17 ? -18.188 24.688 -7.055 1 80.94 17 THR B C 1
ATOM 3088 O O . THR B 1 17 ? -17.016 24.719 -7.43 1 80.94 17 THR B O 1
ATOM 3091 N N . CYS B 1 18 ? -18.875 23.578 -6.766 1 87.75 18 CYS B N 1
ATOM 3092 C CA . CYS B 1 18 ? -18.188 22.312 -6.961 1 87.75 18 CYS B CA 1
ATOM 3093 C C . CYS B 1 18 ? -18.859 21.484 -8.031 1 87.75 18 CYS B C 1
ATOM 3095 O O . CYS B 1 18 ? -19.922 21.859 -8.547 1 87.75 18 CYS B O 1
ATOM 3097 N N . GLU B 1 19 ? -18.172 20.516 -8.508 1 87.06 19 GLU B N 1
ATOM 3098 C CA . GLU B 1 19 ? -18.688 19.594 -9.5 1 87.06 19 GLU B CA 1
ATOM 3099 C C . GLU B 1 19 ? -19.531 18.5 -8.852 1 87.06 19 GLU B C 1
ATOM 3101 O O . GLU B 1 19 ? -19.391 18.234 -7.652 1 87.06 19 GLU B O 1
ATOM 3106 N N . SER B 1 20 ? -20.469 18.031 -9.648 1 87.56 20 SER B N 1
ATOM 3107 C CA . SER B 1 20 ? -21.328 16.953 -9.172 1 87.56 20 SER B CA 1
ATOM 3108 C C . SER B 1 20 ? -21.281 15.742 -10.094 1 87.56 20 SER B C 1
ATOM 3110 O O . SER B 1 20 ? -21.141 15.891 -11.312 1 87.56 20 SER B O 1
ATOM 3112 N N . SER B 1 21 ? -21.281 14.578 -9.484 1 87.69 21 SER B N 1
ATOM 3113 C CA . SER B 1 21 ? -21.297 13.336 -10.25 1 87.69 21 SER B CA 1
ATOM 3114 C C . SER B 1 21 ? -22.656 12.648 -10.18 1 87.69 21 SER B C 1
ATOM 3116 O O . SER B 1 21 ? -22.922 11.703 -10.922 1 87.69 21 SER B O 1
ATOM 3118 N N . ALA B 1 22 ? -23.484 13.07 -9.281 1 89.44 22 ALA B N 1
ATOM 3119 C CA . ALA B 1 22 ? -24.828 12.508 -9.102 1 89.44 22 ALA B CA 1
ATOM 3120 C C . ALA B 1 22 ? -25.828 13.594 -8.711 1 89.44 22 ALA B C 1
ATOM 3122 O O . ALA B 1 22 ? -25.438 14.664 -8.227 1 89.44 22 ALA B O 1
ATOM 3123 N N . GLU B 1 23 ? -27.078 13.336 -8.867 1 89.44 23 GLU B N 1
ATOM 3124 C CA . GLU B 1 23 ? -28.141 14.289 -8.578 1 89.44 23 GLU B CA 1
ATOM 3125 C C . GLU B 1 23 ? -28.203 14.617 -7.094 1 89.44 23 GLU B C 1
ATOM 3127 O O . GLU B 1 23 ? -28.562 15.734 -6.711 1 89.44 23 GLU B O 1
ATOM 3132 N N . THR B 1 24 ? -27.828 13.758 -6.309 1 89.25 24 THR B N 1
ATOM 3133 C CA . THR B 1 24 ? -27.938 13.914 -4.863 1 89.25 24 THR B CA 1
ATOM 3134 C C . THR B 1 24 ? -26.719 14.625 -4.297 1 89.25 24 THR B C 1
ATOM 3136 O O . THR B 1 24 ? -26.672 14.945 -3.109 1 89.25 24 THR B O 1
ATOM 3139 N N . ASP B 1 25 ? -25.75 14.914 -5.168 1 91.81 25 ASP B N 1
ATOM 3140 C CA . ASP B 1 25 ? -24.516 15.539 -4.707 1 91.81 25 ASP B CA 1
ATOM 3141 C C . ASP B 1 25 ? -24.719 17.016 -4.383 1 91.81 25 ASP B C 1
ATOM 3143 O O . ASP B 1 25 ? -25.609 17.656 -4.953 1 91.81 25 ASP B O 1
ATOM 3147 N N . PHE B 1 26 ? -24.016 17.516 -3.428 1 92.25 26 PHE B N 1
ATOM 3148 C CA . PHE B 1 26 ? -24 18.938 -3.105 1 92.25 26 PHE B CA 1
ATOM 3149 C C . PHE B 1 26 ? -22.609 19.375 -2.658 1 92.25 26 PHE B C 1
ATOM 3151 O O . PHE B 1 26 ? -21.828 18.578 -2.164 1 92.25 26 PHE B O 1
ATOM 3158 N N . CYS B 1 27 ? -22.344 20.625 -2.861 1 92.75 27 CYS B N 1
ATOM 3159 C CA . CYS B 1 27 ? -21.094 21.203 -2.346 1 92.75 27 CYS B CA 1
ATOM 3160 C C . CYS B 1 27 ? -21.172 21.391 -0.836 1 92.75 27 CYS B C 1
ATOM 3162 O O . CYS B 1 27 ? -22.188 21.859 -0.315 1 92.75 27 CYS B O 1
ATOM 3164 N N . GLN B 1 28 ? -20.156 21.047 -0.225 1 92.94 28 GLN B N 1
ATOM 3165 C CA . GLN B 1 28 ? -20.109 21.141 1.231 1 92.94 28 GLN B CA 1
ATOM 3166 C C . GLN B 1 28 ? -19.797 22.562 1.688 1 92.94 28 GLN B C 1
ATOM 3168 O O . GLN B 1 28 ? -19.062 23.281 1.012 1 92.94 28 GLN B O 1
ATOM 3173 N N . ASN B 1 29 ? -20.359 22.891 2.828 1 92.5 29 ASN B N 1
ATOM 3174 C CA . ASN B 1 29 ? -20.094 24.203 3.438 1 92.5 29 ASN B CA 1
ATOM 3175 C C . ASN B 1 29 ? -19.172 24.078 4.641 1 92.5 29 ASN B C 1
ATOM 3177 O O . ASN B 1 29 ? -19.422 23.281 5.551 1 92.5 29 ASN B O 1
ATOM 3181 N N . ALA B 1 30 ? -18.109 24.781 4.629 1 91.25 30 ALA B N 1
ATOM 3182 C CA . ALA B 1 30 ? -17.141 24.859 5.723 1 91.25 30 ALA B CA 1
ATOM 3183 C C . ALA B 1 30 ? -16.453 26.219 5.746 1 91.25 30 ALA B C 1
ATOM 3185 O O . ALA B 1 30 ? -16.766 27.094 4.941 1 91.25 30 ALA B O 1
ATOM 3186 N N . GLY B 1 31 ? -15.648 26.453 6.77 1 84.44 31 GLY B N 1
ATOM 3187 C CA . GLY B 1 31 ? -14.953 27.734 6.914 1 84.44 31 GLY B CA 1
ATOM 3188 C C . GLY B 1 31 ? -13.844 27.922 5.895 1 84.44 31 GLY B C 1
ATOM 3189 O O . GLY B 1 31 ? -13.25 29 5.82 1 84.44 31 GLY B O 1
ATOM 3190 N N . ASP B 1 32 ? -13.555 26.938 5.145 1 85 32 ASP B N 1
ATOM 3191 C CA . ASP B 1 32 ? -12.5 26.953 4.137 1 85 32 ASP B CA 1
ATOM 3192 C C . ASP B 1 32 ? -13.023 26.484 2.783 1 85 32 ASP B C 1
ATOM 3194 O O . ASP B 1 32 ? -13.625 25.406 2.688 1 85 32 ASP B O 1
ATOM 3198 N N . LEU B 1 33 ? -12.781 27.266 1.781 1 76.31 33 LEU B N 1
ATOM 3199 C CA . LEU B 1 33 ? -13.312 26.984 0.451 1 76.31 33 LEU B CA 1
ATOM 3200 C C . LEU B 1 33 ? -12.711 25.688 -0.112 1 76.31 33 LEU B C 1
ATOM 3202 O O . LEU B 1 33 ? -13.289 25.078 -1.013 1 76.31 33 LEU B O 1
ATOM 3206 N N . ARG B 1 34 ? -11.703 25.297 0.363 1 84.69 34 ARG B N 1
ATOM 3207 C CA . ARG B 1 34 ? -11.008 24.125 -0.162 1 84.69 34 ARG B CA 1
ATOM 3208 C C . ARG B 1 34 ? -11.68 22.828 0.291 1 84.69 34 ARG B C 1
ATOM 3210 O O . ARG B 1 34 ? -11.266 21.75 -0.099 1 84.69 34 ARG B O 1
ATOM 3217 N N . VAL B 1 35 ? -12.695 22.938 1.049 1 89.75 35 VAL B N 1
ATOM 3218 C CA . VAL B 1 35 ? -13.398 21.781 1.593 1 89.75 35 VAL B CA 1
ATOM 3219 C C . VAL B 1 35 ? -13.867 20.875 0.453 1 89.75 35 VAL B C 1
ATOM 3221 O O . VAL B 1 35 ? -13.977 19.656 0.621 1 89.75 35 VAL B O 1
ATOM 3224 N N . ASN B 1 36 ? -14.078 21.5 -0.704 1 89.56 36 ASN B N 1
ATOM 3225 C CA . ASN B 1 36 ? -14.602 20.734 -1.835 1 89.56 36 ASN B CA 1
ATOM 3226 C C . ASN B 1 36 ? -13.516 20.453 -2.867 1 89.56 36 ASN B C 1
ATOM 3228 O O . ASN B 1 36 ? -13.797 19.906 -3.936 1 89.56 36 ASN B O 1
ATOM 3232 N N . GLU B 1 37 ? -12.266 20.844 -2.578 1 85.75 37 GLU B N 1
ATOM 3233 C CA . GLU B 1 37 ? -11.188 20.688 -3.543 1 85.75 37 GLU B CA 1
ATOM 3234 C C . GLU B 1 37 ? -10.898 19.219 -3.822 1 85.75 37 GLU B C 1
ATOM 3236 O O . GLU B 1 37 ? -10.836 18.797 -4.98 1 85.75 37 GLU B O 1
ATOM 3241 N N . ILE B 1 38 ? -10.641 18.516 -2.756 1 85.88 38 ILE B N 1
ATOM 3242 C CA . ILE B 1 38 ? -10.461 17.062 -2.828 1 85.88 38 ILE B CA 1
ATOM 3243 C C . ILE B 1 38 ? -11.219 16.391 -1.686 1 85.88 38 ILE B C 1
ATOM 3245 O O . ILE B 1 38 ? -11.25 16.906 -0.565 1 85.88 38 ILE B O 1
ATOM 3249 N N . PRO B 1 39 ? -11.758 15.258 -1.899 1 90.44 39 PRO B N 1
ATOM 3250 C CA . PRO B 1 39 ? -12.586 14.602 -0.89 1 90.44 39 PRO B CA 1
ATOM 3251 C C . PRO B 1 39 ? -11.836 14.344 0.414 1 90.44 39 PRO B C 1
ATOM 3253 O O . PRO B 1 39 ? -12.438 14.383 1.493 1 90.44 39 PRO B O 1
ATOM 3256 N N . SER B 1 40 ? -10.555 14.109 0.315 1 89.44 40 SER B N 1
ATOM 3257 C CA . SER B 1 40 ? -9.789 13.859 1.532 1 89.44 40 SER B CA 1
ATOM 3258 C C . SER B 1 40 ? -9.734 15.109 2.41 1 89.44 40 SER B C 1
ATOM 3260 O O . SER B 1 40 ? -9.797 15.016 3.637 1 89.44 40 SER B O 1
ATOM 3262 N N . LEU B 1 41 ? -9.602 16.25 1.806 1 88.88 41 LEU B N 1
ATOM 3263 C CA . LEU B 1 41 ? -9.625 17.5 2.559 1 88.88 41 LEU B CA 1
ATOM 3264 C C . LEU B 1 41 ? -11 17.719 3.188 1 88.88 41 LEU B C 1
ATOM 3266 O O . LEU B 1 41 ? -11.094 18.125 4.348 1 88.88 41 LEU B O 1
ATOM 3270 N N . GLY B 1 42 ? -12.016 17.5 2.393 1 92.81 42 GLY B N 1
ATOM 3271 C CA . GLY B 1 42 ? -13.359 17.562 2.945 1 92.81 42 GLY B CA 1
ATOM 3272 C C . GLY B 1 42 ? -13.57 16.609 4.105 1 92.81 42 GLY B C 1
ATOM 3273 O O . GLY B 1 42 ? -14.266 16.938 5.066 1 92.81 42 GLY B O 1
ATOM 3274 N N . GLY B 1 43 ? -12.984 15.469 3.928 1 94.81 43 GLY B N 1
ATOM 3275 C CA . GLY B 1 43 ? -13.062 14.477 4.988 1 94.81 43 GLY B CA 1
ATOM 3276 C C . GLY B 1 43 ? -12.469 14.953 6.297 1 94.81 43 GLY B C 1
ATOM 3277 O O . GLY B 1 43 ? -12.969 14.625 7.371 1 94.81 43 GLY B O 1
ATOM 3278 N N . ASN B 1 44 ? -11.391 15.734 6.242 1 94.56 44 ASN B N 1
ATOM 3279 C CA . ASN B 1 44 ? -10.789 16.297 7.445 1 94.56 44 ASN B CA 1
ATOM 3280 C C . ASN B 1 44 ? -11.742 17.25 8.156 1 94.56 44 ASN B C 1
ATOM 3282 O O . ASN B 1 44 ? -11.836 17.234 9.383 1 94.56 44 ASN B O 1
ATOM 3286 N N . HIS B 1 45 ? -12.375 18.062 7.348 1 95.88 45 HIS B N 1
ATOM 3287 C CA . HIS B 1 45 ? -13.375 18.953 7.941 1 95.88 45 HIS B CA 1
ATOM 3288 C C . HIS B 1 45 ? -14.492 18.172 8.609 1 95.88 45 HIS B C 1
ATOM 3290 O O . HIS B 1 45 ? -14.898 18.484 9.727 1 95.88 45 HIS B O 1
ATOM 3296 N N . LEU B 1 46 ? -14.961 17.188 7.914 1 97.06 46 LEU B N 1
ATOM 3297 C CA . LEU B 1 46 ? -16.016 16.328 8.445 1 97.06 46 LEU B CA 1
ATOM 3298 C C . LEU B 1 46 ? -15.586 15.688 9.758 1 97.06 46 LEU B C 1
ATOM 3300 O O . LEU B 1 46 ? -16.344 15.664 10.727 1 97.06 46 LEU B O 1
ATOM 3304 N N . LEU B 1 47 ? -14.422 15.211 9.812 1 98 47 LEU B N 1
ATOM 3305 C CA . LEU B 1 47 ? -13.844 14.562 10.984 1 98 47 LEU B CA 1
ATOM 3306 C C . LEU B 1 47 ? -13.945 15.461 12.211 1 98 47 LEU B C 1
ATOM 3308 O O . LEU B 1 47 ? -14.461 15.047 13.25 1 98 47 LEU B O 1
ATOM 3312 N N . PHE B 1 48 ? -13.609 16.656 12.047 1 97.56 48 PHE B N 1
ATOM 3313 C CA . PHE B 1 48 ? -13.484 17.5 13.234 1 97.56 48 PHE B CA 1
ATOM 3314 C C . PHE B 1 48 ? -14.82 18.156 13.578 1 97.56 48 PHE B C 1
ATOM 3316 O O . PHE B 1 48 ? -15.055 18.516 14.727 1 97.56 48 PHE B O 1
ATOM 3323 N N . VAL B 1 49 ? -15.703 18.266 12.617 1 97.38 49 VAL B N 1
ATOM 3324 C CA . VAL B 1 49 ? -17.062 18.688 12.961 1 97.38 49 VAL B CA 1
ATOM 3325 C C . VAL B 1 49 ? -17.734 17.594 13.789 1 97.38 49 VAL B C 1
ATOM 3327 O O . VAL B 1 49 ? -18.391 17.891 14.797 1 97.38 49 VAL B O 1
ATOM 3330 N N . ARG B 1 50 ? -17.562 16.359 13.359 1 98.12 50 ARG B N 1
ATOM 3331 C CA . ARG B 1 50 ? -18.125 15.25 14.102 1 98.12 50 ARG B CA 1
ATOM 3332 C C . ARG B 1 50 ? -17.531 15.164 15.5 1 98.12 50 ARG B C 1
ATOM 3334 O O . ARG B 1 50 ? -18.25 14.93 16.484 1 98.12 50 ARG B O 1
ATOM 3341 N N . GLU B 1 51 ? -16.25 15.391 15.562 1 98.56 51 GLU B N 1
ATOM 3342 C CA . GLU B 1 51 ? -15.586 15.352 16.859 1 98.56 51 GLU B CA 1
ATOM 3343 C C . GLU B 1 51 ? -16.078 16.484 17.766 1 98.56 51 GLU B C 1
ATOM 3345 O O . GLU B 1 51 ? -16.312 16.281 18.953 1 98.56 51 GLU B O 1
ATOM 3350 N N . HIS B 1 52 ? -16.203 17.641 17.203 1 98.44 52 HIS B N 1
ATOM 3351 C CA . HIS B 1 52 ? -16.734 18.766 17.969 1 98.44 52 HIS B CA 1
ATOM 3352 C C . HIS B 1 52 ? -18.094 18.438 18.547 1 98.44 52 HIS B C 1
ATOM 3354 O O . HIS B 1 52 ? -18.344 18.656 19.734 1 98.44 52 HIS B O 1
ATOM 3360 N N . ASN B 1 53 ? -18.969 17.953 17.719 1 98.38 53 ASN B N 1
ATOM 3361 C CA . ASN B 1 53 ? -20.328 17.641 18.156 1 98.38 53 ASN B CA 1
ATOM 3362 C C . ASN B 1 53 ? -20.344 16.531 19.203 1 98.38 53 ASN B C 1
ATOM 3364 O O . ASN B 1 53 ? -21.141 16.547 20.141 1 98.38 53 ASN B O 1
ATOM 3368 N N . ARG B 1 54 ? -19.5 15.578 18.984 1 98.31 54 ARG B N 1
ATOM 3369 C CA . ARG B 1 54 ? -19.375 14.516 19.984 1 98.31 54 ARG B CA 1
ATOM 3370 C C . ARG B 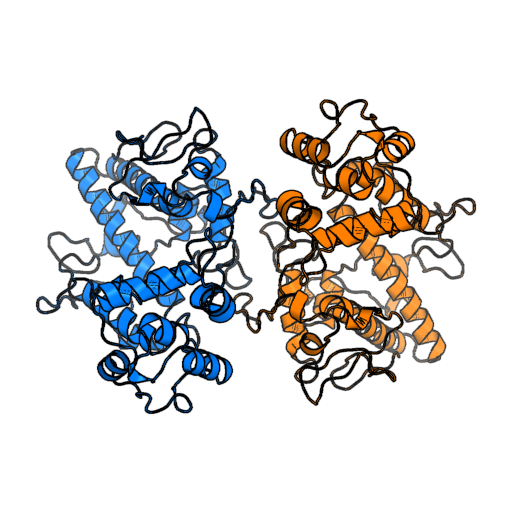1 54 ? -18.953 15.094 21.344 1 98.31 54 ARG B C 1
ATOM 3372 O O . ARG B 1 54 ? -19.547 14.742 22.375 1 98.31 54 ARG B O 1
ATOM 3379 N N . ILE B 1 55 ? -17.984 15.945 21.344 1 98.62 55 ILE B N 1
ATOM 3380 C CA . ILE B 1 55 ? -17.484 16.562 22.562 1 98.62 55 ILE B CA 1
ATOM 3381 C C . ILE B 1 55 ? -18.578 17.391 23.203 1 98.62 55 ILE B C 1
ATOM 3383 O O . ILE B 1 55 ? -18.75 17.375 24.438 1 98.62 55 ILE B O 1
ATOM 3387 N N . VAL B 1 56 ? -19.344 18.141 22.391 1 98.62 56 VAL B N 1
ATOM 3388 C CA . VAL B 1 56 ? -20.469 18.906 22.922 1 98.62 56 VAL B CA 1
ATOM 3389 C C . VAL B 1 56 ? -21.422 17.984 23.688 1 98.62 56 VAL B C 1
ATOM 3391 O O . VAL B 1 56 ? -21.859 18.312 24.797 1 98.62 56 VAL B O 1
ATOM 3394 N N . GLY B 1 57 ? -21.719 16.844 23.062 1 98.25 57 GLY B N 1
ATOM 3395 C CA . GLY B 1 57 ? -22.562 15.859 23.734 1 98.25 57 GLY B CA 1
ATOM 3396 C C . GLY B 1 57 ? -22 15.391 25.062 1 98.25 57 GLY B C 1
ATOM 3397 O O . GLY B 1 57 ? -22.734 15.297 26.047 1 98.25 57 GLY B O 1
ATOM 3398 N N . GLU B 1 58 ? -20.781 15.148 25.141 1 98.38 58 GLU B N 1
ATOM 3399 C CA . GLU B 1 58 ? -20.125 14.688 26.359 1 98.38 58 GLU B CA 1
ATOM 3400 C C . GLU B 1 58 ? -20.109 15.781 27.422 1 98.38 58 GLU B C 1
ATOM 3402 O O . GLU B 1 58 ? -20.328 15.5 28.609 1 98.38 58 GLU B O 1
ATOM 3407 N N . LEU B 1 59 ? -19.797 17.016 27.016 1 98.5 59 LEU B N 1
ATOM 3408 C CA . LEU B 1 59 ? -19.766 18.141 27.953 1 98.5 59 LEU B CA 1
ATOM 3409 C C . LEU B 1 59 ? -21.156 18.406 28.516 1 98.5 59 LEU B C 1
ATOM 3411 O O . LEU B 1 59 ? -21.297 18.734 29.703 1 98.5 59 LEU B O 1
ATOM 3415 N N . ARG B 1 60 ? -22.156 18.219 27.688 1 98 60 ARG B N 1
ATOM 3416 C CA . ARG B 1 60 ? -23.531 18.438 28.125 1 98 60 ARG B CA 1
ATOM 3417 C C . ARG B 1 60 ? -23.906 17.484 29.25 1 98 60 ARG B C 1
ATOM 3419 O O . ARG B 1 60 ? -24.656 17.844 30.172 1 98 60 ARG B O 1
ATOM 3426 N N . LYS B 1 61 ? -23.375 16.328 29.188 1 97.88 61 LYS B N 1
ATOM 3427 C CA . LYS B 1 61 ? -23.656 15.32 30.219 1 97.88 61 LYS B CA 1
ATOM 3428 C C . LYS B 1 61 ? -23.094 15.742 31.578 1 97.88 61 LYS B C 1
ATOM 3430 O O . LYS B 1 61 ? -23.703 15.484 32.594 1 97.88 61 LYS B O 1
ATOM 3435 N N . VAL B 1 62 ? -21.953 16.375 31.609 1 97.81 62 VAL B N 1
ATOM 3436 C CA . VAL B 1 62 ? -21.297 16.656 32.875 1 97.81 62 VAL B CA 1
ATOM 3437 C C . VAL B 1 62 ? -21.594 18.109 33.281 1 97.81 62 VAL B C 1
ATOM 3439 O O . VAL B 1 62 ? -21.391 18.484 34.438 1 97.81 62 VAL B O 1
ATOM 3442 N N . GLN B 1 63 ? -22.031 18.922 32.375 1 97.81 63 GLN B N 1
ATOM 3443 C CA . GLN B 1 63 ? -22.422 20.297 32.656 1 97.81 63 GLN B CA 1
ATOM 3444 C C . GLN B 1 63 ? -23.797 20.609 32.031 1 97.81 63 GLN B C 1
ATOM 3446 O O . GLN B 1 63 ? -23.891 21.406 31.109 1 97.81 63 GLN B O 1
ATOM 3451 N N . PRO B 1 64 ? -24.781 20.109 32.625 1 96.88 64 PRO B N 1
ATOM 3452 C CA . PRO B 1 64 ? -26.125 20.25 32.062 1 96.88 64 PRO B CA 1
ATOM 3453 C C . PRO B 1 64 ? -26.625 21.703 32.062 1 96.88 64 PRO B C 1
ATOM 3455 O O . PRO B 1 64 ? -27.562 22.047 31.328 1 96.88 64 PRO B O 1
ATOM 3458 N N . LYS B 1 65 ? -26.047 22.578 32.844 1 97.5 65 LYS B N 1
ATOM 3459 C CA . LYS B 1 65 ? -26.531 23.938 33 1 97.5 65 LYS B CA 1
ATOM 3460 C C . LYS B 1 65 ? -25.828 24.891 32.031 1 97.5 65 LYS B C 1
ATOM 3462 O O . LYS B 1 65 ? -26.219 26.047 31.891 1 97.5 65 LYS B O 1
ATOM 3467 N N . TRP B 1 66 ? -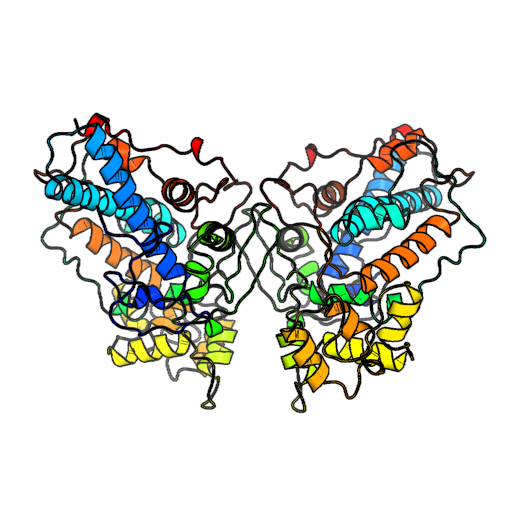24.797 24.438 31.359 1 97.44 66 TRP B N 1
ATOM 3468 C CA . TRP B 1 66 ? -24.094 25.281 30.406 1 97.44 66 TRP B CA 1
ATOM 3469 C C . TRP B 1 66 ? -25 25.672 29.234 1 97.44 66 TRP B C 1
ATOM 3471 O O . TRP B 1 66 ? -25.766 24.844 28.75 1 97.44 66 TRP B O 1
ATOM 3481 N N . SER B 1 67 ? -24.844 26.906 28.875 1 97.69 67 SER B N 1
ATOM 3482 C CA . SER B 1 67 ? -25.578 27.359 27.688 1 97.69 67 SER B CA 1
ATOM 3483 C C . SER B 1 67 ? -25.016 26.719 26.422 1 97.69 67 SER B C 1
ATOM 3485 O O . SER B 1 67 ? -23.891 26.188 26.422 1 97.69 67 SER B O 1
ATOM 3487 N N . SER B 1 68 ? -25.766 26.766 25.375 1 96.56 68 SER B N 1
ATOM 3488 C CA . SER B 1 68 ? -25.328 26.25 24.078 1 96.56 68 SER B CA 1
ATOM 3489 C C . SER B 1 68 ? -24.047 26.938 23.625 1 96.56 68 SER B C 1
ATOM 3491 O O . SER B 1 68 ? -23.156 26.297 23.062 1 96.56 68 SER B O 1
ATOM 3493 N N . LEU B 1 69 ? -23.984 28.219 23.891 1 97.31 69 LEU B N 1
ATOM 3494 C CA . LEU B 1 69 ? -22.812 28.969 23.484 1 97.31 69 LEU B CA 1
ATOM 3495 C C . LEU B 1 69 ? -21.594 28.531 24.281 1 97.31 69 LEU B C 1
ATOM 3497 O O . LEU B 1 69 ? -20.5 28.391 23.719 1 97.31 69 LEU B O 1
ATOM 3501 N N . LYS B 1 70 ? -21.781 28.344 25.547 1 96.94 70 LYS B N 1
ATOM 3502 C CA . LYS B 1 70 ? -20.672 27.891 26.375 1 96.94 70 LYS B CA 1
ATOM 3503 C C . LYS B 1 70 ? -20.188 26.5 25.969 1 96.94 70 LYS B C 1
ATOM 3505 O O . LYS B 1 70 ? -18.984 26.25 25.906 1 96.94 70 LYS B O 1
ATOM 3510 N N . LEU B 1 71 ? -21.141 25.594 25.703 1 98.06 71 LEU B N 1
ATOM 3511 C CA . LEU B 1 71 ? -20.797 24.266 25.219 1 98.06 71 LEU B CA 1
ATOM 3512 C C . LEU B 1 71 ? -20.016 24.344 23.922 1 98.06 71 LEU B C 1
ATOM 3514 O O . LEU B 1 71 ? -19 23.672 23.75 1 98.06 71 LEU B O 1
ATOM 3518 N N . TYR B 1 72 ? -20.484 25.156 23.016 1 97.88 72 TYR B N 1
ATOM 3519 C CA . TYR B 1 72 ? -19.828 25.344 21.719 1 97.88 72 TYR B CA 1
ATOM 3520 C C . TYR B 1 72 ? -18.406 25.844 21.891 1 97.88 72 TYR B C 1
ATOM 3522 O O . TYR B 1 72 ? -17.469 25.281 21.297 1 97.88 72 TYR B O 1
ATOM 3530 N N . GLN B 1 73 ? -18.234 26.875 22.719 1 96.69 73 GLN B N 1
ATOM 3531 C CA . GLN B 1 73 ? -16.938 27.516 22.875 1 96.69 73 GLN B CA 1
ATOM 3532 C C . GLN B 1 73 ? -15.953 26.578 23.578 1 96.69 73 GLN B C 1
ATOM 3534 O O . GLN B 1 73 ? -14.773 26.531 23.219 1 96.69 73 GLN B O 1
ATOM 3539 N N . GLU B 1 74 ? -16.438 25.859 24.547 1 97.25 74 GLU B N 1
ATOM 3540 C CA . GLU B 1 74 ? -15.547 24.922 25.234 1 97.25 74 GLU B CA 1
ATOM 3541 C C . GLU B 1 74 ? -15.117 23.797 24.312 1 97.25 74 GLU B C 1
ATOM 3543 O O . GLU B 1 74 ? -13.953 23.391 24.312 1 97.25 74 GLU B O 1
ATOM 3548 N N . ALA B 1 75 ? -16.047 23.25 23.531 1 98.44 75 ALA B N 1
ATOM 3549 C CA . ALA B 1 75 ? -15.719 22.219 22.562 1 98.44 75 ALA B CA 1
ATOM 3550 C C . ALA B 1 75 ? -14.711 22.734 21.531 1 98.44 75 ALA B C 1
ATOM 3552 O O . ALA B 1 75 ? -13.781 22.016 21.156 1 98.44 75 ALA B O 1
ATOM 3553 N N . ARG B 1 76 ? -14.922 23.938 21.078 1 97.5 76 ARG B N 1
ATOM 3554 C CA . ARG B 1 76 ? -13.992 24.562 20.156 1 97.5 76 ARG B CA 1
ATOM 3555 C C . ARG B 1 76 ? -12.594 24.641 20.75 1 97.5 76 ARG B C 1
ATOM 3557 O O . ARG B 1 76 ? -11.602 24.359 20.062 1 97.5 76 ARG B O 1
ATOM 3564 N N . LYS B 1 77 ? -12.547 25.031 22 1 97.19 77 LYS B N 1
ATOM 3565 C CA . LYS B 1 77 ? -11.281 25.109 22.719 1 97.19 77 LYS B CA 1
ATOM 3566 C C . LYS B 1 77 ? -10.594 23.75 22.766 1 97.19 77 LYS B C 1
ATOM 3568 O O . LYS B 1 77 ? -9.398 23.641 22.484 1 97.19 77 LYS B O 1
ATOM 3573 N N . ILE B 1 78 ? -11.344 22.703 23.031 1 98.31 78 ILE B N 1
ATOM 3574 C CA . ILE B 1 78 ? -10.812 21.344 23.125 1 98.31 78 ILE B CA 1
ATOM 3575 C C . ILE B 1 78 ? -10.352 20.891 21.75 1 98.31 78 ILE B C 1
ATOM 3577 O O . ILE B 1 78 ? -9.273 20.297 21.609 1 98.31 78 ILE B O 1
ATOM 3581 N N . ILE B 1 79 ? -11.109 21.156 20.688 1 98.38 79 ILE B N 1
ATOM 3582 C CA . ILE B 1 79 ? -10.719 20.781 19.328 1 98.38 79 ILE B CA 1
ATOM 3583 C C . ILE B 1 79 ? -9.398 21.469 18.969 1 98.38 79 ILE B C 1
ATOM 3585 O O . ILE B 1 79 ? -8.508 20.844 18.406 1 98.38 79 ILE B O 1
ATOM 3589 N N . GLY B 1 80 ? -9.328 22.781 19.266 1 97.62 80 GLY B N 1
ATOM 3590 C CA . GLY B 1 80 ? -8.07 23.469 19.047 1 97.62 80 GLY B CA 1
ATOM 3591 C C . GLY B 1 80 ? -6.883 22.797 19.703 1 97.62 80 GLY B C 1
ATOM 3592 O O . GLY B 1 80 ? -5.828 22.641 19.094 1 97.62 80 GLY B O 1
ATOM 3593 N N . ALA B 1 81 ? -7.07 22.406 20.922 1 98.19 81 ALA B N 1
ATOM 3594 C CA . ALA B 1 81 ? -6.023 21.719 21.672 1 98.19 81 ALA B CA 1
ATOM 3595 C C . ALA B 1 81 ? -5.672 20.375 21.047 1 98.19 81 ALA B C 1
ATOM 3597 O O . ALA B 1 81 ? -4.496 20.016 20.953 1 98.19 81 ALA B O 1
ATOM 3598 N N . LEU B 1 82 ? -6.695 19.656 20.641 1 98.38 82 LEU B N 1
ATOM 3599 C CA . LEU B 1 82 ? -6.473 18.359 20.016 1 98.38 82 LEU B CA 1
ATOM 3600 C C . LEU B 1 82 ? -5.703 18.516 18.703 1 98.38 82 LEU B C 1
ATOM 3602 O O . LEU B 1 82 ? -4.82 17.703 18.406 1 98.38 82 LEU B O 1
ATOM 3606 N N . LEU B 1 83 ? -6.027 19.484 17.953 1 97.94 83 LEU B N 1
ATOM 3607 C CA . LEU B 1 83 ? -5.297 19.75 16.719 1 97.94 83 LEU B CA 1
ATOM 3608 C C . LEU B 1 83 ? -3.83 20.062 17 1 97.94 83 LEU B C 1
ATOM 3610 O O . LEU B 1 83 ? -2.939 19.578 16.297 1 97.94 83 LEU B O 1
ATOM 3614 N N . GLN B 1 84 ? -3.602 20.891 18.016 1 97.81 84 GLN B N 1
ATOM 3615 C CA . GLN B 1 84 ? -2.234 21.219 18.406 1 97.81 84 GLN B CA 1
ATOM 3616 C C . GLN B 1 84 ? -1.5 19.969 18.906 1 97.81 84 GLN B C 1
ATOM 3618 O O . GLN B 1 84 ? -0.34 19.75 18.547 1 97.81 84 GLN B O 1
ATOM 3623 N N . GLN B 1 85 ? -2.207 19.172 19.672 1 97.25 85 GLN B N 1
ATOM 3624 C CA . GLN B 1 85 ? -1.644 17.922 20.188 1 97.25 85 GLN B CA 1
ATOM 3625 C C . GLN B 1 85 ? -1.237 17 19.031 1 97.25 85 GLN B C 1
ATOM 3627 O O . GLN B 1 85 ? -0.128 16.469 19.031 1 97.25 85 GLN B O 1
ATOM 3632 N N . VAL B 1 86 ? -2.066 16.797 18.094 1 97.81 86 VAL B N 1
ATOM 3633 C CA . VAL B 1 86 ? -1.83 15.906 16.969 1 97.81 86 VAL B CA 1
ATOM 3634 C C . VAL B 1 86 ? -0.738 16.484 16.078 1 97.81 86 VAL B C 1
ATOM 3636 O O . VAL B 1 86 ? 0.16 15.758 15.633 1 97.81 86 VAL B O 1
ATOM 3639 N N . THR B 1 87 ? -0.773 17.766 15.789 1 97.56 87 THR B N 1
ATOM 3640 C CA . THR B 1 87 ? 0.187 18.406 14.898 1 97.56 87 THR B CA 1
ATOM 3641 C C . THR B 1 87 ? 1.601 18.297 15.461 1 97.56 87 THR B C 1
ATOM 3643 O O . THR B 1 87 ? 2.52 17.844 14.773 1 97.56 87 THR B O 1
ATOM 3646 N N . TYR B 1 88 ? 1.764 18.641 16.703 1 97.88 88 TYR B N 1
ATOM 3647 C CA . TYR B 1 88 ? 3.098 18.703 17.297 1 97.88 88 TYR B CA 1
ATOM 3648 C C . TYR B 1 88 ? 3.512 17.328 17.844 1 97.88 88 TYR B C 1
ATOM 3650 O O . TYR B 1 88 ? 4.703 17.016 17.891 1 97.88 88 TYR B O 1
ATOM 3658 N N . GLY B 1 89 ? 2.549 16.562 18.172 1 97.5 89 GLY B N 1
ATOM 3659 C CA . GLY B 1 89 ? 2.854 15.289 18.797 1 97.5 89 GLY B CA 1
ATOM 3660 C C . GLY B 1 89 ? 2.947 14.141 17.812 1 97.5 89 GLY B C 1
ATOM 3661 O O . GLY B 1 89 ? 3.545 13.102 18.125 1 97.5 89 GLY B O 1
ATOM 3662 N N . GLU B 1 90 ? 2.352 14.273 16.656 1 96.69 90 GLU B N 1
ATOM 3663 C CA . GLU B 1 90 ? 2.311 13.156 15.719 1 96.69 90 GLU B CA 1
ATOM 3664 C C . GLU B 1 90 ? 2.758 13.586 14.328 1 96.69 90 GLU B C 1
ATOM 3666 O O . GLU B 1 90 ? 3.627 12.953 13.727 1 96.69 90 GLU B O 1
ATOM 3671 N N . PHE B 1 91 ? 2.262 14.656 13.812 1 95.31 91 PHE B N 1
ATOM 3672 C CA . PHE B 1 91 ? 2.553 15.094 12.453 1 95.31 91 PHE B CA 1
ATOM 3673 C C . PHE B 1 91 ? 4.004 15.539 12.328 1 95.31 91 PHE B C 1
ATOM 3675 O O . PHE B 1 91 ? 4.738 15.055 11.469 1 95.31 91 PHE B O 1
ATOM 3682 N N . LEU B 1 92 ? 4.438 16.5 13.109 1 96.56 92 LEU B N 1
ATOM 3683 C CA . LEU B 1 92 ? 5.785 17.047 12.992 1 96.56 92 LEU B CA 1
ATOM 3684 C C . LEU B 1 92 ? 6.84 15.969 13.203 1 96.56 92 LEU B C 1
ATOM 3686 O O . LEU B 1 92 ? 7.816 15.891 12.461 1 96.56 92 LEU B O 1
ATOM 3690 N N . PRO B 1 93 ? 6.641 15.086 14.172 1 95.44 93 PRO B N 1
ATOM 3691 C CA . PRO B 1 93 ? 7.609 14 14.32 1 95.44 93 PRO B CA 1
ATOM 3692 C C . PRO B 1 93 ? 7.66 13.078 13.102 1 95.44 93 PRO B C 1
ATOM 3694 O O . PRO B 1 93 ? 8.617 12.32 12.938 1 95.44 93 PRO B O 1
ATOM 3697 N N . SER B 1 94 ? 6.637 13.102 12.297 1 90.44 94 SER B N 1
ATOM 3698 C CA . SER B 1 94 ? 6.617 12.266 11.102 1 90.44 94 SER B CA 1
ATOM 3699 C C . SER B 1 94 ? 7.418 12.898 9.969 1 90.44 94 SER B C 1
ATOM 3701 O O . SER B 1 94 ? 7.793 12.219 9.008 1 90.44 94 SER B O 1
ATOM 3703 N N . ILE B 1 95 ? 7.73 14.156 10.031 1 89.31 95 ILE B N 1
ATOM 3704 C CA . ILE B 1 95 ? 8.352 14.773 8.867 1 89.31 95 ILE B CA 1
ATOM 3705 C C . ILE B 1 95 ? 9.703 15.367 9.266 1 89.31 95 ILE B C 1
ATOM 3707 O O . ILE B 1 95 ? 10.531 15.68 8.398 1 89.31 95 ILE B O 1
ATOM 3711 N N . LEU B 1 96 ? 9.93 15.609 10.57 1 94.31 96 LEU B N 1
ATOM 3712 C CA . LEU B 1 96 ? 11.188 16.156 11.062 1 94.31 96 LEU B CA 1
ATOM 3713 C C . LEU B 1 96 ? 11.961 15.125 11.867 1 94.31 96 LEU B C 1
ATOM 3715 O O . LEU B 1 96 ? 11.367 14.219 12.453 1 94.31 96 LEU B O 1
ATOM 3719 N N . SER B 1 97 ? 13.258 15.289 11.867 1 94.62 97 SER B N 1
ATOM 3720 C CA . SER B 1 97 ? 14.086 14.414 12.695 1 94.62 97 SER B CA 1
ATOM 3721 C C . SER B 1 97 ? 13.883 14.703 14.172 1 94.62 97 SER B C 1
ATOM 3723 O O . SER B 1 97 ? 13.469 15.805 14.547 1 94.62 97 SER B O 1
ATOM 3725 N N . LYS B 1 98 ? 14.258 13.703 14.977 1 94.56 98 LYS B N 1
ATOM 3726 C CA . LYS B 1 98 ? 14.18 13.883 16.422 1 94.56 98 LYS B CA 1
ATOM 3727 C C . LYS B 1 98 ? 15.055 15.047 16.891 1 94.56 98 LYS B C 1
ATOM 3729 O O . LYS B 1 98 ? 14.648 15.828 17.75 1 94.56 98 LYS B O 1
ATOM 3734 N N . GLN B 1 99 ? 16.141 15.109 16.297 1 95.75 99 GLN B N 1
ATOM 3735 C CA . GLN B 1 99 ? 17.078 16.172 16.641 1 95.75 99 GLN B CA 1
ATOM 3736 C C . GLN B 1 99 ? 16.5 17.547 16.312 1 95.75 99 GLN B C 1
ATOM 3738 O O . GLN B 1 99 ? 16.625 18.484 17.094 1 95.75 99 GLN B O 1
ATOM 3743 N N . ASP B 1 100 ? 15.898 17.641 15.188 1 96.62 100 ASP 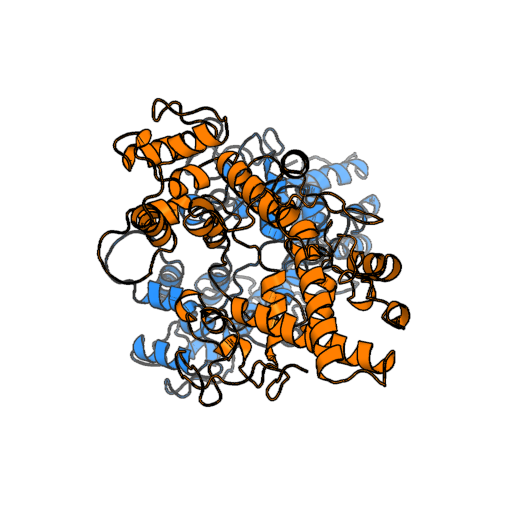B N 1
ATOM 3744 C CA . ASP B 1 100 ? 15.352 18.938 14.781 1 96.62 100 ASP B CA 1
ATOM 3745 C C . ASP B 1 100 ? 14.141 19.312 15.633 1 96.62 100 ASP B C 1
ATOM 3747 O O . ASP B 1 100 ? 13.914 20.5 15.898 1 96.62 100 ASP B O 1
ATOM 3751 N N . LEU B 1 101 ? 13.391 18.344 16.031 1 97.56 101 LEU B N 1
ATOM 3752 C CA . LEU B 1 101 ? 12.297 18.625 16.953 1 97.56 101 LEU B CA 1
ATOM 3753 C C . LEU B 1 101 ? 12.82 19.234 18.25 1 97.56 101 LEU B C 1
ATOM 3755 O O . LEU B 1 101 ? 12.219 20.156 18.797 1 97.56 101 LEU B O 1
ATOM 3759 N N . GLU B 1 102 ? 13.914 18.734 18.688 1 96.88 102 GLU B N 1
ATOM 3760 C CA . GLU B 1 102 ? 14.547 19.25 19.906 1 96.88 102 GLU B CA 1
ATOM 3761 C C . GLU B 1 102 ? 15.172 20.625 19.672 1 96.88 102 GLU B C 1
ATOM 3763 O O . GLU B 1 102 ? 14.984 21.547 20.469 1 96.88 102 GLU B O 1
ATOM 3768 N N . ASN B 1 103 ? 15.859 20.703 18.609 1 96.5 103 ASN B N 1
ATOM 3769 C CA . ASN B 1 103 ? 16.547 21.953 18.297 1 96.5 103 ASN B CA 1
ATOM 3770 C C . ASN B 1 103 ? 15.578 23.125 18.188 1 96.5 103 ASN B C 1
ATOM 3772 O O . ASN B 1 103 ? 15.898 24.234 18.609 1 96.5 103 ASN B O 1
ATOM 3776 N N . HIS B 1 104 ? 14.461 22.844 17.641 1 96.88 104 HIS B N 1
ATOM 3777 C CA . HIS B 1 104 ? 13.492 23.906 17.438 1 96.88 104 HIS B CA 1
ATOM 3778 C C . HIS B 1 104 ? 12.477 23.953 18.562 1 96.88 104 HIS B C 1
ATOM 3780 O O . HIS B 1 104 ? 11.492 24.703 18.5 1 96.88 104 HIS B O 1
ATOM 3786 N N . LYS B 1 105 ? 12.625 23.125 19.609 1 96 105 LYS B N 1
ATOM 3787 C CA . LYS B 1 105 ? 11.789 23.109 20.812 1 96 105 LYS B CA 1
ATOM 3788 C C . LYS B 1 105 ? 10.328 22.859 20.453 1 96 105 LYS B C 1
ATOM 3790 O O . LYS B 1 105 ? 9.438 23.578 20.922 1 96 105 LYS B O 1
ATOM 3795 N N . LEU B 1 106 ? 10.133 21.891 19.656 1 97.75 106 LEU B N 1
ATOM 3796 C CA . LEU B 1 106 ? 8.789 21.609 19.172 1 97.75 106 LEU B CA 1
ATOM 3797 C C . LEU B 1 106 ? 8.117 20.516 20 1 97.75 106 LEU B C 1
ATOM 3799 O O . LEU B 1 106 ? 6.91 20.297 19.875 1 97.75 106 LEU B O 1
ATOM 3803 N N . LYS B 1 107 ? 8.82 19.891 20.891 1 96.19 107 LYS B N 1
ATOM 3804 C CA . LYS B 1 107 ? 8.273 18.797 21.688 1 96.19 107 LYS B CA 1
ATOM 3805 C C . LYS B 1 107 ? 7.242 19.297 22.688 1 96.19 107 LYS B C 1
ATOM 3807 O O . LYS B 1 107 ? 7.414 20.375 23.281 1 96.19 107 LYS B O 1
ATOM 3812 N N . LEU B 1 108 ? 6.246 18.516 22.859 1 96.44 108 LEU B N 1
ATOM 3813 C CA . LEU B 1 108 ? 5.195 18.812 23.828 1 96.44 108 LEU B CA 1
ATOM 3814 C C . LEU B 1 108 ? 5.609 18.375 25.234 1 96.44 108 LEU B C 1
ATOM 3816 O O . LEU B 1 108 ? 6.488 17.531 25.391 1 96.44 108 LEU B O 1
ATOM 3820 N N . ARG B 1 109 ? 4.977 19.016 26.141 1 93.5 109 ARG B N 1
ATOM 3821 C CA . ARG B 1 109 ? 5.191 18.609 27.516 1 93.5 109 ARG B CA 1
ATOM 3822 C C . ARG B 1 109 ? 4.398 17.344 27.844 1 93.5 109 ARG B C 1
ATOM 3824 O O . ARG B 1 109 ? 3.287 17.156 27.344 1 93.5 109 ARG B O 1
ATOM 3831 N N . ASN B 1 110 ? 5.012 16.562 28.75 1 92.69 110 ASN B N 1
ATOM 3832 C CA . ASN B 1 110 ? 4.328 15.344 29.188 1 92.69 110 ASN B CA 1
ATOM 3833 C C . ASN B 1 110 ? 3.453 15.594 30.406 1 92.69 110 ASN B C 1
ATOM 3835 O O . ASN B 1 110 ? 2.592 14.773 30.734 1 92.69 110 ASN B O 1
ATOM 3839 N N . SER B 1 111 ? 3.773 16.688 31.062 1 93.94 111 SER B N 1
ATOM 3840 C CA . SER B 1 111 ? 3.004 17.062 32.25 1 93.94 111 SER B CA 1
ATOM 3841 C C . SER B 1 111 ? 3.152 18.547 32.531 1 93.94 111 SER B C 1
ATOM 3843 O O . SER B 1 111 ? 4.09 19.203 32.062 1 93.94 111 SER B O 1
ATOM 3845 N N . GLY B 1 112 ? 2.098 19.031 33.25 1 93.56 112 GLY B N 1
ATOM 3846 C CA . GLY B 1 112 ? 2.17 20.422 33.688 1 93.56 112 GLY B CA 1
ATOM 3847 C C . GLY B 1 112 ? 1.923 21.406 32.562 1 93.56 112 GLY B C 1
ATOM 3848 O O . GLY B 1 112 ? 1.339 21.062 31.531 1 93.56 112 GLY B O 1
ATOM 3849 N N . PHE B 1 113 ? 2.234 22.703 32.844 1 95.44 113 PHE B N 1
ATOM 3850 C CA . PHE B 1 113 ? 1.978 23.797 31.891 1 95.44 113 PHE B CA 1
ATOM 3851 C C . PHE B 1 113 ? 3.254 24.188 31.156 1 95.44 113 PHE B C 1
ATOM 3853 O O . PHE B 1 113 ? 4.359 23.875 31.609 1 95.44 113 PHE B O 1
ATOM 3860 N N . SER B 1 114 ? 3.021 24.75 30.016 1 93.38 114 SER B N 1
ATOM 3861 C CA . SER B 1 114 ? 4.133 25.375 29.297 1 93.38 114 SER B CA 1
ATOM 3862 C C . SER B 1 114 ? 4.32 26.812 29.734 1 93.38 114 SER B C 1
ATOM 3864 O O . SER B 1 114 ? 3.346 27.516 30.031 1 93.38 114 SER B O 1
ATOM 3866 N N . ASN B 1 115 ? 5.543 27.219 29.828 1 89.62 115 ASN B N 1
ATOM 3867 C CA . ASN B 1 115 ? 5.879 28.609 30.109 1 89.62 115 ASN B CA 1
ATOM 3868 C C . ASN B 1 115 ? 6.68 29.25 28.969 1 89.62 115 ASN B C 1
ATOM 3870 O O . ASN B 1 115 ? 7.477 30.156 29.203 1 89.62 115 ASN B O 1
ATOM 3874 N N . ASN B 1 116 ? 6.418 28.797 27.828 1 90.44 116 ASN B N 1
ATOM 3875 C CA . ASN B 1 116 ? 7.293 29.172 26.719 1 90.44 116 ASN B CA 1
ATOM 3876 C C . ASN B 1 116 ? 6.723 30.328 25.906 1 90.44 116 ASN B C 1
ATOM 3878 O O . ASN B 1 116 ? 7.348 30.781 24.953 1 90.44 116 ASN B O 1
ATOM 3882 N N . TYR B 1 117 ? 5.539 30.781 26.312 1 92.75 117 TYR B N 1
ATOM 3883 C CA . TYR B 1 117 ? 4.957 31.875 25.547 1 92.75 117 TYR B CA 1
ATOM 3884 C C . TYR B 1 117 ? 5.891 33.094 25.516 1 92.75 117 TYR B C 1
ATOM 3886 O O . TYR B 1 117 ? 6.406 33.5 26.562 1 92.75 117 TYR B O 1
ATOM 3894 N N . ASP B 1 118 ? 6.098 33.594 24.359 1 94.38 118 ASP B N 1
ATOM 3895 C CA . ASP B 1 118 ? 6.93 34.75 24.125 1 94.38 118 ASP B CA 1
ATOM 3896 C C . ASP B 1 118 ? 6.188 35.781 23.281 1 94.38 118 ASP B C 1
ATOM 3898 O O . ASP B 1 118 ? 6.039 35.625 22.062 1 94.38 118 ASP B O 1
ATOM 3902 N N . SER B 1 119 ? 5.84 36.906 23.922 1 92.12 119 SER B N 1
ATOM 3903 C CA . SER B 1 119 ? 5.023 37.906 23.266 1 92.12 119 SER B CA 1
ATOM 3904 C C . SER B 1 119 ? 5.801 38.594 22.141 1 92.12 119 SER B C 1
ATOM 3906 O O . SER B 1 119 ? 5.211 39.281 21.297 1 92.12 119 SER B O 1
ATOM 3908 N N . SER B 1 120 ? 7.047 38.438 22.125 1 93.94 120 SER B N 1
ATOM 3909 C CA . SER B 1 120 ? 7.863 39.094 21.094 1 93.94 120 SER B CA 1
ATOM 3910 C C . SER B 1 120 ? 7.914 38.25 19.828 1 93.94 120 SER B C 1
ATOM 3912 O O . SER B 1 120 ? 8.336 38.75 18.766 1 93.94 120 SER B O 1
ATOM 3914 N N . ARG B 1 121 ? 7.496 37.062 19.922 1 92.12 121 ARG B N 1
ATOM 3915 C CA . ARG B 1 121 ? 7.5 36.188 18.766 1 92.12 121 ARG B CA 1
ATOM 3916 C C . ARG B 1 121 ? 6.23 36.344 17.938 1 92.12 121 ARG B C 1
ATOM 3918 O O . ARG B 1 121 ? 5.121 36.281 18.469 1 92.12 121 ARG B O 1
ATOM 3925 N N . ASN B 1 122 ? 6.445 36.625 16.672 1 91 122 ASN B N 1
ATOM 3926 C CA . ASN B 1 122 ? 5.324 36.75 15.75 1 91 122 ASN B CA 1
ATOM 3927 C C . ASN B 1 122 ? 4.871 35.406 15.211 1 91 122 ASN B C 1
ATOM 3929 O O . ASN B 1 122 ? 5.586 34.781 14.43 1 91 122 ASN B O 1
ATOM 3933 N N . PRO B 1 123 ? 3.684 34.969 15.555 1 90.25 123 PRO B N 1
ATOM 3934 C CA . PRO B 1 123 ? 3.223 33.656 15.125 1 90.25 123 PRO B CA 1
ATOM 3935 C C . PRO B 1 123 ? 2.666 33.656 13.703 1 90.25 123 PRO B C 1
ATOM 3937 O O . PRO B 1 123 ? 2.195 32.625 13.211 1 90.25 123 PRO B O 1
ATOM 3940 N N . ALA B 1 124 ? 2.787 34.719 13.016 1 88 124 ALA B N 1
ATOM 3941 C CA . ALA B 1 124 ? 2.27 34.781 11.648 1 88 124 ALA B CA 1
ATOM 3942 C C . ALA B 1 124 ? 3.074 33.875 10.727 1 88 124 ALA B C 1
ATOM 3944 O O . ALA B 1 124 ? 4.27 33.656 10.938 1 88 124 ALA B O 1
ATOM 3945 N N . THR B 1 125 ? 2.422 33.344 9.711 1 88.06 125 THR B N 1
ATOM 3946 C CA . THR B 1 125 ? 3.092 32.438 8.789 1 88.06 125 THR B CA 1
ATOM 3947 C C . THR B 1 125 ? 4.02 33.188 7.852 1 88.06 125 THR B C 1
ATOM 3949 O O . THR B 1 125 ? 3.629 34.219 7.273 1 88.06 125 THR B O 1
ATOM 3952 N N . LYS B 1 126 ? 5.141 32.719 7.742 1 86.62 126 LYS B N 1
ATOM 3953 C CA . LYS B 1 126 ? 6.113 33.281 6.82 1 86.62 126 LYS B CA 1
ATOM 3954 C C . LYS B 1 126 ? 5.773 32.969 5.375 1 86.62 126 LYS B C 1
ATOM 3956 O O . LYS B 1 126 ? 5.262 31.875 5.09 1 86.62 126 LYS B O 1
ATOM 3961 N N . ASN B 1 127 ? 6.094 33.844 4.508 1 82.88 127 ASN B N 1
ATOM 3962 C CA . ASN B 1 127 ? 5.785 33.688 3.092 1 82.88 127 ASN B CA 1
ATOM 3963 C C . ASN B 1 127 ? 6.492 32.469 2.508 1 82.88 127 ASN B C 1
ATOM 3965 O O . ASN B 1 127 ? 5.902 31.719 1.722 1 82.88 127 ASN B O 1
ATOM 3969 N N . ALA B 1 128 ? 7.738 32.312 2.893 1 85.56 128 ALA B N 1
ATOM 3970 C CA . ALA B 1 128 ? 8.508 31.172 2.391 1 85.56 128 ALA B CA 1
ATOM 3971 C C . ALA B 1 128 ? 7.855 29.844 2.797 1 85.56 128 ALA B C 1
ATOM 3973 O O . ALA B 1 128 ? 7.859 28.875 2.027 1 85.56 128 ALA B O 1
ATOM 3974 N N . PHE B 1 129 ? 7.316 29.828 3.967 1 86.88 129 PHE B N 1
ATOM 3975 C CA . PHE B 1 129 ? 6.637 28.641 4.473 1 86.88 129 PHE B CA 1
ATOM 3976 C C . PHE B 1 129 ? 5.371 28.359 3.67 1 86.88 129 PHE B C 1
ATOM 3978 O O . PHE B 1 129 ? 5.184 27.25 3.176 1 86.88 129 PHE B O 1
ATOM 3985 N N . ASN B 1 130 ? 4.629 29.312 3.477 1 80.94 130 ASN B N 1
ATOM 3986 C CA . ASN B 1 130 ? 3.33 29.156 2.83 1 80.94 130 ASN B CA 1
ATOM 3987 C C . ASN B 1 130 ? 3.477 28.922 1.329 1 80.94 130 ASN B C 1
ATOM 3989 O O . ASN B 1 130 ? 2.779 28.094 0.756 1 80.94 130 ASN B O 1
ATOM 3993 N N . ALA B 1 131 ? 4.355 29.641 0.762 1 74.88 131 ALA B N 1
ATOM 3994 C CA . ALA B 1 131 ? 4.391 29.688 -0.698 1 74.88 131 ALA B CA 1
ATOM 3995 C C . ALA B 1 131 ? 5.281 28.594 -1.268 1 74.88 131 ALA B C 1
ATOM 3997 O O . ALA B 1 131 ? 5.215 28.281 -2.459 1 74.88 131 ALA B O 1
ATOM 3998 N N . ALA B 1 132 ? 6.035 27.969 -0.423 1 77.69 132 ALA B N 1
ATOM 3999 C CA . ALA B 1 132 ? 6.977 27.016 -1.012 1 77.69 132 ALA B CA 1
ATOM 4000 C C . ALA B 1 132 ? 7.137 25.781 -0.125 1 77.69 132 ALA B C 1
ATOM 4002 O O . ALA B 1 132 ? 6.723 24.688 -0.497 1 77.69 132 ALA B O 1
ATOM 4003 N N . VAL B 1 133 ? 7.516 25.984 1.07 1 78.19 133 VAL B N 1
ATOM 4004 C CA . VAL B 1 133 ? 8.047 24.906 1.888 1 78.19 133 VAL B CA 1
ATOM 4005 C C . VAL B 1 133 ? 6.922 23.938 2.271 1 78.19 133 VAL B C 1
ATOM 4007 O O . VAL B 1 133 ? 7.062 22.719 2.137 1 78.19 133 VAL B O 1
ATOM 4010 N N . PHE B 1 134 ? 5.82 24.5 2.691 1 77.31 134 PHE B N 1
ATOM 4011 C CA . PHE B 1 134 ? 4.773 23.625 3.197 1 77.31 134 PHE B CA 1
ATOM 4012 C C . PHE B 1 134 ? 3.973 23.016 2.049 1 77.31 134 PHE B C 1
ATOM 4014 O O . PHE B 1 134 ? 3.002 22.297 2.277 1 77.31 134 PHE B O 1
ATOM 4021 N N . ARG B 1 135 ? 4.461 23.266 0.92 1 72.25 135 ARG B N 1
ATOM 4022 C CA . ARG B 1 135 ? 3.883 22.641 -0.264 1 72.25 135 ARG B CA 1
ATOM 4023 C C . ARG B 1 135 ? 4.637 21.359 -0.629 1 72.25 135 ARG B C 1
ATOM 4025 O O . ARG B 1 135 ? 4.273 20.672 -1.585 1 72.25 135 ARG B O 1
ATOM 4032 N N . PHE B 1 136 ? 5.582 21.062 0.183 1 68.75 136 PHE B N 1
ATOM 4033 C CA . PHE B 1 136 ? 6.293 19.812 -0.042 1 68.75 136 PHE B CA 1
ATOM 4034 C C . PHE B 1 136 ? 5.336 18.625 0.016 1 68.75 136 PHE B C 1
ATOM 4036 O O . PHE B 1 136 ? 5.578 17.594 -0.615 1 68.75 136 PHE B O 1
ATOM 4043 N N . GLY B 1 137 ? 4.23 18.828 0.713 1 66.62 137 GLY B N 1
ATOM 4044 C CA . GLY B 1 137 ? 3.23 17.797 0.882 1 66.62 137 GLY B CA 1
ATOM 4045 C C . GLY B 1 137 ? 2.547 17.406 -0.417 1 66.62 137 GLY B C 1
ATOM 4046 O O . GLY B 1 137 ? 1.976 16.312 -0.523 1 66.62 137 GLY B O 1
ATOM 4047 N N . HIS B 1 138 ? 2.557 18.297 -1.349 1 64.12 138 HIS B N 1
ATOM 4048 C CA . HIS B 1 138 ? 1.93 17.984 -2.629 1 64.12 138 HIS B CA 1
ATOM 4049 C C . HIS B 1 138 ? 2.605 16.797 -3.301 1 64.12 138 HIS B C 1
ATOM 4051 O O . HIS B 1 138 ? 1.989 16.109 -4.117 1 64.12 138 HIS B O 1
ATOM 4057 N N . SER B 1 139 ? 3.738 16.578 -2.84 1 60.97 139 SER B N 1
ATOM 4058 C CA . SER B 1 139 ? 4.453 15.414 -3.35 1 60.97 139 SER B CA 1
ATOM 4059 C C . SER B 1 139 ? 3.99 14.141 -2.656 1 60.97 139 SER B C 1
ATOM 4061 O O . SER B 1 139 ? 4.289 13.031 -3.115 1 60.97 139 SER B O 1
ATOM 4063 N N . LEU B 1 140 ? 3.182 14.32 -1.662 1 62.62 140 LEU B N 1
ATOM 4064 C CA . LEU B 1 140 ? 2.773 13.188 -0.847 1 62.62 140 LEU B CA 1
ATOM 4065 C C . LEU B 1 140 ? 1.35 12.758 -1.188 1 62.62 140 LEU B C 1
ATOM 4067 O O . LEU B 1 140 ? 0.834 11.789 -0.616 1 62.62 140 LEU B O 1
ATOM 4071 N N . ILE B 1 141 ? 0.761 13.445 -2.119 1 63.41 141 ILE B N 1
ATOM 4072 C CA . ILE B 1 141 ? -0.614 13.125 -2.486 1 63.41 141 ILE B CA 1
ATOM 4073 C C . ILE B 1 141 ? -0.637 11.859 -3.348 1 63.41 141 ILE B C 1
ATOM 4075 O O . ILE B 1 141 ? 0.075 11.773 -4.352 1 63.41 141 ILE B O 1
ATOM 4079 N N . PRO B 1 142 ? -1.406 10.891 -2.857 1 66.94 142 PRO B N 1
ATOM 4080 C CA . PRO B 1 142 ? -1.526 9.719 -3.719 1 66.94 142 PRO B CA 1
ATOM 4081 C C . PRO B 1 142 ? -2.178 10.031 -5.062 1 66.94 142 PRO B C 1
ATOM 4083 O O . PRO B 1 142 ? -3.004 10.945 -5.152 1 66.94 142 PRO B O 1
ATOM 4086 N N . PRO B 1 143 ? -1.845 9.328 -6.074 1 65.25 143 PRO B N 1
ATOM 4087 C CA . PRO B 1 143 ? -2.381 9.609 -7.406 1 65.25 143 PRO B CA 1
ATOM 4088 C C . PRO B 1 143 ? -3.869 9.289 -7.523 1 65.25 143 PRO B C 1
ATOM 4090 O O . PRO B 1 143 ? -4.543 9.797 -8.422 1 65.25 143 PRO B O 1
ATOM 4093 N N . ASN B 1 144 ? -4.309 8.438 -6.641 1 74.06 144 ASN B N 1
ATOM 4094 C CA . ASN B 1 144 ? -5.707 8.031 -6.695 1 74.06 144 ASN B CA 1
ATOM 4095 C C . ASN B 1 144 ? -6.32 7.945 -5.301 1 74.06 144 ASN B C 1
ATOM 4097 O O . ASN B 1 144 ? -5.598 7.871 -4.305 1 74.06 144 ASN B O 1
ATOM 4101 N N . LEU B 1 145 ? -7.586 8.078 -5.309 1 83.56 145 LEU B N 1
ATOM 4102 C CA . LEU B 1 145 ? -8.391 7.707 -4.145 1 83.56 145 LEU B CA 1
ATOM 4103 C C . LEU B 1 145 ? -9.305 6.527 -4.469 1 83.56 145 LEU B C 1
ATOM 4105 O O . LEU B 1 145 ? -9.688 6.332 -5.621 1 83.56 145 LEU B O 1
ATOM 4109 N N . ALA B 1 146 ? -9.578 5.73 -3.473 1 85.88 146 ALA B N 1
ATOM 4110 C CA . ALA B 1 146 ? -10.461 4.57 -3.619 1 85.88 146 ALA B CA 1
ATOM 4111 C C . ALA B 1 146 ? -11.188 4.266 -2.314 1 85.88 146 ALA B C 1
ATOM 4113 O O . ALA B 1 146 ? -10.922 4.891 -1.285 1 85.88 146 ALA B O 1
ATOM 4114 N N . TYR B 1 147 ? -12.25 3.49 -2.434 1 90.62 147 TYR B N 1
ATOM 4115 C CA . TYR B 1 147 ? -12.859 2.904 -1.243 1 90.62 147 TYR B CA 1
ATOM 4116 C C . TYR B 1 147 ? -12.164 1.599 -0.866 1 90.62 147 TYR B C 1
ATOM 4118 O O . TYR B 1 147 ? -11.984 0.718 -1.71 1 90.62 147 TYR B O 1
ATOM 4126 N N . LEU B 1 148 ? -11.672 1.526 0.274 1 90.69 148 LEU B N 1
ATOM 4127 C CA . LEU B 1 148 ? -11.188 0.263 0.821 1 90.69 148 LEU B CA 1
ATOM 4128 C C . LEU B 1 148 ? -12.227 -0.365 1.741 1 90.69 148 LEU B C 1
ATOM 4130 O O . LEU B 1 148 ? -12.602 0.225 2.758 1 90.69 148 LEU B O 1
ATOM 4134 N N . LEU B 1 149 ? -12.641 -1.523 1.422 1 90.06 149 LEU B N 1
ATOM 4135 C CA . LEU B 1 149 ? -13.734 -2.16 2.143 1 90.06 149 LEU B CA 1
ATOM 4136 C C . LEU B 1 149 ? -13.25 -2.738 3.469 1 90.06 149 LEU B C 1
ATOM 4138 O O . LEU B 1 149 ? -12.062 -2.668 3.783 1 90.06 149 LEU B O 1
ATOM 4142 N N . TYR B 1 150 ? -14.164 -3.215 4.27 1 89.75 150 TYR B N 1
ATOM 4143 C CA . TYR B 1 150 ? -13.938 -3.613 5.656 1 89.75 150 TYR B CA 1
ATOM 4144 C C . TYR B 1 150 ? -12.914 -4.734 5.738 1 89.75 150 TYR B C 1
ATOM 4146 O O . TYR B 1 150 ? -12.258 -4.914 6.77 1 89.75 150 TYR B O 1
ATOM 4154 N N . ASP B 1 151 ? -12.672 -5.441 4.664 1 84.06 151 ASP B N 1
ATOM 4155 C CA . ASP B 1 151 ? -11.719 -6.547 4.664 1 84.06 151 ASP B CA 1
ATOM 4156 C C . ASP B 1 151 ? -10.289 -6.039 4.508 1 84.06 151 ASP B C 1
ATOM 4158 O O . ASP B 1 151 ? -9.336 -6.805 4.637 1 84.06 151 ASP B O 1
ATOM 4162 N N . PHE B 1 152 ? -10.133 -4.68 4.207 1 87 152 PHE B N 1
ATOM 4163 C CA . PHE B 1 152 ? -8.852 -4 4.055 1 87 152 PHE B CA 1
ATOM 4164 C C . PHE B 1 152 ? -8.094 -4.527 2.84 1 87 152 PHE B C 1
ATOM 4166 O O . PHE B 1 152 ? -6.871 -4.426 2.77 1 87 152 PHE B O 1
ATOM 4173 N N . MET B 1 153 ? -8.758 -5.105 1.924 1 78.25 153 MET B N 1
ATOM 4174 C CA . MET B 1 153 ? -8.125 -5.676 0.739 1 78.25 153 MET B CA 1
ATOM 4175 C C . MET B 1 153 ? -8.852 -5.246 -0.529 1 78.25 153 MET B C 1
ATOM 4177 O O . MET B 1 153 ? -8.219 -4.902 -1.528 1 78.25 153 MET B O 1
ATOM 4181 N N . SER B 1 154 ? -10.148 -5.297 -0.435 1 78 154 SER B N 1
ATOM 4182 C CA . SER B 1 154 ? -10.977 -4.992 -1.598 1 78 154 SER B CA 1
ATOM 4183 C C . SER B 1 154 ? -11.078 -3.488 -1.83 1 78 154 SER B C 1
ATOM 4185 O O . SER B 1 154 ? -11.547 -2.75 -0.964 1 78 154 SER B O 1
ATOM 4187 N N . ARG B 1 155 ? -10.586 -3.062 -2.938 1 80.44 155 ARG B N 1
ATOM 4188 C CA . ARG B 1 155 ? -10.688 -1.664 -3.34 1 80.44 155 ARG B CA 1
ATOM 4189 C C . ARG B 1 155 ? -11.734 -1.479 -4.43 1 80.44 155 ARG B C 1
ATOM 4191 O O . ARG B 1 155 ? -11.828 -2.289 -5.352 1 80.44 155 ARG B O 1
ATOM 4198 N N . VAL B 1 156 ? -12.531 -0.484 -4.215 1 79.19 156 VAL B N 1
ATOM 4199 C CA . VAL B 1 156 ? -13.562 -0.204 -5.207 1 79.19 156 VAL B CA 1
ATOM 4200 C C . VAL B 1 156 ? -13.539 1.277 -5.574 1 79.19 156 VAL B C 1
ATOM 4202 O O . VAL B 1 156 ? -13.078 2.111 -4.789 1 79.19 156 VAL B O 1
ATOM 4205 N N . ASN B 1 157 ? -13.828 1.61 -6.844 1 78 157 ASN B N 1
ATOM 4206 C CA . ASN B 1 157 ? -13.977 2.969 -7.352 1 78 157 ASN B CA 1
ATOM 4207 C C . ASN B 1 157 ? -12.672 3.754 -7.242 1 78 157 ASN B C 1
ATOM 4209 O O . ASN B 1 157 ? -12.656 4.863 -6.707 1 78 157 ASN B O 1
ATOM 4213 N N . SER B 1 158 ? -11.625 3.137 -7.691 1 77.62 158 SER B N 1
ATOM 4214 C CA . SER B 1 158 ? -10.352 3.854 -7.746 1 77.62 158 SER B CA 1
ATOM 4215 C C . SER B 1 158 ? -10.398 4.98 -8.773 1 77.62 158 SER B C 1
ATOM 4217 O O . SER B 1 158 ? -10.641 4.734 -9.953 1 77.62 158 SER B O 1
ATOM 4219 N N . THR B 1 159 ? -10.211 6.188 -8.305 1 73.5 159 THR B N 1
ATOM 4220 C CA . THR B 1 159 ? -10.336 7.375 -9.141 1 73.5 159 THR B CA 1
ATOM 4221 C C . THR B 1 159 ? -9.094 8.258 -9.023 1 73.5 159 THR B C 1
ATOM 4223 O O . THR B 1 159 ? -8.57 8.445 -7.926 1 73.5 159 THR B O 1
ATOM 4226 N N . THR B 1 160 ? -8.625 8.711 -10.117 1 71.81 160 THR B N 1
ATOM 4227 C CA . THR B 1 160 ? -7.465 9.586 -10.094 1 71.81 160 THR B CA 1
ATOM 4228 C C . THR B 1 160 ? -7.801 10.906 -9.398 1 71.81 160 THR B C 1
ATOM 4230 O O . THR B 1 160 ? -8.93 11.398 -9.5 1 71.81 160 THR B O 1
ATOM 4233 N N . ILE B 1 161 ? -6.875 11.43 -8.789 1 73.25 161 ILE B N 1
ATOM 4234 C CA . ILE B 1 161 ? -7.074 12.688 -8.086 1 73.25 161 ILE B CA 1
ATOM 4235 C C . ILE B 1 161 ? -7.473 13.773 -9.078 1 73.25 161 ILE B C 1
ATOM 4237 O O . ILE B 1 161 ? -8.32 14.625 -8.781 1 73.25 161 ILE B O 1
ATOM 4241 N N . GLU B 1 162 ? -6.918 13.742 -10.234 1 67.38 162 GLU B N 1
ATOM 4242 C CA . GLU B 1 162 ? -7.215 14.719 -11.273 1 67.38 162 GLU B CA 1
ATOM 4243 C C . GLU B 1 162 ? -8.695 14.719 -11.633 1 67.38 162 GLU B C 1
ATOM 4245 O O . GLU B 1 162 ? -9.281 15.773 -11.898 1 67.38 162 GLU B O 1
ATOM 4250 N N . SER B 1 163 ? -9.281 13.609 -11.547 1 70.88 163 SER B N 1
ATOM 4251 C CA . SER B 1 163 ? -10.656 13.461 -12.008 1 70.88 163 SER B CA 1
ATOM 4252 C C . SER B 1 163 ? -11.641 13.852 -10.914 1 70.88 163 SER B C 1
ATOM 4254 O O . SER B 1 163 ? -12.844 14 -11.172 1 70.88 163 SER B O 1
ATOM 4256 N N . ILE B 1 164 ? -11.07 14.062 -9.781 1 80.19 164 ILE B N 1
ATOM 4257 C CA . ILE B 1 164 ? -12.031 14.273 -8.695 1 80.19 164 ILE B CA 1
ATOM 4258 C C . ILE B 1 164 ? -11.82 15.656 -8.086 1 80.19 164 ILE B C 1
ATOM 4260 O O . ILE B 1 164 ? -12.367 15.961 -7.023 1 80.19 164 ILE B O 1
ATOM 4264 N N . PHE B 1 165 ? -11.086 16.438 -8.742 1 79.38 165 PHE B N 1
ATOM 4265 C CA . PHE B 1 165 ? -10.875 17.797 -8.258 1 79.38 165 PHE B CA 1
ATOM 4266 C C . PHE B 1 165 ? -12.195 18.562 -8.211 1 79.38 165 PHE B C 1
ATOM 4268 O O . PHE B 1 165 ? -12.969 18.531 -9.164 1 79.38 165 PHE B O 1
ATOM 4275 N N . PHE B 1 166 ? -12.445 19.172 -7.051 1 85.44 166 PHE B N 1
ATOM 4276 C CA . PHE B 1 166 ? -13.625 19.984 -6.793 1 85.44 166 PHE B CA 1
ATOM 4277 C C . PHE B 1 166 ? -14.898 19.156 -6.922 1 85.44 166 PHE B C 1
ATOM 4279 O O . PHE B 1 166 ? -15.938 19.672 -7.34 1 85.44 166 PHE B O 1
ATOM 4286 N N . ASN B 1 167 ? -14.797 17.938 -6.727 1 89.44 167 ASN B N 1
ATOM 4287 C CA . ASN B 1 167 ? -15.938 17.031 -6.738 1 89.44 167 ASN B CA 1
ATOM 4288 C C . ASN B 1 167 ? -16.047 16.25 -5.43 1 89.44 167 ASN B C 1
ATOM 4290 O O . ASN B 1 167 ? -15.281 15.312 -5.195 1 89.44 167 ASN B O 1
ATOM 4294 N N . PRO B 1 168 ? -17.016 16.578 -4.598 1 92.88 168 PRO B N 1
ATOM 4295 C CA . PRO B 1 168 ? -17.094 15.945 -3.277 1 92.88 168 PRO B CA 1
ATOM 4296 C C . PRO B 1 168 ? -17.797 14.594 -3.316 1 92.88 168 PRO B C 1
ATOM 4298 O O . PRO B 1 168 ? -18.047 13.992 -2.27 1 92.88 168 PRO B O 1
ATOM 4301 N N . HIS B 1 169 ? -18.062 14.078 -4.422 1 92.06 169 HIS B N 1
ATOM 4302 C CA . HIS B 1 169 ? -18.906 12.906 -4.625 1 92.06 169 HIS B CA 1
ATOM 4303 C C . HIS B 1 169 ? -18.438 11.734 -3.773 1 92.06 169 HIS B C 1
ATOM 4305 O O . HIS B 1 169 ? -19.25 11.078 -3.107 1 92.06 169 HIS B O 1
ATOM 4311 N N . LEU B 1 170 ? -17.141 11.453 -3.742 1 92.69 170 LEU B N 1
ATOM 4312 C CA . LEU B 1 170 ? -16.609 10.289 -3.045 1 92.69 170 LEU B CA 1
ATOM 4313 C C . LEU B 1 170 ? -16.906 10.367 -1.553 1 92.69 170 LEU B C 1
ATOM 4315 O O . LEU B 1 170 ? -17 9.336 -0.88 1 92.69 170 LEU B O 1
ATOM 4319 N N . LEU B 1 171 ? -17.078 11.531 -1.098 1 94.56 171 LEU B N 1
ATOM 4320 C CA . LEU B 1 171 ? -17.312 11.719 0.329 1 94.56 171 LEU B CA 1
ATOM 4321 C C . LEU B 1 171 ? -18.797 11.672 0.646 1 94.56 171 LEU B C 1
ATOM 4323 O O . LEU B 1 171 ? -19.203 11.102 1.662 1 94.56 171 LEU B O 1
ATOM 4327 N N . ILE B 1 172 ? -19.641 12.156 -0.219 1 94.44 172 ILE B N 1
ATOM 4328 C CA . ILE B 1 172 ? -21.016 12.43 0.195 1 94.44 172 ILE B CA 1
ATOM 4329 C C . ILE B 1 172 ? -21.953 11.422 -0.459 1 94.44 172 ILE B C 1
ATOM 4331 O O . ILE B 1 172 ? -23.125 11.328 -0.089 1 94.44 172 ILE B O 1
ATOM 4335 N N . THR B 1 173 ? -21.422 10.648 -1.412 1 92.5 173 THR B N 1
ATOM 4336 C CA . THR B 1 173 ? -22.281 9.688 -2.111 1 92.5 173 THR B CA 1
ATOM 4337 C C . THR B 1 173 ? -22.938 8.727 -1.125 1 92.5 173 THR B C 1
ATOM 4339 O O . THR B 1 173 ? -22.422 8.516 -0.023 1 92.5 173 THR B O 1
ATOM 4342 N N . GLU B 1 174 ? -24.141 8.25 -1.481 1 92.44 174 GLU B N 1
ATOM 4343 C CA . GLU B 1 174 ? -24.906 7.305 -0.662 1 92.44 174 GLU B CA 1
ATOM 4344 C C . GLU B 1 174 ? -25.094 7.84 0.755 1 92.44 174 GLU B C 1
ATOM 4346 O O . GLU B 1 174 ? -25.016 7.082 1.726 1 92.44 174 GLU B O 1
ATOM 4351 N N . GLY B 1 175 ? -25.219 9.125 0.925 1 92.62 175 GLY B N 1
ATOM 4352 C CA . GLY B 1 175 ? -25.484 9.742 2.213 1 92.62 175 GLY B CA 1
ATOM 4353 C C . GLY B 1 175 ? -24.312 9.656 3.17 1 92.62 175 GLY B C 1
ATOM 4354 O O . GLY B 1 175 ? -24.5 9.539 4.383 1 92.62 175 GLY B O 1
ATOM 4355 N N . GLY B 1 176 ? -23.188 9.516 2.633 1 94.06 176 GLY B N 1
ATOM 4356 C CA . GLY B 1 176 ? -22 9.484 3.479 1 94.06 176 GLY B CA 1
ATOM 4357 C C . GLY B 1 176 ? -21.672 8.094 3.988 1 94.06 176 GLY B C 1
ATOM 4358 O O . GLY B 1 176 ? -20.812 7.93 4.855 1 94.06 176 GLY B O 1
ATOM 4359 N N . ARG B 1 177 ? -22.344 7.078 3.494 1 94.12 177 ARG B N 1
ATOM 4360 C CA . ARG B 1 177 ? -22.156 5.715 3.982 1 94.12 177 ARG B CA 1
ATOM 4361 C C . ARG B 1 177 ? -20.766 5.195 3.635 1 94.12 177 ARG B C 1
ATOM 4363 O O . ARG B 1 177 ? -20.281 4.242 4.246 1 94.12 177 ARG B O 1
ATOM 4370 N N . ARG B 1 178 ? -20.094 5.859 2.633 1 94.81 178 ARG B N 1
ATOM 4371 C CA . ARG B 1 178 ? -18.812 5.359 2.166 1 94.81 178 ARG B CA 1
ATOM 4372 C C . ARG B 1 178 ? -17.656 6.133 2.803 1 94.81 178 ARG B C 1
ATOM 4374 O O . ARG B 1 178 ? -16.5 5.898 2.482 1 94.81 178 ARG B O 1
ATOM 4381 N N . VAL B 1 179 ? -17.984 6.996 3.746 1 96.69 179 VAL B N 1
ATOM 4382 C CA . VAL B 1 179 ? -16.953 7.812 4.398 1 96.69 179 VAL B CA 1
ATOM 4383 C C . VAL B 1 179 ? -15.93 6.91 5.078 1 96.69 179 VAL B C 1
ATOM 4385 O O . VAL B 1 179 ? -14.727 7.145 4.973 1 96.69 179 VAL B O 1
ATOM 4388 N N . SER B 1 180 ? -16.422 5.883 5.73 1 97 180 SER B N 1
ATOM 4389 C CA . SER B 1 180 ? -15.523 4.977 6.43 1 97 180 SER B CA 1
ATOM 4390 C C . SER B 1 180 ? -14.617 4.242 5.453 1 97 180 SER B C 1
ATOM 4392 O O . SER B 1 180 ? -13.438 4.027 5.734 1 97 180 SER B O 1
ATOM 4394 N N . ASP B 1 181 ? -15.094 3.863 4.305 1 96.12 181 ASP B N 1
ATOM 4395 C CA . ASP B 1 181 ? -14.305 3.186 3.281 1 96.12 181 ASP B CA 1
ATOM 4396 C C . ASP B 1 181 ? -13.211 4.102 2.734 1 96.12 181 ASP B C 1
ATOM 4398 O O . ASP B 1 181 ? -12.078 3.664 2.521 1 96.12 181 ASP B O 1
ATOM 4402 N N . LEU B 1 182 ? -13.586 5.328 2.467 1 95 182 LEU B N 1
ATOM 4403 C CA . LEU B 1 182 ? -12.625 6.316 1.982 1 95 182 LEU B CA 1
ATOM 4404 C C . LEU B 1 182 ? -11.531 6.562 3.016 1 95 182 LEU B C 1
ATOM 4406 O O . LEU B 1 182 ? -10.352 6.605 2.674 1 95 182 LEU B O 1
ATOM 4410 N N . ALA B 1 183 ? -11.977 6.691 4.277 1 96.44 183 ALA B N 1
ATOM 4411 C CA . ALA B 1 183 ? -11.023 6.914 5.359 1 96.44 183 ALA B CA 1
ATOM 4412 C C . ALA B 1 183 ? -10.07 5.73 5.5 1 96.44 183 ALA B C 1
ATOM 4414 O O . ALA B 1 183 ? -8.867 5.914 5.695 1 96.44 183 ALA B O 1
ATOM 4415 N N . ARG B 1 184 ? -10.578 4.562 5.414 1 95.38 184 ARG B N 1
ATOM 4416 C CA . ARG B 1 184 ? -9.758 3.359 5.496 1 95.38 184 ARG B CA 1
ATOM 4417 C C . ARG B 1 184 ? -8.711 3.338 4.391 1 95.38 184 ARG B C 1
ATOM 4419 O O . ARG B 1 184 ? -7.551 2.988 4.637 1 95.38 184 ARG B O 1
ATOM 4426 N N . PHE B 1 185 ? -9.094 3.732 3.176 1 92.44 185 PHE B N 1
ATOM 4427 C CA . PHE B 1 185 ? -8.141 3.814 2.07 1 92.44 185 PHE B CA 1
ATOM 4428 C C . PHE B 1 185 ? -7.035 4.812 2.381 1 92.44 185 PHE B C 1
ATOM 4430 O O . PHE B 1 185 ? -5.852 4.508 2.219 1 92.44 185 PHE B O 1
ATOM 4437 N N . ILE B 1 186 ? -7.391 5.906 2.879 1 90.56 186 ILE B N 1
ATOM 4438 C CA . ILE B 1 186 ? -6.449 7.004 3.078 1 90.56 186 ILE B CA 1
ATOM 4439 C C . ILE B 1 186 ? -5.441 6.633 4.16 1 90.56 186 ILE B C 1
ATOM 4441 O O . ILE B 1 186 ? -4.234 6.84 3.992 1 90.56 186 ILE B O 1
ATOM 4445 N N . VAL B 1 187 ? -5.848 6.008 5.258 1 92.44 187 VAL B N 1
ATOM 4446 C CA . VAL B 1 187 ? -4.949 5.773 6.383 1 92.44 187 VAL B CA 1
ATOM 4447 C C . VAL B 1 187 ? -4.082 4.547 6.109 1 92.44 187 VAL B C 1
ATOM 4449 O O . VAL B 1 187 ? -3.113 4.289 6.828 1 92.44 187 VAL B O 1
ATOM 4452 N N . THR B 1 188 ? -4.41 3.793 5.023 1 89.5 188 THR B N 1
ATOM 4453 C CA . THR B 1 188 ? -3.641 2.588 4.746 1 89.5 188 THR B CA 1
ATOM 4454 C C . THR B 1 188 ? -2.812 2.756 3.475 1 89.5 188 THR B C 1
ATOM 4456 O O . THR B 1 188 ? -2.102 1.838 3.062 1 89.5 188 THR B O 1
ATOM 4459 N N . SER B 1 189 ? -2.971 3.789 2.855 1 80.88 189 SER B N 1
ATOM 4460 C CA . SER B 1 189 ? -2.273 3.992 1.589 1 80.88 189 SER B CA 1
ATOM 4461 C C . SER B 1 189 ? -1.004 4.812 1.781 1 80.88 189 SER B C 1
ATOM 4463 O O . SER B 1 189 ? -0.98 5.754 2.578 1 80.88 189 SER B O 1
ATOM 4465 N N . ASN B 1 190 ? -0.003 4.207 1.133 1 62.97 190 ASN B N 1
ATOM 4466 C CA . ASN B 1 190 ? 1.272 4.91 1.213 1 62.97 190 ASN B CA 1
ATOM 4467 C C . ASN B 1 190 ? 1.243 6.215 0.423 1 62.97 190 ASN B C 1
ATOM 4469 O O . ASN B 1 190 ? 0.74 6.254 -0.701 1 62.97 190 ASN B O 1
ATOM 4473 N N . SER B 1 191 ? 1.393 7.176 1.311 1 55.69 191 SER B N 1
ATOM 4474 C CA . SER B 1 191 ? 1.694 8.422 0.613 1 55.69 191 SER B CA 1
ATOM 4475 C C . SER B 1 191 ? 3.004 8.312 -0.161 1 55.69 191 SER B C 1
ATOM 4477 O O . SER B 1 191 ? 3.9 7.562 0.224 1 55.69 191 SER B O 1
ATOM 4479 N N . MET B 1 192 ? 2.959 8.43 -1.443 1 46.41 192 MET B N 1
ATOM 4480 C CA . MET B 1 192 ? 4.199 8.406 -2.213 1 46.41 192 MET B CA 1
ATOM 4481 C C . MET B 1 192 ? 5.293 9.203 -1.509 1 46.41 192 MET B C 1
ATOM 4483 O O . MET B 1 192 ? 5.082 10.359 -1.133 1 46.41 192 MET B O 1
ATOM 4487 N N . LYS B 1 193 ? 5.984 8.398 -0.503 1 43.5 193 LYS B N 1
ATOM 4488 C CA . LYS B 1 193 ? 7.109 9.18 -0.006 1 43.5 193 LYS B CA 1
ATOM 4489 C C . LYS B 1 193 ? 7.598 10.172 -1.06 1 43.5 193 LYS B C 1
ATOM 4491 O O . LYS B 1 193 ? 7.512 9.898 -2.26 1 43.5 193 LYS B O 1
ATOM 4496 N N . VAL B 1 194 ? 7.801 11.344 -0.552 1 39.53 194 VAL B N 1
ATOM 4497 C CA . VAL B 1 194 ? 8.461 12.398 -1.323 1 39.53 194 VAL B CA 1
ATOM 4498 C C . VAL B 1 194 ? 9.5 11.781 -2.254 1 39.53 194 VAL B C 1
ATOM 4500 O O . VAL B 1 194 ? 10.609 11.453 -1.823 1 39.53 194 VAL B O 1
ATOM 4503 N N . ASP B 1 195 ? 9.391 10.414 -2.402 1 37.56 195 ASP B N 1
ATOM 4504 C CA . ASP B 1 195 ? 10.484 10.195 -3.342 1 37.56 195 ASP B CA 1
ATOM 4505 C C . ASP B 1 195 ? 10.5 11.258 -4.43 1 37.56 195 ASP B C 1
ATOM 4507 O O . ASP B 1 195 ? 9.445 11.75 -4.844 1 37.56 195 ASP B O 1
ATOM 4511 N N . ASN B 1 196 ? 11.555 11.953 -4.414 1 36.44 196 ASN B N 1
ATOM 4512 C CA . ASN B 1 196 ? 11.977 13 -5.34 1 36.44 196 ASN B CA 1
ATOM 4513 C C . ASN B 1 196 ? 11.594 12.656 -6.781 1 36.44 196 ASN B C 1
ATOM 4515 O O . ASN B 1 196 ? 12.469 12.438 -7.621 1 36.44 196 ASN B O 1
ATOM 4519 N N . GLN B 1 197 ? 10.773 11.711 -6.891 1 38.19 197 GLN B N 1
ATOM 4520 C CA . GLN B 1 197 ? 10.555 11.734 -8.328 1 38.19 197 GLN B CA 1
ATOM 4521 C C . GLN B 1 197 ? 10.234 13.148 -8.82 1 38.19 197 GLN B C 1
ATOM 4523 O O . GLN B 1 197 ? 9.094 13.438 -9.188 1 38.19 197 GLN B O 1
ATOM 4528 N N . LEU B 1 198 ? 10.719 14.07 -8.156 1 38.06 198 LEU B N 1
ATOM 4529 C CA . LEU B 1 198 ? 11.039 15.312 -8.852 1 38.06 198 LEU B CA 1
ATOM 4530 C C . LEU B 1 198 ? 11.25 15.062 -10.344 1 38.06 198 LEU B C 1
ATOM 4532 O O . LEU B 1 198 ? 10.867 15.891 -11.172 1 38.06 198 LEU B O 1
ATOM 4536 N N . GLU B 1 199 ? 11.945 13.969 -10.477 1 36.84 199 GLU B N 1
ATOM 4537 C CA . GLU B 1 199 ? 12.297 13.773 -11.883 1 36.84 199 GLU B CA 1
ATOM 4538 C C . GLU B 1 199 ? 11.047 13.688 -12.758 1 36.84 199 GLU B C 1
ATOM 4540 O O . GLU B 1 199 ? 10.961 14.352 -13.789 1 36.84 199 GLU B O 1
ATOM 4545 N N . GLY B 1 200 ? 10.195 12.664 -12.422 1 37.41 200 GLY B N 1
ATOM 4546 C CA . GLY B 1 200 ? 9.031 12.695 -13.289 1 37.41 200 GLY B CA 1
ATOM 4547 C C . GLY B 1 200 ? 8.219 13.977 -13.148 1 37.41 200 GLY B C 1
ATOM 4548 O O . GLY B 1 200 ? 7.832 14.586 -14.148 1 37.41 200 GLY B O 1
ATOM 4549 N N . ALA B 1 201 ? 7.992 14.273 -11.945 1 36.41 201 ALA B N 1
ATOM 4550 C CA . ALA B 1 201 ? 7.23 15.508 -11.758 1 36.41 201 ALA B CA 1
ATOM 4551 C C . ALA B 1 201 ? 8.039 16.719 -12.203 1 36.41 201 ALA B C 1
ATOM 4553 O O . ALA B 1 201 ? 7.5 17.625 -12.859 1 36.41 201 ALA B O 1
ATOM 4554 N N . VAL B 1 202 ? 9.289 16.828 -11.773 1 37.88 202 VAL B N 1
ATOM 4555 C CA . VAL B 1 202 ? 10.133 17.906 -12.273 1 37.88 202 VAL B CA 1
ATOM 4556 C C . VAL B 1 202 ? 10.438 17.688 -13.758 1 37.88 202 VAL B C 1
ATOM 4558 O O . VAL B 1 202 ? 10.367 18.625 -14.555 1 37.88 202 VAL B O 1
ATOM 4561 N N . ARG B 1 203 ? 10.984 16.5 -14.094 1 35.31 203 ARG B N 1
ATOM 4562 C CA . ARG B 1 203 ? 11.273 16.234 -15.5 1 35.31 203 ARG B CA 1
ATOM 4563 C C . ARG B 1 203 ? 10 16.281 -16.344 1 35.31 203 ARG B C 1
ATOM 4565 O O . ARG B 1 203 ? 9.969 16.875 -17.422 1 35.31 203 ARG B O 1
ATOM 4572 N N . ASP B 1 204 ? 9.141 15.297 -16.094 1 35.16 204 ASP B N 1
ATOM 4573 C CA . ASP B 1 204 ? 7.945 15.336 -16.922 1 35.16 204 ASP B CA 1
ATOM 4574 C C . ASP B 1 204 ? 7.246 16.688 -16.828 1 35.16 204 ASP B C 1
ATOM 4576 O O . ASP B 1 204 ? 6.688 17.172 -17.812 1 35.16 204 ASP B O 1
ATOM 4580 N N . HIS B 1 205 ? 7.133 17.141 -15.547 1 35.62 205 HIS B N 1
ATOM 4581 C CA . HIS B 1 205 ? 6.301 18.328 -15.359 1 35.62 205 HIS B CA 1
ATOM 4582 C C . HIS B 1 205 ? 7.125 19.609 -15.461 1 35.62 205 HIS B C 1
ATOM 4584 O O . HIS B 1 205 ? 6.617 20.656 -15.875 1 35.62 205 HIS B O 1
ATOM 4590 N N . LEU B 1 206 ? 8.375 19.734 -14.867 1 33.09 206 LEU B N 1
ATOM 4591 C CA . LEU B 1 206 ? 9.031 21 -15.188 1 33.09 206 LEU B CA 1
ATOM 4592 C C . LEU B 1 206 ? 9.125 21.203 -16.703 1 33.09 206 LEU B C 1
ATOM 4594 O O . LEU B 1 206 ? 9.133 22.328 -17.188 1 33.09 206 LEU B O 1
ATOM 4598 N N . PHE B 1 207 ? 9.492 20.109 -17.391 1 29.95 207 PHE B N 1
ATOM 4599 C CA . PHE B 1 207 ? 9.648 20.297 -18.828 1 29.95 207 PHE B CA 1
ATOM 4600 C C . PHE B 1 207 ? 8.422 19.812 -19.578 1 29.95 207 PHE B C 1
ATOM 4602 O O . PHE B 1 207 ? 8.5 19.469 -20.766 1 29.95 207 PHE B O 1
ATOM 4609 N N . GLU B 1 208 ? 7.426 19.234 -18.938 1 32.41 208 GLU B N 1
ATOM 4610 C CA . GLU B 1 208 ? 6.332 19.141 -19.891 1 32.41 208 GLU B CA 1
ATOM 4611 C C . GLU B 1 208 ? 6.012 20.5 -20.516 1 32.41 208 GLU B C 1
ATOM 4613 O O . GLU B 1 208 ? 5.809 21.469 -19.797 1 32.41 208 GLU B O 1
ATOM 4618 N N . ASN B 1 209 ? 6.586 20.797 -21.625 1 29.08 209 ASN B N 1
ATOM 4619 C CA . ASN B 1 209 ? 6.164 21.891 -22.5 1 29.08 209 ASN B CA 1
ATOM 4620 C C . ASN B 1 209 ? 4.688 22.219 -22.297 1 29.08 209 ASN B C 1
ATOM 4622 O O . ASN B 1 209 ? 3.918 21.391 -21.812 1 29.08 209 ASN B O 1
ATOM 4626 N N . ALA B 1 210 ? 4.266 23.375 -23.062 1 28.08 210 ALA B N 1
ATOM 4627 C CA . ALA B 1 210 ? 3.09 24.188 -23.391 1 28.08 210 ALA B CA 1
ATOM 4628 C C . ALA B 1 210 ? 1.836 23.312 -23.453 1 28.08 210 ALA B C 1
ATOM 4630 O O . ALA B 1 210 ? 0.721 23.828 -23.562 1 28.08 210 ALA B O 1
ATOM 4631 N N . HIS B 1 211 ? 1.786 22.25 -24.031 1 26.78 211 HIS B N 1
ATOM 4632 C CA . HIS B 1 211 ? 0.525 21.703 -24.531 1 26.78 211 HIS B CA 1
ATOM 4633 C C . HIS B 1 211 ? -0.173 20.875 -23.453 1 26.78 211 HIS B C 1
ATOM 4635 O O . HIS B 1 211 ? 0.411 19.922 -22.922 1 26.78 211 HIS B O 1
ATOM 4641 N N . GLY B 1 212 ? -1.502 21.406 -22.875 1 28.47 212 GLY B N 1
ATOM 4642 C CA . GLY B 1 212 ? -2.783 21.453 -22.203 1 28.47 212 GLY B CA 1
ATOM 4643 C C . GLY B 1 212 ? -2.752 20.797 -20.828 1 28.47 212 GLY B C 1
ATOM 4644 O O . GLY B 1 212 ? -3.229 21.375 -19.844 1 28.47 212 GLY B O 1
ATOM 4645 N N . LYS B 1 213 ? -2.955 19.422 -20.609 1 34.06 213 LYS B N 1
ATOM 4646 C CA . LYS B 1 213 ? -3.93 18.984 -19.609 1 34.06 213 LYS B CA 1
ATOM 4647 C C . LYS B 1 213 ? -3.344 19.062 -18.203 1 34.06 213 LYS B C 1
ATOM 4649 O O . LYS B 1 213 ? -4.039 19.438 -17.266 1 34.06 213 LYS B O 1
ATOM 4654 N N . GLY B 1 214 ? -2.553 18.266 -17.625 1 34.31 214 GLY B N 1
ATOM 4655 C CA . GLY B 1 214 ? -2.545 18.094 -16.172 1 34.31 214 GLY B CA 1
ATOM 4656 C C . GLY B 1 214 ? -1.72 19.141 -15.445 1 34.31 214 GLY B C 1
ATOM 4657 O O . GLY B 1 214 ? -0.604 19.453 -15.867 1 34.31 214 GLY B O 1
ATOM 4658 N N . MET B 1 215 ? -2.336 20.188 -14.82 1 37.62 215 MET B N 1
ATOM 4659 C CA . MET B 1 215 ? -1.743 21.141 -13.891 1 37.62 215 MET B CA 1
ATOM 4660 C C . MET B 1 215 ? -0.705 20.469 -13 1 37.62 215 MET B C 1
ATOM 4662 O O . MET B 1 215 ? -1.036 19.578 -12.219 1 37.62 215 MET B O 1
ATOM 4666 N N . ASP B 1 216 ? 0.527 20.453 -13.383 1 45.81 216 ASP B N 1
ATOM 4667 C CA . ASP B 1 216 ? 1.674 19.938 -12.633 1 45.81 216 ASP B CA 1
ATOM 4668 C C . ASP B 1 216 ? 1.862 20.719 -11.336 1 45.81 216 ASP B C 1
ATOM 4670 O O . ASP B 1 216 ? 2.234 21.891 -11.352 1 45.81 216 ASP B O 1
ATOM 4674 N N . LEU B 1 217 ? 1.348 20.312 -10.258 1 49.16 217 LEU B N 1
ATOM 4675 C CA . LEU B 1 217 ? 1.412 20.922 -8.938 1 49.16 217 LEU B CA 1
ATOM 4676 C C . LEU B 1 217 ? 2.822 21.422 -8.641 1 49.16 217 LEU B C 1
ATOM 4678 O O . LEU B 1 217 ? 2.992 22.469 -8.008 1 49.16 217 LEU B O 1
ATOM 4682 N N . GLY B 1 218 ? 3.877 20.797 -9.195 1 53.69 218 GLY B N 1
ATOM 4683 C CA . GLY B 1 218 ? 5.242 21.266 -9.023 1 53.69 218 GLY B CA 1
ATOM 4684 C C . GLY B 1 218 ? 5.516 22.578 -9.727 1 53.69 218 GLY B C 1
ATOM 4685 O O . GLY B 1 218 ? 6.125 23.484 -9.148 1 53.69 218 GLY B O 1
ATOM 4686 N N . ALA B 1 219 ? 5.023 22.641 -10.922 1 54.78 219 ALA B N 1
ATOM 4687 C CA . ALA B 1 219 ? 5.199 23.859 -11.695 1 54.78 219 ALA B CA 1
ATOM 4688 C C . ALA B 1 219 ? 4.449 25.031 -11.055 1 54.78 219 ALA B C 1
ATOM 4690 O O . ALA B 1 219 ? 4.957 26.156 -11.008 1 54.78 219 ALA B O 1
ATOM 4691 N N . LEU B 1 220 ? 3.371 24.688 -10.555 1 52.94 220 LEU B N 1
ATOM 4692 C CA . LEU B 1 220 ? 2.57 25.719 -9.891 1 52.94 220 LEU B CA 1
ATOM 4693 C C . LEU B 1 220 ? 3.258 26.203 -8.617 1 52.94 220 LEU B C 1
ATOM 4695 O O . LEU B 1 220 ? 3.227 27.406 -8.312 1 52.94 220 LEU B O 1
ATOM 4699 N N . ASN B 1 221 ? 3.938 25.359 -7.949 1 58.5 221 ASN B N 1
ATOM 4700 C CA . ASN B 1 221 ? 4.629 25.734 -6.719 1 58.5 221 ASN B CA 1
ATOM 4701 C C . ASN B 1 221 ? 5.828 26.625 -7 1 58.5 221 ASN B C 1
ATOM 4703 O O . ASN B 1 221 ? 6.086 27.578 -6.262 1 58.5 221 ASN B O 1
ATOM 4707 N N . LEU B 1 222 ? 6.496 26.312 -8.125 1 60.66 222 LEU B N 1
ATOM 4708 C CA . LEU B 1 222 ? 7.629 27.141 -8.531 1 60.66 222 LEU B CA 1
ATOM 4709 C C . LEU B 1 222 ? 7.168 28.547 -8.898 1 60.66 222 LEU B C 1
ATOM 4711 O O . LEU B 1 222 ? 7.758 29.531 -8.453 1 60.66 222 LEU B O 1
ATOM 4715 N N . GLN B 1 223 ? 6.09 28.562 -9.672 1 60.47 223 GLN B N 1
ATOM 4716 C CA . GLN B 1 223 ? 5.555 29.844 -10.109 1 60.47 223 GLN B CA 1
ATOM 4717 C C . GLN B 1 223 ? 5.047 30.656 -8.922 1 60.47 223 GLN B C 1
ATOM 4719 O O . GLN B 1 223 ? 5.207 31.875 -8.883 1 60.47 223 GLN B O 1
ATOM 4724 N N . ARG B 1 224 ? 4.531 30 -8.055 1 62.81 224 ARG B N 1
ATOM 4725 C CA . ARG B 1 224 ? 4.039 30.672 -6.855 1 62.81 224 ARG B CA 1
ATOM 4726 C C . ARG B 1 224 ? 5.18 31.328 -6.082 1 62.81 224 ARG B C 1
ATOM 4728 O O . ARG B 1 224 ? 5.043 32.438 -5.586 1 62.81 224 ARG B O 1
ATOM 4735 N N . GLY B 1 225 ? 6.262 30.672 -5.906 1 67.94 225 GLY B N 1
ATOM 4736 C CA . GLY B 1 225 ? 7.418 31.25 -5.246 1 67.94 225 GLY B CA 1
ATOM 4737 C C . GLY B 1 225 ? 7.914 32.531 -5.926 1 67.94 225 GLY B C 1
ATOM 4738 O O . GLY B 1 225 ? 8.242 33.5 -5.254 1 67.94 225 GLY B O 1
ATOM 4739 N N . ARG B 1 226 ? 7.824 32.438 -7.16 1 66 226 ARG B N 1
ATOM 4740 C CA . ARG B 1 226 ? 8.273 33.594 -7.941 1 66 226 ARG B CA 1
ATOM 4741 C C . ARG B 1 226 ? 7.281 34.75 -7.844 1 66 226 ARG B C 1
ATOM 4743 O O . ARG B 1 226 ? 7.68 35.906 -7.699 1 66 226 ARG B O 1
ATOM 4750 N N . ASP B 1 227 ? 6.039 34.375 -7.883 1 68.56 227 ASP B N 1
ATOM 4751 C CA . ASP B 1 227 ? 4.992 35.375 -7.781 1 68.56 227 ASP B CA 1
ATOM 4752 C C . ASP B 1 227 ? 5.027 36.062 -6.422 1 68.56 227 ASP B C 1
ATOM 4754 O O . ASP B 1 227 ? 4.688 37.25 -6.312 1 68.56 227 ASP B O 1
ATOM 4758 N N . HIS B 1 228 ? 5.508 35.406 -5.512 1 74.5 228 HIS B N 1
ATOM 4759 C CA . HIS B 1 228 ? 5.566 35.969 -4.164 1 74.5 228 HIS B CA 1
ATOM 4760 C C . HIS B 1 228 ? 6.918 36.625 -3.895 1 74.5 228 HIS B C 1
ATOM 4762 O O . HIS B 1 228 ? 7.184 37.062 -2.777 1 74.5 228 HIS B O 1
ATOM 4768 N N . GLY B 1 229 ? 7.75 36.594 -4.863 1 78.5 229 GLY B N 1
ATOM 4769 C CA . GLY B 1 229 ? 9.047 37.25 -4.742 1 78.5 229 GLY B CA 1
ATOM 4770 C C . GLY B 1 229 ? 9.953 36.562 -3.729 1 78.5 229 GLY B C 1
ATOM 4771 O O . GLY B 1 229 ? 10.695 37.25 -3.016 1 78.5 229 GLY B O 1
ATOM 4772 N N . LEU B 1 230 ? 9.898 35.375 -3.611 1 87.75 230 LEU B N 1
ATOM 4773 C CA . LEU B 1 230 ? 10.711 34.656 -2.625 1 87.75 230 LEU B CA 1
ATOM 4774 C C . LEU B 1 230 ? 12.18 34.656 -3.031 1 87.75 230 LEU B C 1
ATOM 4776 O O . LEU B 1 230 ? 12.508 34.469 -4.203 1 87.75 230 LEU B O 1
ATOM 4780 N N . PRO B 1 231 ? 12.992 34.969 -2.043 1 91 231 PRO B N 1
ATOM 4781 C CA . PRO B 1 231 ? 14.414 34.781 -2.336 1 91 231 PRO B CA 1
ATOM 4782 C C . PRO B 1 231 ? 14.75 33.375 -2.773 1 91 231 PRO B C 1
ATOM 4784 O O . PRO B 1 231 ? 14.016 32.438 -2.455 1 91 231 PRO B O 1
ATOM 4787 N N . PRO B 1 232 ? 15.812 33.25 -3.496 1 92.12 232 PRO B N 1
ATOM 4788 C CA . PRO B 1 232 ? 16.188 31.953 -4.031 1 92.12 232 PRO B CA 1
ATOM 4789 C C . PRO B 1 232 ? 16.734 31.016 -2.961 1 92.12 232 PRO B C 1
ATOM 4791 O O . PRO B 1 232 ? 16.906 31.422 -1.807 1 92.12 232 PRO B O 1
ATOM 4794 N N . TYR B 1 233 ? 17 29.766 -3.363 1 93.38 233 TYR B N 1
ATOM 4795 C CA . TYR B 1 233 ? 17.438 28.641 -2.547 1 93.38 233 TYR B CA 1
ATOM 4796 C C . TYR B 1 233 ? 18.625 29.016 -1.678 1 93.38 233 TYR B C 1
ATOM 4798 O O . TYR B 1 233 ? 18.578 28.891 -0.453 1 93.38 233 TYR B O 1
ATOM 4806 N N . ASN B 1 234 ? 19.641 29.656 -2.197 1 95.75 234 ASN B N 1
ATOM 4807 C CA . ASN B 1 234 ? 20.875 29.984 -1.483 1 95.75 234 ASN B CA 1
ATOM 4808 C C . ASN B 1 234 ? 20.609 31.016 -0.385 1 95.75 234 ASN B C 1
ATOM 4810 O O . ASN B 1 234 ? 21.25 30.984 0.67 1 95.75 234 ASN B O 1
ATOM 4814 N N . ALA B 1 235 ? 19.781 31.906 -0.646 1 95.31 235 ALA B N 1
ATOM 4815 C CA . ALA B 1 235 ? 19.469 32.938 0.35 1 95.31 235 ALA B CA 1
ATOM 4816 C C . ALA B 1 235 ? 18.875 32.312 1.607 1 95.31 235 ALA B C 1
ATOM 4818 O O . ALA B 1 235 ? 19.203 32.719 2.725 1 95.31 235 ALA B O 1
ATOM 4819 N N . TRP B 1 236 ? 18.078 31.375 1.44 1 95.12 236 TRP B N 1
ATOM 4820 C CA . TRP B 1 236 ? 17.438 30.734 2.58 1 95.12 236 TRP B CA 1
ATOM 4821 C C . TRP B 1 236 ? 18.406 29.797 3.301 1 95.12 236 TRP B C 1
ATOM 4823 O O . TRP B 1 236 ? 18.328 29.641 4.523 1 95.12 236 TRP B O 1
ATOM 4833 N N . ARG B 1 237 ? 19.219 29.141 2.525 1 96.75 237 ARG B N 1
ATOM 4834 C CA . ARG B 1 237 ? 20.234 28.344 3.195 1 96.75 237 ARG B CA 1
ATOM 4835 C C . ARG B 1 237 ? 21.109 29.219 4.098 1 96.75 237 ARG B C 1
ATOM 4837 O O . ARG B 1 237 ? 21.422 28.828 5.227 1 96.75 237 ARG B O 1
ATOM 4844 N N . LYS B 1 238 ? 21.484 30.328 3.566 1 96.56 238 LYS B N 1
ATOM 4845 C CA . LYS B 1 238 ? 22.25 31.281 4.375 1 96.56 238 LYS B CA 1
ATOM 4846 C C . LYS B 1 238 ? 21.469 31.672 5.633 1 96.56 238 LYS B C 1
ATOM 4848 O O . LYS B 1 238 ? 22.031 31.719 6.727 1 96.56 238 LYS B O 1
ATOM 4853 N N . TRP B 1 239 ? 20.219 31.984 5.473 1 95.38 239 TRP B N 1
ATOM 4854 C CA . TRP B 1 239 ? 19.344 32.375 6.586 1 95.38 239 TRP B CA 1
ATOM 4855 C C . TRP B 1 239 ? 19.328 31.281 7.656 1 95.38 239 TRP B C 1
ATOM 4857 O O . TRP B 1 239 ? 19.281 31.578 8.852 1 95.38 239 TRP B O 1
ATOM 4867 N N . CYS B 1 240 ? 19.422 30.016 7.285 1 96.62 240 CYS B N 1
ATOM 4868 C CA . CYS B 1 240 ? 19.359 28.875 8.188 1 96.62 240 CYS B CA 1
ATOM 4869 C C . CYS B 1 240 ? 20.75 28.531 8.727 1 96.62 240 CYS B C 1
ATOM 4871 O O . CYS B 1 240 ? 20.906 27.578 9.492 1 96.62 240 CYS B O 1
ATOM 4873 N N . GLY B 1 241 ? 21.75 29.266 8.266 1 96.62 241 GLY B N 1
ATOM 4874 C CA . GLY B 1 241 ? 23.109 28.984 8.695 1 96.62 241 GLY B CA 1
ATOM 4875 C C . GLY B 1 241 ? 23.672 27.719 8.078 1 96.62 241 GLY B C 1
ATOM 4876 O O . GLY B 1 241 ? 24.547 27.062 8.664 1 96.62 241 GLY B O 1
ATOM 4877 N N . LEU B 1 242 ? 23.172 27.297 6.938 1 96.94 242 LEU B N 1
ATOM 4878 C CA . LEU B 1 242 ? 23.625 26.109 6.227 1 96.94 242 LEU B CA 1
ATOM 4879 C C . LEU B 1 242 ? 24.672 26.469 5.176 1 96.94 242 LEU B C 1
ATOM 4881 O O . LEU B 1 242 ? 24.828 27.641 4.828 1 96.94 242 LEU B O 1
ATOM 4885 N N . THR B 1 243 ? 25.344 25.391 4.715 1 96.38 243 THR B N 1
ATOM 4886 C CA . THR B 1 243 ? 26.312 25.609 3.648 1 96.38 243 THR B CA 1
ATOM 4887 C C . THR B 1 243 ? 25.625 26.078 2.375 1 96.38 243 THR B C 1
ATOM 4889 O O . THR B 1 243 ? 24.594 25.547 1.982 1 96.38 243 THR B O 1
ATOM 4892 N N . VAL B 1 244 ? 26.188 27.141 1.787 1 95.75 244 VAL B N 1
ATOM 4893 C CA . VAL B 1 244 ? 25.625 27.688 0.557 1 95.75 244 VAL B CA 1
ATOM 4894 C C . VAL B 1 244 ? 26.406 27.172 -0.646 1 95.75 244 VAL B C 1
ATOM 4896 O O . VAL B 1 244 ? 27.625 26.953 -0.555 1 95.75 244 VAL B O 1
ATOM 4899 N N . ALA B 1 245 ? 25.672 26.969 -1.697 1 95.19 245 ALA B N 1
ATOM 4900 C CA . ALA B 1 245 ? 26.297 26.469 -2.914 1 95.19 245 ALA B CA 1
ATOM 4901 C C . ALA B 1 245 ? 26.984 27.594 -3.689 1 95.19 245 ALA B C 1
ATOM 4903 O O . ALA B 1 245 ? 26.469 28.703 -3.768 1 95.19 245 ALA B O 1
ATOM 4904 N N . THR B 1 246 ? 28.141 27.234 -4.285 1 95.75 246 THR B N 1
ATOM 4905 C CA . THR B 1 246 ? 28.859 28.188 -5.137 1 95.75 246 THR B CA 1
ATOM 4906 C C . THR B 1 246 ? 28.844 27.719 -6.59 1 95.75 246 THR B C 1
ATOM 4908 O O . THR B 1 246 ? 29.125 28.5 -7.5 1 95.75 246 THR B O 1
ATOM 4911 N N . SER B 1 247 ? 28.594 26.484 -6.746 1 95.62 247 SER B N 1
ATOM 4912 C CA . SER B 1 247 ? 28.469 25.844 -8.055 1 95.62 247 SER B CA 1
ATOM 4913 C C . SER B 1 247 ? 27.5 24.672 -8 1 95.62 247 SER B C 1
ATOM 4915 O O . SER B 1 247 ? 27.141 24.203 -6.918 1 95.62 247 SER B O 1
ATOM 4917 N N . PHE B 1 248 ? 27.094 24.266 -9.219 1 94.5 248 PHE B N 1
ATOM 4918 C CA . PHE B 1 248 ? 26.172 23.125 -9.258 1 94.5 248 PHE B CA 1
ATOM 4919 C C . PHE B 1 248 ? 26.828 21.875 -8.711 1 94.5 248 PHE B C 1
ATOM 4921 O O . PHE B 1 248 ? 26.172 21.031 -8.094 1 94.5 248 PHE B O 1
ATOM 4928 N N . SER B 1 249 ? 28.109 21.688 -8.883 1 92.94 249 SER B N 1
ATOM 4929 C CA . SER B 1 249 ? 28.828 20.5 -8.438 1 92.94 249 SER B CA 1
ATOM 4930 C C . SER B 1 249 ? 28.984 20.484 -6.922 1 92.94 249 SER B C 1
ATOM 4932 O O . SER B 1 249 ? 29.188 19.422 -6.328 1 92.94 249 SER B O 1
ATOM 4934 N N . ASN B 1 250 ? 28.828 21.656 -6.305 1 92.38 250 ASN B N 1
ATOM 4935 C CA . ASN B 1 250 ? 29.047 21.75 -4.867 1 92.38 250 ASN B CA 1
ATOM 4936 C C . ASN B 1 250 ? 27.719 21.938 -4.113 1 92.38 250 ASN B C 1
ATOM 4938 O O . ASN B 1 250 ? 27.703 22.469 -3.006 1 92.38 250 ASN B O 1
ATOM 4942 N N . LEU B 1 251 ? 26.672 21.656 -4.738 1 92.5 251 LEU B N 1
ATOM 4943 C CA . LEU B 1 251 ? 25.375 21.703 -4.051 1 92.5 251 LEU B CA 1
ATOM 4944 C C . LEU B 1 251 ? 25.359 20.734 -2.879 1 92.5 251 LEU B C 1
ATOM 4946 O O . LEU B 1 251 ? 25.547 19.531 -3.062 1 92.5 251 LEU B O 1
ATOM 4950 N N . PRO B 1 252 ? 25.109 21.266 -1.718 1 90.06 252 PRO B N 1
ATOM 4951 C CA . PRO B 1 252 ? 25.125 20.406 -0.539 1 90.06 252 PRO B CA 1
ATOM 4952 C C . PRO B 1 252 ? 23.859 19.547 -0.416 1 90.06 252 PRO B C 1
ATOM 4954 O O . PRO B 1 252 ? 22.781 19.984 -0.823 1 90.06 252 PRO B O 1
ATOM 4957 N N . ASP B 1 253 ? 24.016 18.328 0.063 1 89.94 253 ASP B N 1
ATOM 4958 C CA . ASP B 1 253 ? 22.906 17.484 0.496 1 89.94 253 ASP B CA 1
ATOM 4959 C C . ASP B 1 253 ? 22.078 17.016 -0.696 1 89.94 253 ASP B C 1
ATOM 4961 O O . ASP B 1 253 ? 20.906 16.656 -0.54 1 89.94 253 ASP B O 1
ATOM 4965 N N . ILE B 1 254 ? 22.531 17.25 -1.894 1 88.38 254 ILE B N 1
ATOM 4966 C CA . ILE B 1 254 ? 21.812 16.875 -3.109 1 88.38 254 ILE B CA 1
ATOM 4967 C C . ILE B 1 254 ? 22.625 15.852 -3.893 1 88.38 254 ILE B C 1
ATOM 4969 O O . ILE B 1 254 ? 23.844 15.992 -4.027 1 88.38 254 ILE B O 1
ATOM 4973 N N . THR B 1 255 ? 22 14.852 -4.352 1 82.25 255 THR B N 1
ATOM 4974 C CA . THR B 1 255 ? 22.688 13.781 -5.078 1 82.25 255 THR B CA 1
ATOM 4975 C C . THR B 1 255 ? 23.203 14.289 -6.418 1 82.25 255 THR B C 1
ATOM 4977 O O . THR B 1 255 ? 22.719 15.281 -6.949 1 82.25 255 THR B O 1
ATOM 4980 N N . ASP B 1 256 ? 24.156 13.508 -7 1 81.88 256 ASP B N 1
ATOM 4981 C CA . ASP B 1 256 ? 24.781 13.922 -8.258 1 81.88 256 ASP B CA 1
ATOM 4982 C C . ASP B 1 256 ? 23.75 13.93 -9.391 1 81.88 256 ASP B C 1
ATOM 4984 O O . ASP B 1 256 ? 23.797 14.797 -10.273 1 81.88 256 ASP B O 1
ATOM 4988 N N . GLU B 1 257 ? 22.891 13.055 -9.359 1 73.25 257 GLU B N 1
ATOM 4989 C CA . GLU B 1 257 ? 21.844 12.992 -10.383 1 73.25 257 GLU B CA 1
ATOM 4990 C C . GLU B 1 257 ? 20.969 14.242 -10.359 1 73.25 257 GLU B C 1
ATOM 4992 O O . GLU B 1 257 ? 20.672 14.82 -11.414 1 73.25 257 GLU B O 1
ATOM 4997 N N . LYS B 1 258 ? 20.625 14.602 -9.172 1 80.19 258 LYS B N 1
ATOM 4998 C CA . LYS B 1 258 ? 19.766 15.766 -9.031 1 80.19 258 LYS B CA 1
ATOM 4999 C C . LYS B 1 258 ? 20.531 17.062 -9.312 1 80.19 258 LYS B C 1
ATOM 5001 O O . LYS B 1 258 ? 19.953 18.031 -9.805 1 80.19 258 LYS B O 1
ATOM 5006 N N . LYS B 1 259 ? 21.781 17.031 -9.031 1 87.56 259 LYS B N 1
ATOM 5007 C CA . LYS B 1 259 ? 22.625 18.188 -9.375 1 87.56 259 LYS B CA 1
ATOM 5008 C C . LYS B 1 259 ? 22.625 18.438 -10.883 1 87.56 259 LYS B C 1
ATOM 5010 O O . LYS B 1 259 ? 22.516 19.578 -11.328 1 87.56 259 LYS B O 1
ATOM 5015 N N . THR B 1 260 ? 22.766 17.359 -11.57 1 82.5 260 THR B N 1
ATOM 5016 C CA . THR B 1 260 ? 22.766 17.469 -13.031 1 82.5 260 THR B CA 1
ATOM 5017 C C . THR B 1 260 ? 21.453 18.031 -13.547 1 82.5 260 THR B C 1
ATOM 5019 O O . THR B 1 260 ? 21.438 18.859 -14.445 1 82.5 260 THR B O 1
ATOM 5022 N N . VAL B 1 261 ? 20.391 17.625 -12.945 1 77.25 261 VAL B N 1
ATOM 5023 C CA . VAL B 1 261 ? 19.062 18.094 -13.344 1 77.25 261 VAL B CA 1
ATOM 5024 C C . VAL B 1 261 ? 18.953 19.594 -13.078 1 77.25 261 VAL B C 1
ATOM 5026 O O . VAL B 1 261 ? 18.469 20.344 -13.922 1 77.25 261 VAL B O 1
ATOM 5029 N N . LEU B 1 262 ? 19.391 20 -11.945 1 85.38 262 LEU B N 1
ATOM 5030 C CA . LEU B 1 262 ? 19.312 21.406 -11.594 1 85.38 262 LEU B CA 1
ATOM 5031 C C . LEU B 1 262 ? 20.203 22.25 -12.492 1 85.38 262 LEU B C 1
ATOM 5033 O O . LEU B 1 262 ? 19.844 23.359 -12.891 1 85.38 262 LEU B O 1
ATOM 5037 N N . ALA B 1 263 ? 21.328 21.688 -12.828 1 87.56 263 ALA B N 1
ATOM 5038 C CA . ALA B 1 263 ? 22.25 22.406 -13.711 1 87.56 263 ALA B CA 1
ATOM 5039 C C . ALA B 1 263 ? 21.656 22.578 -15.102 1 87.56 263 ALA B C 1
ATOM 5041 O O . ALA B 1 263 ? 21.938 23.578 -15.773 1 87.56 263 ALA B O 1
ATOM 5042 N N . ASP B 1 264 ? 20.891 21.672 -15.461 1 82.69 264 ASP B N 1
ATOM 5043 C CA . ASP B 1 264 ? 20.234 21.734 -16.766 1 82.69 264 ASP B CA 1
ATOM 5044 C C . ASP B 1 264 ? 19.109 22.766 -16.766 1 82.69 264 ASP B C 1
ATOM 5046 O O . ASP B 1 264 ? 18.781 23.344 -17.812 1 82.69 264 ASP B O 1
ATOM 5050 N N . LEU B 1 265 ? 18.562 23 -15.656 1 78.25 265 LEU B N 1
ATOM 5051 C CA . LEU B 1 265 ? 17.328 23.766 -15.578 1 78.25 265 LEU B CA 1
ATOM 5052 C C . LEU B 1 265 ? 17.625 25.234 -15.234 1 78.25 265 LEU B C 1
ATOM 5054 O O . LEU B 1 265 ? 16.828 26.125 -15.555 1 78.25 265 LEU B O 1
ATOM 5058 N N . TYR B 1 266 ? 18.703 25.391 -14.531 1 85.81 266 TYR B N 1
ATOM 5059 C CA . TYR B 1 266 ? 18.984 26.734 -14.031 1 85.81 266 TYR B CA 1
ATOM 5060 C C . TYR B 1 266 ? 20.312 27.25 -14.562 1 85.81 266 TYR B C 1
ATOM 5062 O O . TYR B 1 266 ? 21.234 26.453 -14.805 1 85.81 266 TYR B O 1
ATOM 5070 N N . SER B 1 267 ? 20.375 28.547 -14.75 1 90.19 267 SER B N 1
ATOM 5071 C CA . SER B 1 267 ? 21.594 29.156 -15.258 1 90.19 267 SER B CA 1
ATOM 5072 C C . SER B 1 267 ? 22.688 29.188 -14.195 1 90.19 267 SER B C 1
ATOM 5074 O O . SER B 1 267 ? 23.875 29.047 -14.516 1 90.19 267 SER B O 1
ATOM 5076 N N . GLY B 1 268 ? 22.297 29.406 -12.984 1 92 268 GLY B N 1
ATOM 5077 C CA . GLY B 1 268 ? 23.219 29.453 -11.859 1 92 268 GLY B CA 1
ATOM 5078 C C . GLY B 1 268 ? 22.594 29 -10.555 1 92 268 GLY B C 1
ATOM 5079 O O . GLY B 1 268 ? 21.375 28.875 -10.461 1 92 268 GLY B O 1
ATOM 5080 N N . VAL B 1 269 ? 23.469 28.75 -9.625 1 93.56 269 VAL B N 1
ATOM 5081 C CA . VAL B 1 269 ? 22.984 28.188 -8.359 1 93.56 269 VAL B CA 1
ATOM 5082 C C . VAL B 1 269 ? 22.172 29.234 -7.609 1 93.56 269 VAL B C 1
ATOM 5084 O O . VAL B 1 269 ? 21.297 28.906 -6.801 1 93.56 269 VAL B O 1
ATOM 5087 N N . ASP B 1 270 ? 22.453 30.531 -7.84 1 93 270 ASP B N 1
ATOM 5088 C CA . ASP B 1 270 ? 21.719 31.609 -7.176 1 93 270 ASP B CA 1
ATOM 5089 C C . ASP B 1 270 ? 20.344 31.812 -7.809 1 93 270 ASP B C 1
ATOM 5091 O O . ASP B 1 270 ? 19.516 32.562 -7.273 1 93 270 ASP B O 1
ATOM 5095 N N . ASP B 1 271 ? 20.094 31.078 -8.828 1 89.69 271 ASP B N 1
ATOM 5096 C CA . ASP B 1 271 ? 18.812 31.188 -9.516 1 89.69 271 ASP B CA 1
ATOM 5097 C C . ASP B 1 271 ? 17.859 30.062 -9.086 1 89.69 271 ASP B C 1
ATOM 5099 O O . ASP B 1 271 ? 16.672 30.094 -9.406 1 89.69 271 ASP B O 1
ATOM 5103 N N . ILE B 1 272 ? 18.359 29.141 -8.367 1 89.12 272 ILE B N 1
ATOM 5104 C CA . ILE B 1 272 ? 17.562 27.984 -7.988 1 89.12 272 ILE B CA 1
ATOM 5105 C C . ILE B 1 272 ? 16.422 28.438 -7.062 1 89.12 272 ILE B C 1
ATOM 5107 O O . ILE B 1 272 ? 16.672 29.078 -6.043 1 89.12 272 ILE B O 1
ATOM 5111 N N . ASP B 1 273 ? 15.203 28.078 -7.445 1 85.19 273 ASP B N 1
ATOM 5112 C CA . ASP B 1 273 ? 14.047 28.422 -6.625 1 85.19 273 ASP B CA 1
ATOM 5113 C C . ASP B 1 273 ? 14.094 27.703 -5.281 1 85.19 273 ASP B C 1
ATOM 5115 O O . ASP B 1 273 ? 14.586 26.578 -5.195 1 85.19 273 ASP B O 1
ATOM 5119 N N . LEU B 1 274 ? 13.516 28.328 -4.289 1 88.56 274 LEU B N 1
ATOM 5120 C CA . LEU B 1 274 ? 13.453 27.766 -2.943 1 88.56 274 LEU B CA 1
ATOM 5121 C C . LEU B 1 274 ? 12.844 26.375 -2.965 1 88.56 274 LEU B C 1
ATOM 5123 O O . LEU B 1 274 ? 13.414 25.438 -2.406 1 88.56 274 LEU B O 1
ATOM 5127 N N . PHE B 1 275 ? 11.773 26.281 -3.652 1 84.06 275 PHE B N 1
ATOM 5128 C CA . PHE B 1 275 ? 11.055 25 -3.658 1 84.06 275 PHE B CA 1
ATOM 5129 C C . PHE B 1 275 ? 11.875 23.922 -4.344 1 84.06 275 PHE B C 1
ATOM 5131 O O . PHE B 1 275 ? 12.023 22.812 -3.814 1 84.06 275 PHE B O 1
ATOM 5138 N N . ALA B 1 276 ? 12.414 24.203 -5.477 1 81.12 276 ALA B N 1
ATOM 5139 C CA . ALA B 1 276 ? 13.18 23.234 -6.25 1 81.12 276 ALA B CA 1
ATOM 5140 C C . ALA B 1 276 ? 14.406 22.75 -5.473 1 81.12 276 ALA B C 1
ATOM 5142 O O . ALA B 1 276 ? 14.664 21.547 -5.387 1 81.12 276 ALA B O 1
ATOM 5143 N N . GLY B 1 277 ? 15.109 23.703 -4.938 1 86.5 277 GLY B N 1
ATOM 5144 C CA . GLY B 1 277 ? 16.281 23.344 -4.152 1 86.5 277 GLY B CA 1
ATOM 5145 C C . GLY B 1 277 ? 15.938 22.547 -2.904 1 86.5 277 GLY B C 1
ATOM 5146 O O . GLY B 1 277 ? 16.609 21.562 -2.582 1 86.5 277 GLY B O 1
ATOM 5147 N N . GLY B 1 278 ? 14.914 23 -2.201 1 88.44 278 GLY B N 1
ATOM 5148 C CA . GLY B 1 278 ? 14.492 22.344 -0.971 1 88.44 278 GLY B CA 1
ATOM 5149 C C . GLY B 1 278 ? 14.047 20.906 -1.175 1 88.44 278 GLY B C 1
ATOM 5150 O O . GLY B 1 278 ? 14.43 20.031 -0.406 1 88.44 278 GLY B O 1
ATOM 5151 N N . VAL B 1 279 ? 13.305 20.625 -2.188 1 82.31 279 VAL B N 1
ATOM 5152 C CA . VAL B 1 279 ? 12.789 19.281 -2.467 1 82.31 279 VAL B CA 1
ATOM 5153 C C . VAL B 1 279 ? 13.914 18.391 -2.963 1 82.31 279 VAL B C 1
ATOM 5155 O O . VAL B 1 279 ? 13.906 17.172 -2.725 1 82.31 279 VAL B O 1
ATOM 5158 N N . ALA B 1 280 ? 14.914 19 -3.57 1 81.81 280 ALA B N 1
ATOM 5159 C CA . ALA B 1 280 ? 16.031 18.234 -4.137 1 81.81 280 ALA B CA 1
ATOM 5160 C C . ALA B 1 280 ? 16.953 17.734 -3.043 1 81.81 280 ALA B C 1
ATOM 5162 O O . ALA B 1 280 ? 17.734 16.797 -3.262 1 81.81 280 ALA B O 1
ATOM 5163 N N . GLU B 1 281 ? 16.922 18.359 -1.912 1 88.75 281 GLU B N 1
ATOM 5164 C CA . GLU B 1 281 ? 17.812 17.953 -0.832 1 88.75 281 GLU B CA 1
ATOM 5165 C C . GLU B 1 281 ? 17.469 16.547 -0.336 1 88.75 281 GLU B C 1
ATOM 5167 O O . GLU B 1 281 ? 16.297 16.172 -0.304 1 88.75 281 GLU B O 1
ATOM 5172 N N . THR B 1 282 ? 18.469 15.836 0.002 1 84.12 282 THR B N 1
ATOM 5173 C CA . THR B 1 282 ? 18.297 14.523 0.614 1 84.12 282 THR B CA 1
ATOM 5174 C C . THR B 1 282 ? 17.656 14.656 1.994 1 84.12 282 THR B C 1
ATOM 5176 O O . THR B 1 282 ? 18.109 15.445 2.826 1 84.12 282 THR B O 1
ATOM 5179 N N . PRO B 1 283 ? 16.594 13.938 2.195 1 84.06 283 PRO B N 1
ATOM 5180 C CA . PRO B 1 283 ? 15.969 14 3.518 1 84.06 283 PRO B CA 1
ATOM 5181 C C . PRO B 1 283 ? 16.922 13.602 4.645 1 84.06 283 PRO B C 1
ATOM 5183 O O . PRO B 1 283 ? 17.766 12.719 4.461 1 84.06 283 PRO B O 1
ATOM 5186 N N . LEU B 1 284 ? 16.766 14.25 5.766 1 88.25 284 LEU B N 1
ATOM 5187 C CA . LEU B 1 284 ? 17.531 13.898 6.957 1 88.25 284 LEU B CA 1
ATOM 5188 C C . LEU B 1 284 ? 17.125 12.531 7.488 1 88.25 284 LEU B C 1
ATOM 5190 O O . LEU B 1 284 ? 16.031 12.039 7.172 1 88.25 284 LEU B O 1
ATOM 5194 N N . ASP B 1 285 ? 17.969 11.945 8.25 1 82.06 285 ASP B N 1
ATOM 5195 C CA . ASP B 1 285 ? 17.688 10.641 8.844 1 82.06 285 ASP B CA 1
ATOM 5196 C C . ASP B 1 285 ? 16.406 10.68 9.68 1 82.06 285 ASP B C 1
ATOM 5198 O O . ASP B 1 285 ? 16.281 11.508 10.594 1 82.06 285 ASP B O 1
ATOM 5202 N N . GLY B 1 286 ? 15.508 9.867 9.289 1 78.69 286 GLY B N 1
ATOM 5203 C CA . GLY B 1 286 ? 14.273 9.789 10.039 1 78.69 286 GLY B CA 1
ATOM 5204 C C . GLY B 1 286 ? 13.297 10.906 9.711 1 78.69 286 GLY B C 1
ATOM 5205 O O . GLY B 1 286 ? 12.289 11.078 10.391 1 78.69 286 GLY B O 1
ATOM 5206 N N . ALA B 1 287 ? 13.68 11.672 8.719 1 86.88 287 ALA B N 1
ATOM 5207 C CA . ALA B 1 287 ? 12.828 12.797 8.344 1 86.88 287 ALA B CA 1
ATOM 5208 C C . ALA B 1 287 ? 12.336 12.664 6.906 1 86.88 287 ALA B C 1
ATOM 5210 O O . ALA B 1 287 ? 12.836 11.828 6.148 1 86.88 287 ALA B O 1
ATOM 5211 N N . ALA B 1 288 ? 11.336 13.43 6.605 1 82.69 288 ALA B N 1
ATOM 5212 C CA . ALA B 1 288 ? 10.781 13.43 5.25 1 82.69 288 ALA B CA 1
ATOM 5213 C C . ALA B 1 288 ? 11.367 14.562 4.418 1 82.69 288 ALA B C 1
ATOM 5215 O O . ALA B 1 288 ? 11.188 14.602 3.199 1 82.69 288 ALA B O 1
ATOM 5216 N N . VAL B 1 289 ? 12.078 15.453 5.082 1 86.56 289 VAL B N 1
ATOM 5217 C CA . VAL 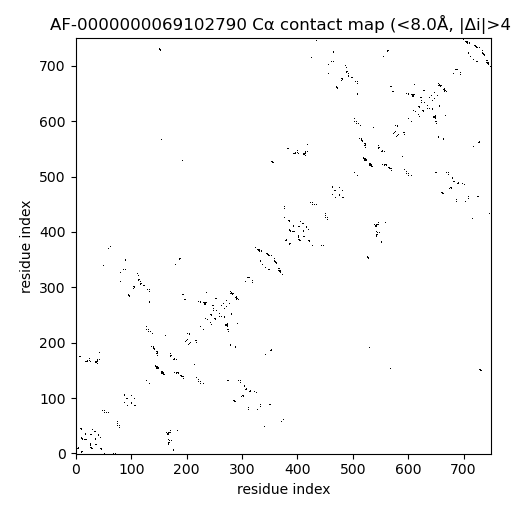B 1 289 ? 12.562 16.625 4.371 1 86.56 289 VAL B CA 1
ATOM 5218 C C . VAL B 1 289 ? 14.062 16.797 4.621 1 86.56 289 VAL B C 1
ATOM 5220 O O . VAL B 1 289 ? 14.609 16.219 5.555 1 86.56 289 VAL B O 1
ATOM 5223 N N . GLY B 1 290 ? 14.695 17.578 3.744 1 90.94 290 GLY B N 1
ATOM 5224 C CA . GLY B 1 290 ? 16.109 17.891 3.891 1 90.94 290 GLY B CA 1
ATOM 5225 C C . GLY B 1 290 ? 16.359 19 4.895 1 90.94 290 GLY B C 1
ATOM 5226 O O . GLY B 1 290 ? 15.43 19.516 5.516 1 90.94 290 GLY B O 1
ATOM 5227 N N . PRO B 1 291 ? 17.625 19.391 4.973 1 95.56 291 PRO B N 1
ATOM 5228 C CA . PRO B 1 291 ? 18.016 20.344 6.008 1 95.56 291 PRO B CA 1
ATOM 5229 C C . PRO B 1 291 ? 17.328 21.703 5.859 1 95.56 291 PRO B C 1
ATOM 5231 O O . PRO B 1 291 ? 16.922 22.297 6.855 1 95.56 291 PRO B O 1
ATOM 5234 N N . LEU B 1 292 ? 17.234 22.172 4.652 1 95.69 292 LEU B N 1
ATOM 5235 C CA . LEU B 1 292 ? 16.672 23.5 4.457 1 95.69 292 LEU B CA 1
ATOM 5236 C C . LEU B 1 292 ? 15.203 23.531 4.852 1 95.69 292 LEU B C 1
ATOM 5238 O O . LEU B 1 292 ? 14.781 24.391 5.629 1 95.69 292 LEU B O 1
ATOM 5242 N N . PHE B 1 293 ? 14.445 22.641 4.336 1 93.19 293 PHE B N 1
ATOM 5243 C CA . PHE B 1 293 ? 13.023 22.594 4.676 1 93.19 293 PHE B CA 1
ATOM 5244 C C . PHE B 1 293 ? 12.836 22.328 6.164 1 93.19 293 PHE B C 1
ATOM 5246 O O . PHE B 1 293 ? 11.93 22.891 6.789 1 93.19 293 PHE B O 1
ATOM 5253 N N . SER B 1 294 ? 13.672 21.516 6.719 1 95.88 294 SER B N 1
ATOM 5254 C CA . SER B 1 294 ? 13.594 21.266 8.156 1 95.88 294 SER B CA 1
ATOM 5255 C C . SER B 1 294 ? 13.781 22.562 8.945 1 95.88 294 SER B C 1
ATOM 5257 O O . SER B 1 294 ? 13.039 22.828 9.898 1 95.88 294 SER B O 1
ATOM 5259 N N . CYS B 1 295 ? 14.711 23.297 8.531 1 96.88 295 CYS B N 1
ATOM 5260 C CA . CYS B 1 295 ? 15 24.578 9.172 1 96.88 295 CYS B CA 1
ATOM 5261 C C . CYS B 1 295 ? 13.797 25.5 9.102 1 96.88 295 CYS B C 1
ATOM 5263 O O . CYS B 1 295 ? 13.375 26.062 10.117 1 96.88 295 CYS B O 1
ATOM 5265 N N . ILE B 1 296 ? 13.242 25.672 7.965 1 95.81 296 ILE B N 1
ATOM 5266 C CA . ILE B 1 296 ? 12.156 26.625 7.762 1 95.81 296 ILE B CA 1
ATOM 5267 C C . ILE B 1 296 ? 10.891 26.141 8.469 1 95.81 296 ILE B C 1
ATOM 5269 O O . ILE B 1 296 ? 10.203 26.922 9.133 1 95.81 296 ILE B O 1
ATOM 5273 N N . ILE B 1 297 ? 10.594 24.875 8.344 1 95.88 297 ILE B N 1
ATOM 5274 C CA . ILE B 1 297 ? 9.438 24.281 9.008 1 95.88 297 ILE B CA 1
ATOM 5275 C C . ILE B 1 297 ? 9.594 24.406 10.523 1 95.88 297 ILE B C 1
ATOM 5277 O O . ILE B 1 297 ? 8.672 24.828 11.219 1 95.88 297 ILE B O 1
ATOM 5281 N N . GLY B 1 298 ? 10.773 24.062 11.008 1 97.31 298 GLY B N 1
ATOM 5282 C CA . GLY B 1 298 ? 11.047 24.141 12.438 1 97.31 298 GLY B CA 1
ATOM 5283 C C . GLY B 1 298 ? 10.859 25.531 13.008 1 97.31 298 GLY B C 1
ATOM 5284 O O . GLY B 1 298 ? 10.195 25.703 14.023 1 97.31 298 GLY B O 1
ATOM 5285 N N . ASN B 1 299 ? 11.375 26.469 12.336 1 96.19 299 ASN B N 1
ATOM 5286 C CA . ASN B 1 299 ? 11.266 27.859 12.789 1 96.19 299 ASN B CA 1
ATOM 5287 C C . ASN B 1 299 ? 9.812 28.328 12.781 1 96.19 299 ASN B C 1
ATOM 5289 O O . ASN B 1 299 ? 9.367 28.984 13.727 1 96.19 299 ASN B O 1
ATOM 5293 N N . GLN B 1 300 ? 9.164 28 11.711 1 96.19 300 GLN B N 1
ATOM 5294 C CA . GLN B 1 300 ? 7.773 28.422 11.602 1 96.19 300 GLN B CA 1
ATOM 5295 C C . GLN B 1 300 ? 6.918 27.828 12.719 1 96.19 300 GLN B C 1
ATOM 5297 O O . GLN B 1 300 ? 6.168 28.547 13.383 1 96.19 300 GLN B O 1
ATOM 5302 N N . PHE B 1 301 ? 7.059 26.594 12.977 1 97.5 301 PHE B N 1
ATOM 5303 C CA . PHE B 1 301 ? 6.195 25.938 13.961 1 97.5 301 PHE B CA 1
ATOM 5304 C C . PHE B 1 301 ? 6.613 26.312 15.375 1 97.5 301 PHE B C 1
ATOM 5306 O O . PHE B 1 301 ? 5.777 26.344 16.281 1 97.5 301 PHE B O 1
ATOM 5313 N N . ARG B 1 302 ? 7.871 26.609 15.586 1 97.19 302 ARG B N 1
ATOM 5314 C CA . ARG B 1 302 ? 8.289 27.156 16.859 1 97.19 302 ARG B CA 1
ATOM 5315 C C . ARG B 1 302 ? 7.566 28.484 17.141 1 97.19 302 ARG B C 1
ATOM 5317 O O . ARG B 1 302 ? 7.035 28.672 18.234 1 97.19 302 ARG B O 1
ATOM 5324 N N . ASP B 1 303 ? 7.57 29.297 16.125 1 96.75 303 ASP B N 1
ATOM 5325 C CA . ASP B 1 303 ? 6.941 30.609 16.281 1 96.75 303 ASP B CA 1
ATOM 5326 C C . ASP B 1 303 ? 5.434 30.469 16.5 1 96.75 303 ASP B C 1
ATOM 5328 O O . ASP B 1 303 ? 4.844 31.219 17.297 1 96.75 303 ASP B O 1
ATOM 5332 N N . LEU B 1 304 ? 4.84 29.531 15.82 1 96.38 304 LEU B N 1
ATOM 5333 C CA . LEU B 1 304 ? 3.408 29.281 15.977 1 96.38 304 LEU B CA 1
ATOM 5334 C C . LEU B 1 304 ? 3.094 28.828 17.391 1 96.38 304 LEU B C 1
ATOM 5336 O O . LEU B 1 304 ? 2.068 29.203 17.969 1 96.38 304 LEU B O 1
ATOM 5340 N N . LYS B 1 305 ? 3.945 28.047 17.938 1 96.81 305 LYS B N 1
ATOM 5341 C CA . LYS B 1 305 ? 3.748 27.5 19.281 1 96.81 305 LYS B CA 1
ATOM 5342 C C . LYS B 1 305 ? 4.059 28.547 20.344 1 96.81 305 LYS B C 1
ATOM 5344 O O . LYS B 1 305 ? 3.195 28.891 21.156 1 96.81 305 LYS B O 1
ATOM 5349 N N . ASP B 1 306 ? 5.191 29.156 20.281 1 96.12 306 ASP B N 1
ATOM 5350 C CA . ASP B 1 306 ? 5.684 30.031 21.344 1 96.12 306 ASP B CA 1
ATOM 5351 C C . ASP B 1 306 ? 5.082 31.422 21.219 1 96.12 306 ASP B C 1
ATOM 5353 O O . ASP B 1 306 ? 5.109 32.219 22.188 1 96.12 306 ASP B O 1
ATOM 5357 N N . GLY B 1 307 ? 4.602 31.719 20.047 1 95.62 307 GLY B N 1
ATOM 5358 C CA . GLY B 1 307 ? 4 33.031 19.844 1 95.62 307 GLY B CA 1
ATOM 5359 C C . GLY B 1 307 ? 2.504 33.062 20.109 1 95.62 307 GLY B C 1
ATOM 5360 O O . GLY B 1 307 ? 1.867 34.094 20.047 1 95.62 307 GLY B O 1
ATOM 5361 N N . ASP B 1 308 ? 1.932 31.969 20.344 1 93.62 308 ASP B N 1
ATOM 5362 C CA . ASP B 1 308 ? 0.497 31.844 20.594 1 93.62 308 ASP B CA 1
ATOM 5363 C C . ASP B 1 308 ? 0.181 31.953 22.078 1 93.62 308 ASP B C 1
ATOM 5365 O O . ASP B 1 308 ? 0.375 30.984 22.828 1 93.62 308 ASP B O 1
ATOM 5369 N N . ARG B 1 309 ? -0.441 33.031 22.438 1 91.5 309 ARG B N 1
ATOM 5370 C CA . ARG B 1 309 ? -0.775 33.25 23.844 1 91.5 309 ARG B CA 1
ATOM 5371 C C . ARG B 1 309 ? -1.809 32.219 24.328 1 91.5 309 ARG B C 1
ATOM 5373 O O . ARG B 1 309 ? -1.904 31.938 25.516 1 91.5 309 ARG B O 1
ATOM 5380 N N . TYR B 1 310 ? -2.545 31.672 23.422 1 91.94 310 TYR B N 1
ATOM 5381 C CA . TYR B 1 310 ? -3.611 30.75 23.797 1 91.94 310 TYR B CA 1
ATOM 5382 C C . TYR B 1 310 ? -3.201 29.297 23.516 1 91.94 310 TYR B C 1
ATOM 5384 O O . TYR B 1 310 ? -4.055 28.422 23.375 1 91.94 310 TYR B O 1
ATOM 5392 N N . TRP B 1 311 ? -1.87 29.062 23.344 1 95.44 311 TRP B N 1
ATOM 5393 C CA . TRP B 1 311 ? -1.358 27.703 23.25 1 95.44 311 TRP B CA 1
ATOM 5394 C C . TRP B 1 311 ? -1.944 26.812 24.344 1 95.44 311 TRP B C 1
ATOM 5396 O O . TRP B 1 311 ? -1.995 27.219 25.516 1 95.44 311 TRP B O 1
ATOM 5406 N N . TYR B 1 312 ? -2.346 25.547 24.047 1 96.38 312 TYR B N 1
ATOM 5407 C CA . TYR B 1 312 ? -3.232 24.781 24.922 1 96.38 312 TYR B CA 1
ATOM 5408 C C . TYR B 1 312 ? -2.514 24.375 26.203 1 96.38 312 TYR B C 1
ATOM 5410 O O . TYR B 1 312 ? -3.156 24.078 27.219 1 96.38 312 TYR B O 1
ATOM 5418 N N . GLU B 1 313 ? -1.228 24.375 26.203 1 96.56 313 GLU B N 1
ATOM 5419 C CA . GLU B 1 313 ? -0.466 23.953 27.375 1 96.56 313 GLU B CA 1
ATOM 5420 C C . GLU B 1 313 ? -0.198 25.141 28.312 1 96.56 313 GLU B C 1
ATOM 5422 O O . GLU B 1 313 ? 0.384 24.969 29.375 1 96.56 313 GLU B O 1
ATOM 5427 N N . ASN B 1 314 ? -0.519 26.328 27.859 1 94.19 314 ASN B N 1
ATOM 5428 C CA . ASN B 1 314 ? -0.236 27.516 28.672 1 94.19 314 ASN B CA 1
ATOM 5429 C C . ASN B 1 314 ? -1.165 27.594 29.891 1 94.19 314 ASN B C 1
ATOM 5431 O O . ASN B 1 314 ? -2.326 27.188 29.812 1 94.19 314 ASN B O 1
ATOM 5435 N N . ARG B 1 315 ? -0.504 28.156 30.891 1 88 315 ARG B N 1
ATOM 5436 C CA . ARG B 1 315 ? -1.324 28.5 32.062 1 88 315 ARG B CA 1
ATOM 5437 C C . ARG B 1 315 ? -2.115 29.781 31.812 1 88 315 ARG B C 1
ATOM 5439 O O . ARG B 1 315 ? -1.646 30.688 31.125 1 88 315 ARG B O 1
ATOM 5446 N N . GLY B 1 316 ? -3.256 29.812 32.25 1 79 316 GLY B N 1
ATOM 5447 C CA . GLY B 1 316 ? -4.016 31.047 32.125 1 79 316 GLY B CA 1
ATOM 5448 C C . GLY B 1 316 ? -5.48 30.875 32.5 1 79 316 GLY B C 1
ATOM 5449 O O . GLY B 1 316 ? -5.965 29.766 32.656 1 79 316 GLY B O 1
ATOM 5450 N N . VAL B 1 317 ? -6.062 32 32.625 1 77.69 317 VAL B N 1
ATOM 5451 C CA . VAL B 1 317 ? -7.465 32.062 33 1 77.69 317 VAL B CA 1
ATOM 5452 C C . VAL B 1 317 ? -8.328 31.375 31.953 1 77.69 317 VAL B C 1
ATOM 5454 O O . VAL B 1 317 ? -9.289 30.672 32.281 1 77.69 317 VAL B O 1
ATOM 5457 N N . GLU B 1 318 ? -7.941 31.484 30.766 1 83.94 318 GLU B N 1
ATOM 5458 C CA . GLU B 1 318 ? -8.734 30.922 29.688 1 83.94 318 GLU B CA 1
ATOM 5459 C C . GLU B 1 318 ? -8.227 29.531 29.297 1 83.94 318 GLU B C 1
ATOM 5461 O O . GLU B 1 318 ? -8.773 28.891 28.406 1 83.94 318 GLU B O 1
ATOM 5466 N N . GLY B 1 319 ? -7.211 29.094 30 1 91.69 319 GLY B N 1
ATOM 5467 C CA . GLY B 1 319 ? -6.605 27.828 29.656 1 91.69 319 GLY B CA 1
ATOM 5468 C C . GLY B 1 319 ? -7.266 26.641 30.344 1 91.69 319 GLY B C 1
ATOM 5469 O O . GLY B 1 319 ? -8.367 26.766 30.875 1 91.69 319 GLY B O 1
ATOM 5470 N N . PHE B 1 320 ? -6.707 25.531 30.203 1 96.5 320 PHE B N 1
ATOM 5471 C CA . PHE B 1 320 ? -7.195 24.297 30.797 1 96.5 320 PHE B CA 1
ATOM 5472 C C . PHE B 1 320 ? -6.637 24.109 32.188 1 96.5 320 PHE B C 1
ATOM 5474 O O . PHE B 1 320 ? -5.531 24.562 32.5 1 96.5 320 PHE B O 1
ATOM 5481 N N . LYS B 1 321 ? -7.434 23.453 33.031 1 95.5 321 LYS B N 1
ATOM 5482 C CA . LYS B 1 321 ? -6.883 22.953 34.281 1 95.5 321 LYS B CA 1
ATOM 5483 C C . LYS B 1 321 ? -5.906 21.812 34.062 1 95.5 321 LYS B C 1
ATOM 5485 O O . LYS B 1 321 ? -5.941 21.172 33 1 95.5 321 LYS B O 1
ATOM 5490 N N . GLN B 1 322 ? -5.074 21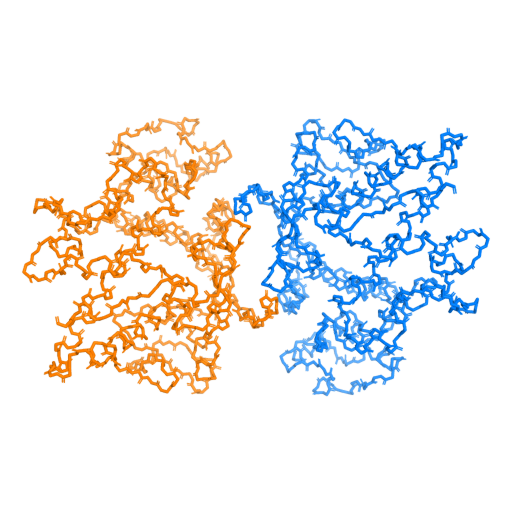.594 35 1 95.12 322 GLN B N 1
ATOM 5491 C CA . GLN B 1 322 ? -4.047 20.562 34.844 1 95.12 322 GLN B CA 1
ATOM 5492 C C . GLN B 1 322 ? -4.668 19.203 34.562 1 95.12 322 GLN B C 1
ATOM 5494 O O . GLN B 1 322 ? -4.156 18.438 33.75 1 95.12 322 GLN B O 1
ATOM 5499 N N . ALA B 1 323 ? -5.738 18.891 35.281 1 96.31 323 ALA B N 1
ATOM 5500 C CA . ALA B 1 323 ? -6.41 17.609 35.094 1 96.31 323 ALA B CA 1
ATOM 5501 C C . ALA B 1 323 ? -6.977 17.484 33.688 1 96.31 323 ALA B C 1
ATOM 5503 O O . ALA B 1 323 ? -6.988 16.391 33.125 1 96.31 323 ALA B O 1
ATOM 5504 N N . GLN B 1 324 ? -7.488 18.578 33.156 1 97.38 324 GLN B N 1
ATOM 5505 C CA . GLN B 1 324 ? -8.023 18.609 31.797 1 97.38 324 GLN B CA 1
ATOM 5506 C C . GLN B 1 324 ? -6.91 18.422 30.766 1 97.38 324 GLN B C 1
ATOM 5508 O O . GLN B 1 324 ? -7.074 17.656 29.797 1 97.38 324 GLN B O 1
ATOM 5513 N N . LEU B 1 325 ? -5.766 19.031 31 1 97.06 325 LEU B N 1
ATOM 5514 C CA . LEU B 1 325 ? -4.613 18.906 30.109 1 97.06 325 LEU B CA 1
ATOM 5515 C C . LEU B 1 325 ? -4.145 17.453 30.016 1 97.06 325 LEU B C 1
ATOM 5517 O O . LEU B 1 325 ? -3.779 16.984 28.938 1 97.06 325 LEU B O 1
ATOM 5521 N N . ARG B 1 326 ? -4.168 16.781 31.109 1 97 326 ARG B N 1
ATOM 5522 C CA . ARG B 1 326 ? -3.758 15.375 31.141 1 97 326 ARG B CA 1
ATOM 5523 C C . ARG B 1 326 ? -4.648 14.523 30.25 1 97 326 ARG B C 1
ATOM 5525 O O . ARG B 1 326 ? -4.164 13.609 29.578 1 97 326 ARG B O 1
ATOM 5532 N N . GLU B 1 327 ? -5.914 14.828 30.266 1 97.81 327 GLU B N 1
ATOM 5533 C CA . GLU B 1 327 ? -6.852 14.078 29.422 1 97.81 327 GLU B CA 1
ATOM 5534 C C . GLU B 1 327 ? -6.602 14.344 27.938 1 97.81 327 GLU B C 1
ATOM 5536 O O . GLU B 1 327 ? -6.613 13.414 27.125 1 97.81 327 GLU B O 1
ATOM 5541 N N . ILE B 1 328 ? -6.344 15.578 27.594 1 97.69 328 ILE B N 1
ATOM 5542 C CA . ILE B 1 328 ? -6.133 15.977 26.219 1 97.69 328 ILE B CA 1
ATOM 5543 C C . ILE B 1 328 ? -4.867 15.32 25.672 1 97.69 328 ILE B C 1
ATOM 5545 O O . ILE B 1 328 ? -4.84 14.859 24.531 1 97.69 328 ILE B O 1
ATOM 5549 N N . ARG B 1 329 ? -3.869 15.148 26.484 1 97.31 329 ARG B N 1
ATOM 5550 C CA . ARG B 1 329 ? -2.559 14.641 26.094 1 97.31 329 ARG B CA 1
ATOM 5551 C C . ARG B 1 329 ? -2.631 13.164 25.734 1 97.31 329 ARG B C 1
ATOM 5553 O O . ARG B 1 329 ? -1.755 12.641 25.031 1 97.31 329 ARG B O 1
ATOM 5560 N N . LYS B 1 330 ? -3.705 12.508 26.125 1 96.12 330 LYS B N 1
ATOM 5561 C CA . LYS B 1 330 ? -3.832 11.07 25.875 1 96.12 330 LYS B CA 1
ATOM 5562 C C . LYS B 1 330 ? -4.305 10.789 24.453 1 96.12 330 LYS B C 1
ATOM 5564 O O . LYS B 1 330 ? -4.156 9.672 23.953 1 96.12 330 LYS B O 1
ATOM 5569 N N . VAL B 1 331 ? -4.855 11.727 23.906 1 97.12 331 VAL B N 1
ATOM 5570 C CA . VAL B 1 331 ? -5.633 11.477 22.703 1 97.12 331 VAL B CA 1
ATOM 5571 C C . VAL B 1 331 ? -4.703 11.422 21.484 1 97.12 331 VAL B C 1
ATOM 5573 O O . VAL B 1 331 ? -3.834 12.281 21.328 1 97.12 331 VAL B O 1
ATOM 5576 N N . LYS B 1 332 ? -4.844 10.406 20.672 1 97.94 332 LYS B N 1
ATOM 5577 C CA . LYS B 1 332 ? -4.168 10.273 19.375 1 97.94 332 LYS B CA 1
ATOM 5578 C C . LYS B 1 332 ? -5.129 10.531 18.219 1 97.94 332 LYS B C 1
ATOM 5580 O O . LYS B 1 332 ? -6.344 10.391 18.375 1 97.94 332 LYS B O 1
ATOM 5585 N N . LEU B 1 333 ? -4.57 10.898 17.141 1 98.38 333 LEU B N 1
ATOM 5586 C CA . LEU B 1 333 ? -5.391 11.078 15.945 1 98.38 333 LEU B CA 1
ATOM 5587 C C . LEU B 1 333 ? -6.141 9.797 15.602 1 98.38 333 LEU B C 1
ATOM 5589 O O . LEU B 1 333 ? -7.281 9.844 15.125 1 98.38 333 LEU B O 1
ATOM 5593 N N . ALA B 1 334 ? -5.559 8.625 15.82 1 98.5 334 ALA B N 1
ATOM 5594 C CA . ALA B 1 334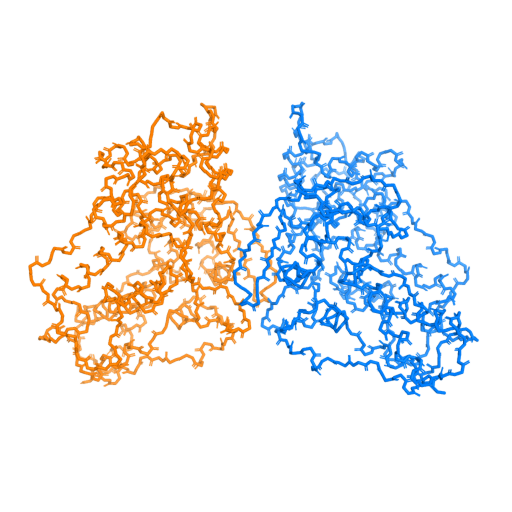 ? -6.195 7.336 15.555 1 98.5 334 ALA B CA 1
ATOM 5595 C C . ALA B 1 334 ? -7.543 7.234 16.266 1 98.5 334 ALA B C 1
ATOM 5597 O O . ALA B 1 334 ? -8.531 6.777 15.68 1 98.5 334 ALA B O 1
ATOM 5598 N N . LYS B 1 335 ? -7.59 7.695 17.5 1 98.56 335 LYS B N 1
ATOM 5599 C CA . LYS B 1 335 ? -8.828 7.66 18.281 1 98.56 335 LYS B CA 1
ATOM 5600 C C . LYS B 1 335 ? -9.883 8.578 17.672 1 98.56 335 LYS B C 1
ATOM 5602 O O . LYS B 1 335 ? -11.055 8.203 17.562 1 98.56 335 LYS B O 1
ATOM 5607 N N . ILE B 1 336 ? -9.469 9.734 17.281 1 98.62 336 ILE B N 1
ATOM 5608 C CA . ILE B 1 336 ? -10.398 10.68 16.672 1 98.62 336 ILE B CA 1
ATOM 5609 C C . ILE B 1 336 ? -10.961 10.094 15.383 1 98.62 336 ILE B C 1
ATOM 5611 O O . ILE B 1 336 ? -12.164 10.141 15.141 1 98.62 336 ILE B O 1
ATOM 5615 N N . VAL B 1 337 ? -10.086 9.477 14.57 1 98.38 337 VAL B N 1
ATOM 5616 C CA . VAL B 1 337 ? -10.477 8.938 13.273 1 98.38 337 VAL B CA 1
ATOM 5617 C C . VAL B 1 337 ? -11.391 7.727 13.469 1 98.38 337 VAL B C 1
ATOM 5619 O O . VAL B 1 337 ? -12.469 7.656 12.875 1 98.38 337 VAL B O 1
ATOM 5622 N N . CYS B 1 338 ? -11 6.789 14.312 1 98.19 338 CYS B N 1
ATOM 5623 C CA . CYS B 1 338 ? -11.797 5.574 14.453 1 98.19 338 CYS B CA 1
ATOM 5624 C C . CYS B 1 338 ? -13.133 5.867 15.117 1 98.19 338 CYS B C 1
ATOM 5626 O O . CYS B 1 338 ? -14.141 5.234 14.797 1 98.19 338 CYS B O 1
ATOM 5628 N N . THR B 1 339 ? -13.203 6.848 15.945 1 97.88 339 THR B N 1
ATOM 5629 C CA . THR B 1 339 ? -14.438 7.211 16.641 1 97.88 339 THR B CA 1
ATOM 5630 C C . THR B 1 339 ? -15.414 7.891 15.688 1 97.88 339 THR B C 1
ATOM 5632 O O . THR B 1 339 ? -16.625 7.672 15.766 1 97.88 339 THR B O 1
ATOM 5635 N N . ASN B 1 340 ? -14.867 8.664 14.797 1 98 340 ASN B N 1
ATOM 5636 C CA . ASN B 1 340 ? -15.75 9.555 14.047 1 98 340 ASN B CA 1
ATOM 5637 C C . ASN B 1 340 ? -15.953 9.062 12.617 1 98 340 ASN B C 1
ATOM 5639 O O . ASN B 1 340 ? -16.922 9.453 11.953 1 98 340 ASN B O 1
ATOM 5643 N N . LEU B 1 341 ? -15.016 8.242 12.117 1 97.12 341 LEU B N 1
ATOM 5644 C CA . LEU B 1 341 ? -15.109 7.875 10.711 1 97.12 341 LEU B CA 1
ATOM 5645 C C . LEU B 1 341 ? -15.273 6.367 10.555 1 97.12 341 LEU B C 1
ATOM 5647 O O . LEU B 1 341 ? -15.305 5.855 9.438 1 97.12 341 LEU B O 1
ATOM 5651 N N . GLY B 1 342 ? -15.281 5.66 11.602 1 94.44 342 GLY B N 1
ATOM 5652 C CA . GLY B 1 342 ? -15.648 4.254 11.578 1 94.44 342 GLY B CA 1
ATOM 5653 C C . GLY B 1 342 ? -14.523 3.354 11.094 1 94.44 342 GLY B C 1
ATOM 5654 O O . GLY B 1 342 ? -14.781 2.264 10.57 1 94.44 342 GLY B O 1
ATOM 5655 N N . VAL B 1 343 ? -13.336 3.777 11.102 1 96.25 343 VAL B N 1
ATOM 5656 C CA . VAL B 1 343 ? -12.188 2.943 10.75 1 96.25 343 VAL B CA 1
ATOM 5657 C C . VAL B 1 343 ? -11.75 2.133 11.969 1 96.25 343 VAL B C 1
ATOM 5659 O O . VAL B 1 343 ? -11.07 2.654 12.859 1 96.25 343 VAL B O 1
ATOM 5662 N N . ASP B 1 344 ? -12.109 0.933 12 1 95.94 344 ASP B N 1
ATOM 5663 C CA . ASP B 1 344 ? -11.797 0.031 13.102 1 95.94 344 ASP B CA 1
ATOM 5664 C C . ASP B 1 344 ? -11.594 -1.397 12.602 1 95.94 344 ASP B C 1
ATOM 5666 O O . ASP B 1 344 ? -12.523 -2.014 12.078 1 95.94 344 ASP B O 1
ATOM 5670 N N . PRO B 1 345 ? -10.375 -1.994 12.805 1 97.5 345 PRO B N 1
ATOM 5671 C CA . PRO B 1 345 ? -9.25 -1.464 13.578 1 97.5 345 PRO B CA 1
ATOM 5672 C C . PRO B 1 345 ? -8.453 -0.407 12.82 1 97.5 345 PRO B C 1
ATOM 5674 O O . PRO B 1 345 ? -8.703 -0.181 11.633 1 97.5 345 PRO B O 1
ATOM 5677 N N . ILE B 1 346 ? -7.57 0.282 13.5 1 97.44 346 ILE B N 1
ATOM 5678 C CA . ILE B 1 346 ? -6.734 1.332 12.93 1 97.44 346 ILE B CA 1
ATOM 5679 C C . ILE B 1 346 ? -5.359 1.319 13.594 1 97.44 346 ILE B C 1
ATOM 5681 O O . ILE B 1 346 ? -5.227 0.917 14.75 1 97.44 346 ILE B O 1
ATOM 5685 N N . GLN B 1 347 ? -4.324 1.686 12.836 1 96.31 347 GLN B N 1
ATOM 5686 C CA . GLN B 1 347 ? -2.99 1.745 13.43 1 96.31 347 GLN B CA 1
ATOM 5687 C C . GLN B 1 347 ? -2.832 2.986 14.305 1 96.31 347 GLN B C 1
ATOM 5689 O O . GLN B 1 347 ? -3.41 4.035 14.016 1 96.31 347 GLN B O 1
ATOM 5694 N N . PRO B 1 348 ? -2.059 2.973 15.352 1 97.06 348 PRO B N 1
ATOM 5695 C CA . PRO B 1 348 ? -1.92 4.082 16.297 1 97.06 348 PRO B CA 1
ATOM 5696 C C . PRO B 1 348 ? -1.366 5.348 15.648 1 97.06 348 PRO B C 1
ATOM 5698 O O . PRO B 1 348 ? -1.819 6.453 15.961 1 97.06 348 PRO B O 1
ATOM 5701 N N . ASP B 1 349 ? -0.319 5.215 14.828 1 95.81 349 ASP B N 1
ATOM 5702 C CA . ASP B 1 349 ? 0.221 6.348 14.086 1 95.81 349 ASP B CA 1
ATOM 5703 C C . ASP B 1 349 ? -0.387 6.426 12.688 1 95.81 349 ASP B C 1
ATOM 5705 O O . ASP B 1 349 ? 0.082 5.754 11.758 1 95.81 349 ASP B O 1
ATOM 5709 N N . VAL B 1 350 ? -1.336 7.309 12.5 1 94.62 350 VAL B N 1
ATOM 5710 C CA . VAL B 1 350 ? -2.129 7.336 11.281 1 94.62 350 VAL B CA 1
ATOM 5711 C C . VAL B 1 350 ? -1.362 8.078 10.18 1 94.62 350 VAL B C 1
ATOM 5713 O O . VAL B 1 350 ? -1.738 8.023 9.008 1 94.62 350 VAL B O 1
ATOM 5716 N N . PHE B 1 351 ? -0.315 8.75 10.516 1 91.06 351 PHE B N 1
ATOM 5717 C CA . PHE B 1 351 ? 0.499 9.438 9.523 1 91.06 351 PHE B CA 1
ATOM 5718 C C . PHE B 1 351 ? 1.403 8.453 8.789 1 91.06 351 PHE B C 1
ATOM 5720 O O . PHE B 1 351 ? 2.059 8.812 7.812 1 91.06 351 PHE B O 1
ATOM 5727 N N . HIS B 1 352 ? 1.421 7.234 9.328 1 89 352 HIS B N 1
ATOM 5728 C CA . HIS B 1 352 ? 2.16 6.152 8.688 1 89 352 HIS B CA 1
ATOM 5729 C C . HIS B 1 352 ? 1.258 4.957 8.406 1 89 352 HIS B C 1
ATOM 5731 O O . HIS B 1 352 ? 0.339 4.672 9.18 1 89 352 HIS B O 1
ATOM 5737 N N . VAL B 1 353 ? 1.607 4.297 7.344 1 88.56 353 VAL B N 1
ATOM 5738 C CA . VAL B 1 353 ? 0.841 3.105 6.992 1 88.56 353 VAL B CA 1
ATOM 5739 C C . VAL B 1 353 ? 1.038 2.029 8.055 1 88.56 353 VAL B C 1
ATOM 5741 O O . VAL B 1 353 ? 2.02 2.059 8.805 1 88.56 353 VAL B O 1
ATOM 5744 N N . PRO B 1 354 ? 0.098 1.106 8.094 1 91.69 354 PRO B N 1
ATOM 5745 C CA . PRO B 1 354 ? 0.283 -0.005 9.031 1 91.69 354 PRO B CA 1
ATOM 5746 C C . PRO B 1 354 ? 1.562 -0.795 8.766 1 91.69 354 PRO B C 1
ATOM 5748 O O . PRO B 1 354 ? 1.941 -0.991 7.605 1 91.69 354 PRO B O 1
ATOM 5751 N N . SER B 1 355 ? 2.236 -1.231 9.766 1 92 355 SER B N 1
ATOM 5752 C CA . SER B 1 355 ? 3.455 -2.033 9.789 1 92 355 SER B CA 1
ATOM 5753 C C . SER B 1 355 ? 3.543 -2.863 11.07 1 92 355 SER B C 1
ATOM 5755 O O . SER B 1 355 ? 2.738 -2.689 11.984 1 92 355 SER B O 1
ATOM 5757 N N . PRO B 1 356 ? 4.469 -3.748 11.117 1 92.5 356 PRO B N 1
ATOM 5758 C CA . PRO B 1 356 ? 4.594 -4.527 12.352 1 92.5 356 PRO B CA 1
ATOM 5759 C C . PRO B 1 356 ? 4.805 -3.652 13.586 1 92.5 356 PRO B C 1
ATOM 5761 O O . PRO B 1 356 ? 4.328 -3.986 14.672 1 92.5 356 PRO B O 1
ATOM 5764 N N . SER B 1 357 ? 5.461 -2.525 13.477 1 93.12 357 SER B N 1
ATOM 5765 C CA . SER B 1 357 ? 5.703 -1.624 14.602 1 93.12 357 SER B CA 1
ATOM 5766 C C . SER B 1 357 ? 4.57 -0.614 14.75 1 93.12 357 SER B C 1
ATOM 5768 O O . SER B 1 357 ? 4.559 0.176 15.695 1 93.12 357 SER B O 1
ATOM 5770 N N . ASN B 1 358 ? 3.717 -0.548 13.852 1 95 358 ASN B N 1
ATOM 5771 C CA . ASN B 1 358 ? 2.527 0.294 13.812 1 95 358 ASN B CA 1
ATOM 5772 C C . ASN B 1 358 ? 1.285 -0.505 13.43 1 95 358 ASN B C 1
ATOM 5774 O O . ASN B 1 358 ? 0.582 -0.149 12.484 1 95 358 ASN B O 1
ATOM 5778 N N . ASN B 1 359 ? 1.047 -1.487 14.227 1 94.62 359 ASN B N 1
ATOM 5779 C CA . ASN B 1 359 ? 0.074 -2.514 13.867 1 94.62 359 ASN B CA 1
ATOM 5780 C C . ASN B 1 359 ? -1.346 -2.098 14.242 1 94.62 359 ASN B C 1
ATOM 5782 O O . ASN B 1 359 ? -1.538 -1.267 15.133 1 94.62 359 ASN B O 1
ATOM 5786 N N . TRP B 1 360 ? -2.332 -2.725 13.648 1 95.75 360 TRP B N 1
ATOM 5787 C CA . TRP B 1 360 ? -3.742 -2.416 13.867 1 95.75 360 TRP B CA 1
ATOM 5788 C C . TRP B 1 360 ? -4.145 -2.709 15.312 1 95.75 360 TRP B C 1
ATOM 5790 O O . TRP B 1 360 ? -3.713 -3.709 15.891 1 95.75 360 TRP B O 1
ATOM 5800 N N . GLN B 1 361 ? -4.871 -1.805 15.844 1 96.88 361 GLN B N 1
ATOM 5801 C CA . GLN B 1 361 ? -5.492 -1.958 17.156 1 96.88 361 GLN B CA 1
ATOM 5802 C C . GLN B 1 361 ? -6.977 -1.603 17.109 1 96.88 361 GLN B C 1
ATOM 5804 O O . GLN B 1 361 ? -7.398 -0.784 16.281 1 96.88 361 GLN B O 1
ATOM 5809 N N . SER B 1 362 ? -7.711 -2.219 18.016 1 97.56 362 SER B N 1
ATOM 5810 C CA . SER B 1 362 ? -9.125 -1.864 18.109 1 97.56 362 SER B CA 1
ATOM 5811 C C . SER B 1 362 ? -9.297 -0.44 18.625 1 97.56 362 SER B C 1
ATOM 5813 O O . SER B 1 362 ? -8.523 0.022 19.469 1 97.56 362 SER B O 1
ATOM 5815 N N . CYS B 1 363 ? -10.305 0.225 18.172 1 97.69 363 CYS B N 1
ATOM 5816 C CA . CYS B 1 363 ? -10.594 1.601 18.562 1 97.69 363 CYS B CA 1
ATOM 5817 C C . CYS B 1 363 ? -10.766 1.714 20.062 1 97.69 363 CYS B C 1
ATOM 5819 O O . CYS B 1 363 ? -10.359 2.711 20.672 1 97.69 363 CYS B O 1
ATOM 5821 N N . SER B 1 364 ? -11.312 0.655 20.672 1 97.44 364 SER B N 1
ATOM 5822 C CA . SER B 1 364 ? -11.609 0.667 22.109 1 97.44 364 SER B CA 1
ATOM 5823 C C . SER B 1 364 ? -10.328 0.663 22.938 1 97.44 364 SER B C 1
ATOM 5825 O O . SER B 1 364 ? -10.352 0.965 24.125 1 97.44 364 SER B O 1
ATOM 5827 N N . GLN B 1 365 ? -9.25 0.296 22.281 1 97 365 GLN B N 1
ATOM 5828 C CA . GLN B 1 365 ? -7.988 0.185 23 1 97 365 GLN B CA 1
ATOM 5829 C C . GLN B 1 365 ? -7.309 1.546 23.141 1 97 365 GLN B C 1
ATOM 5831 O O . GLN B 1 365 ? -6.375 1.704 23.922 1 97 365 GLN B O 1
ATOM 5836 N N . PHE B 1 366 ? -7.734 2.562 22.406 1 97.69 366 PHE B N 1
ATOM 5837 C CA . PHE B 1 366 ? -7.141 3.893 22.484 1 97.69 366 PHE B CA 1
ATOM 5838 C C . PHE B 1 366 ? -7.754 4.688 23.625 1 97.69 366 PHE B C 1
ATOM 5840 O O . PHE B 1 366 ? -8.961 4.613 23.875 1 97.69 366 PHE B O 1
ATOM 5847 N N . PRO B 1 367 ? -6.93 5.43 24.297 1 97 367 PRO B N 1
ATOM 5848 C CA . PRO B 1 367 ? -7.457 6.258 25.375 1 97 367 PRO B CA 1
ATOM 5849 C C . PRO B 1 367 ? -8.43 7.328 24.891 1 97 367 PRO B C 1
ATOM 5851 O O . PRO B 1 367 ? -8.281 7.832 23.766 1 97 367 PRO B O 1
ATOM 5854 N N . GLU B 1 368 ? -9.375 7.652 25.719 1 95.38 368 GLU B N 1
ATOM 5855 C CA . GLU B 1 368 ? -10.352 8.703 25.453 1 95.38 368 GLU B CA 1
ATOM 5856 C C . GLU B 1 368 ? -10.359 9.742 26.562 1 95.38 368 GLU B C 1
ATOM 5858 O O . GLU B 1 368 ? -9.883 9.484 27.672 1 95.38 368 GLU B O 1
ATOM 5863 N N . ILE B 1 369 ? -10.875 10.898 26.25 1 97.88 369 ILE B N 1
ATOM 5864 C CA . ILE B 1 369 ? -10.961 11.977 27.234 1 97.88 369 ILE B CA 1
ATOM 5865 C C . ILE B 1 369 ? -12.008 11.633 28.297 1 97.88 369 ILE B C 1
ATOM 5867 O O . ILE B 1 369 ? -13.117 11.219 27.953 1 97.88 369 ILE B O 1
ATOM 5871 N N . ASP B 1 370 ? -11.586 11.742 29.547 1 98.19 370 ASP B N 1
ATOM 5872 C CA . ASP B 1 370 ? -12.531 11.695 30.656 1 98.19 370 ASP B CA 1
ATOM 5873 C C . ASP B 1 370 ? -13.141 13.078 30.906 1 98.19 370 ASP B C 1
ATOM 5875 O O . ASP B 1 370 ? -12.555 13.883 31.641 1 98.19 370 ASP B O 1
ATOM 5879 N N . PHE B 1 371 ? -14.336 13.297 30.531 1 98.19 371 PHE B N 1
ATOM 5880 C CA . PHE B 1 371 ? -14.945 14.617 30.562 1 98.19 371 PHE B CA 1
ATOM 5881 C C . PHE B 1 371 ? -15.414 14.961 31.984 1 98.19 371 PHE B C 1
ATOM 5883 O O . PHE B 1 371 ? -15.82 16.094 32.25 1 98.19 371 PHE B O 1
ATOM 5890 N N . ALA B 1 372 ? -15.289 14 32.906 1 97.75 372 ALA B N 1
ATOM 5891 C CA . ALA B 1 372 ? -15.594 14.297 34.312 1 97.75 372 ALA B CA 1
ATOM 5892 C C . ALA B 1 372 ? -14.695 15.406 34.844 1 97.75 372 ALA B C 1
ATOM 5894 O O . ALA B 1 372 ? -15.047 16.094 35.812 1 97.75 372 ALA B O 1
ATOM 5895 N N . ARG B 1 373 ? -13.602 15.562 34.188 1 97.5 373 ARG B N 1
ATOM 5896 C CA . ARG B 1 373 ? -12.656 16.594 34.656 1 97.5 373 ARG B CA 1
ATOM 5897 C C . ARG B 1 373 ? -13.18 17.984 34.344 1 97.5 373 ARG B C 1
ATOM 5899 O O . ARG B 1 373 ? -12.625 18.984 34.812 1 97.5 373 ARG B O 1
ATOM 5906 N N . TRP B 1 374 ? -14.242 18.141 33.594 1 97.06 374 TRP B N 1
ATOM 5907 C CA . TRP B 1 374 ? -14.844 19.438 33.281 1 97.06 374 TRP B CA 1
ATOM 5908 C C . TRP B 1 374 ? -16.016 19.734 34.188 1 97.06 374 TRP B C 1
ATOM 5910 O O . TRP B 1 374 ? -16.75 20.688 33.969 1 97.06 374 TRP B O 1
ATOM 5920 N N . ARG B 1 375 ? -16.219 18.938 35.281 1 93.56 375 ARG B N 1
ATOM 5921 C CA . ARG B 1 375 ? -17.25 19.234 36.25 1 93.56 375 ARG B CA 1
ATOM 5922 C C . ARG B 1 375 ? -16.844 20.391 37.156 1 93.56 375 ARG B C 1
ATOM 5924 O O . ARG B 1 375 ? -15.648 20.594 37.438 1 93.56 375 ARG B O 1
#

Nearest PDB structures (foldseek):
  7qzr-assembly2_D  TM=8.719E-01  e=1.966E-25  Homo sapiens
  8ogi-assembly1_B  TM=8.473E-01  e=8.015E-25  Homo sapiens
  6ky7-assembly1_A  TM=8.486E-01  e=1.691E-22  Bos mutus
  6a4y-assembly1_A  TM=8.244E-01  e=1.040E-22  Bos taurus
  8s6c-assembly1_A  TM=8.193E-01  e=2.339E-22  cyanobacterium TDX16

Foldseek 3Di:
DQDADFLLAADADPDQPFDEDDPPDGHGDDPDPCLLFFQVSVLVVSLLVLQLVVQLVVLCVQVVPDDPVRSNVVSVLLSVQLVLLQCLVFVCLQAAPPVLCVVLVSDDDLAAFDPLADQVFDLDFDPCCVLALVLLCVLQDDQWFWFQDPVNPDTDDTDGRQVCGRNNCCQCPPNRPRLLRRLSRLLADGRNQLPCVCVCLVVVVVPVPDDDDDPSSVVSSQVSQVVSPHFAQQVLCVVLVHDGDPFLVRLPQADPVLSVVCVVRDVGSRGHHNNSSFSRGHRDVSHSTHDSSSSSVSNSSSSNQNNDPQRARHDDPPHDDRLQSNLSNQDYVLLSCCVSRVHAFHFRNSVDHADPVGHTDGSVVGGHGDSNSVD/DQDADFLLAADADPDQPFDEDDPPDGHGDDPDPCLLFFQVSVLVVSLLSLQLVVQLVVLCVQVVPDDPVRSNVVSVLLSVQLVLLQCLVFVCLQAAPPVLCVVLVSDDDLAAFDPLADQVFDLDFDPCCVLALVLLCVQQDDQWFWFQDPVNPDTDDTDGRQVCGRNNCCQCPPNRPRLLRRLSRQLADGRNQLPCVCVCLVVVVVPVDDDDDDPSSVVSSQVSQVVVVHFAQQVLCVVLVHDGDPFLVRLPQADPVLSVVCVVVDVGSRGHHNNSSFSRGHRDVSHSTHDSSSSSVSNSSSSNQNNDPQRARHDDPPHDDRLQVNLSNQDAVLLSCCVSRVHAFHFRNSVDHADPVGHTDGSVVGGHGDSNSVD

Organism: Magallana gigas (NCBI:txid29159)

Sequence (750 aa):
QMRTSPGDLLPPAVDDTCESSAETDFCQNAGDLRVNEIPSLGGNHLLFVREHNRIVGELRKVQPKWSSLKLYQEARKIIGALLQQVTYGEFLPSILSKQDLENHKLKLRNSGFSNNYDSSRNPATKNAFNAAVFRFGHSLIPPNLAYLLYDFMSRVNSTTIESIFFNPHLLITEGGRRVSDLARFIVTSNSMKVDNQLEGAVRDHLFENAHGKGMDLGALNLQRGRDHGLPPYNAWRKWCGLTVATSFSNLPDITDEKKTVLADLYSGVDDIDLFAGGVAETPLDGAAVGPLFSCIIGNQFRDLKDGDRYWYENRGVEGFKQAQLREIRKVKLAKIVCTNLGVDPIQPDVFHVPSPSNNWQSCSQFPEIDFARWRQMRTSPGDLLPPAVDDTCESSAETDFCQNAGDLRVNEIPSLGGNHLLFVREHNRIVGELRKVQPKWSSLKLYQEARKIIGALLQQVTYGEFLPSILSKQDLENHKLKLRNSGFSNNYDSSRNPATKNAFNAAVFRFGHSLIPPNLAYLLYDFMSRVNSTTIESIFFNPHLLITEGGRRVSDLARFIVTSNSMKVDNQLEGAVRDHLFENAHGKGMDLGALNLQRGRDHGLPPYNAWRKWCGLTVATSFSNLPDITDEKKTVLADLYSGVDDIDLFAGGVAETPLDGAAVGPLFSCIIGNQFRDLKDGDRYWYENRGVEGFKQAQLREIRKVKLAKIVCTNLGVDPIQPDVFHVPSPSNNWQSCSQFPEIDFARWR

pLDDT: mean 86.3, std 16.5, range [26.78, 98.62]

Secondary structure (DSSP, 8-state):
----BTTTBPPBPSS--S--SSTT---B--SSGGGGTSHHHHHHHHHHHHHHHHHHHHHHHH-TT--HHHHHHHHHHHHHHHHHHHIIIIIHHHHS-HHHHHHTT-PPPSSS-B----TTS--SPPHHHHHTGGGGGGGG--SEEEEEPTTSS-EEEEEEGGGGTT-THHHHGGGGTTHHHHHHHHHHSPP-----THIIIIIIHHS--SS-----HHHHHHHHHHHTT---HHHHHHHTTPPPPSSGGG-TT--HHHHHHHHHH-SSGGG--HHHHHHHSPPPTT-SS-HHHHHHHHHHHHHHHHT-TT-TTB-STTS--HHHHHHHHT--HHHHHHHHH---SB-S-TTS--BTTB--B-GGGS----GGGG-/----BTTTBPPBPSS--S--SSTT---B--SSGGGGTSHHHHHHHHHHHHHHHHHHHHHHHH-TT--HHHHHHHHHHHHHHHHHHHIIIIIHHHHS-HHHHHHTT-PPPSSS-B----TTS--SPPHHHHHTGGGGGGGG--SEEEEEPTTSS-EEEEEEGGGGTT-THHHHGGGGTTHHHHHHHHHHS-------THIIIIIIIIS--S-SS---HHHHHHHHHHHTT---HHHHHHHTTPPPPSSGGG-TT--HHHHHHHHHH-SSGGG--HHHHHHHSPPPTT-SS-HHHHHHHHHHHHHHHHT-TT-TTB-STTS--HHHHHHHHT--HHHHHHHHH---SB-S-TTS--BTTB--B-GGGS----GGGG-